Protein AF-A0AAD5T8Z3-F1 (afdb_monomer_lite)

Sequence (381 aa):
MTKKANANSNTKKQSVDEAQEFLDSLLLDDNQTKQIQPEISSQLSATAVADSPVLLKSLASLTAGIKATKLKLDELKHQIPSLPTSFGVSLLELKLHSLLSYLTSLSFFILMKLQGKSTANTSPTTPCISKLVELRVVLEKIRPIEAKLKYQIDKVLKAATECEKVTAHGETRAPISEVDLGASGILDPLQFRPNPKNFVGAAAAEKSTNDAPTELGGVYRPPRITPLKYTGDISASAKKPSLSTSTRDSLSKSRLFRDMRETFDTTRPEQVTSHGTGYGVREMRDTRDEELEKIQEFELNNYQRLGATRDRNKREKAAMRRAAGGGGGIMDEMENLETDFLRMEEVDRAVGKDDREKYGAAGSVLSKRNARAEEMFGTGG

Organism: NCBI:txid109957

InterPro domains:
  IPR007146 Sas10/Utp3/C1D [PF04000] (60-141)

pLDDT: mean 70.58, std 15.82, range [31.56, 96.44]

Radius of gyration: 37.47 Å; chains: 1; bounding box: 76×67×102 Å

Secondary structure (DSSP, 8-state):
--HHHHHHHHHHHHHHHHHHHHHHHHHTT-TTSTTS-HHHHHHHHHHHHHH-HHHHHHHHHHHHHHHHHHHHHHHHHHHGGG--GGGS-HHHHHHHHHHHHHHHHHHHHHHHHHTT---SS-STT-HHHHHHHHHHHHHHHHHHHHHHHHHHHHHHHHHHHHHHHHTTTT--PPP--HHHHHHTT-S-TT-----GGGTS-SSSS------------S-----------------TTT------HHHHHHHHT-HHHHHHHHHH-SSS-----TT-S-TTHHHHHHHHHHHHHHHHHHHHHHT-PPP--HHHHHHHHHHHHHHHSTTHHHHHHHHHHHHHHHHHHHHHHHHHHHHHHHT-STT-HHHHHHHHHHHHH----

Structure (mmCIF, N/CA/C/O backbone):
data_AF-A0AAD5T8Z3-F1
#
_entry.id   AF-A0AAD5T8Z3-F1
#
loop_
_atom_site.group_PDB
_atom_site.id
_atom_site.type_symbol
_atom_site.label_atom_id
_atom_site.label_alt_id
_atom_site.label_comp_id
_atom_site.label_asym_id
_atom_site.label_entity_id
_atom_site.label_seq_id
_atom_site.pdbx_PDB_ins_code
_atom_site.Cartn_x
_atom_site.Cartn_y
_atom_site.Cartn_z
_atom_site.occupancy
_atom_site.B_iso_or_equiv
_atom_site.auth_seq_id
_atom_site.auth_comp_id
_atom_site.auth_asym_id
_atom_site.auth_atom_id
_atom_site.pdbx_PDB_model_num
ATOM 1 N N . MET A 1 1 ? -8.130 -28.568 59.601 1.00 44.78 1 MET A N 1
ATOM 2 C CA . MET A 1 1 ? -8.930 -27.629 58.773 1.00 44.78 1 MET A CA 1
ATOM 3 C C . MET A 1 1 ? -8.709 -26.141 59.107 1.00 44.78 1 MET A C 1
ATOM 5 O O . MET A 1 1 ? -9.332 -25.296 58.484 1.00 44.78 1 MET A O 1
ATOM 9 N N . THR A 1 2 ? -7.776 -25.772 59.994 1.00 49.75 2 THR A N 1
ATOM 10 C CA . THR A 1 2 ? -7.637 -24.398 60.529 1.00 49.75 2 THR A CA 1
ATOM 11 C C . THR A 1 2 ? -6.632 -23.487 59.801 1.00 49.75 2 THR A C 1
ATOM 13 O O . THR A 1 2 ? -6.686 -22.275 59.971 1.00 49.75 2 THR A O 1
ATOM 16 N N . LYS A 1 3 ? -5.746 -24.014 58.938 1.00 46.06 3 LYS A N 1
ATOM 17 C CA . LYS A 1 3 ? -4.737 -23.197 58.221 1.00 46.06 3 LYS A CA 1
ATOM 18 C C . LYS A 1 3 ? -5.269 -22.431 56.993 1.00 46.06 3 LYS A C 1
ATOM 20 O O . LYS A 1 3 ? -4.704 -21.401 56.650 1.00 46.06 3 LYS A O 1
ATOM 25 N N . LYS A 1 4 ? -6.361 -22.877 56.351 1.00 43.03 4 LYS A N 1
ATOM 26 C CA . LYS A 1 4 ? -6.941 -22.195 55.168 1.00 43.03 4 LYS A CA 1
ATOM 27 C C . LYS A 1 4 ? -7.747 -20.932 55.516 1.00 43.03 4 LYS A C 1
ATOM 29 O O . LYS A 1 4 ? -7.794 -20.018 54.704 1.00 43.03 4 LYS A O 1
ATOM 34 N N . ALA A 1 5 ? -8.333 -20.852 56.713 1.00 44.69 5 ALA A N 1
ATOM 35 C CA . ALA A 1 5 ? -9.114 -19.685 57.137 1.00 44.69 5 ALA A CA 1
ATOM 36 C C . ALA A 1 5 ? -8.231 -18.452 57.422 1.00 44.69 5 ALA A C 1
ATOM 38 O O . ALA A 1 5 ? -8.615 -17.335 57.090 1.00 44.69 5 ALA A O 1
ATOM 39 N N . ASN A 1 6 ? -7.021 -18.662 57.957 1.00 46.44 6 ASN A N 1
ATOM 40 C CA . ASN A 1 6 ? -6.129 -17.578 58.387 1.00 46.44 6 ASN A CA 1
ATOM 41 C C . ASN A 1 6 ? -5.424 -16.858 57.212 1.00 46.44 6 ASN A C 1
ATOM 43 O O . ASN A 1 6 ? -5.114 -15.673 57.290 1.00 46.44 6 ASN A O 1
ATOM 47 N N . ALA A 1 7 ? -5.211 -17.551 56.086 1.00 45.84 7 ALA A N 1
ATOM 48 C CA . ALA A 1 7 ? -4.653 -16.949 54.868 1.00 45.84 7 ALA A CA 1
ATOM 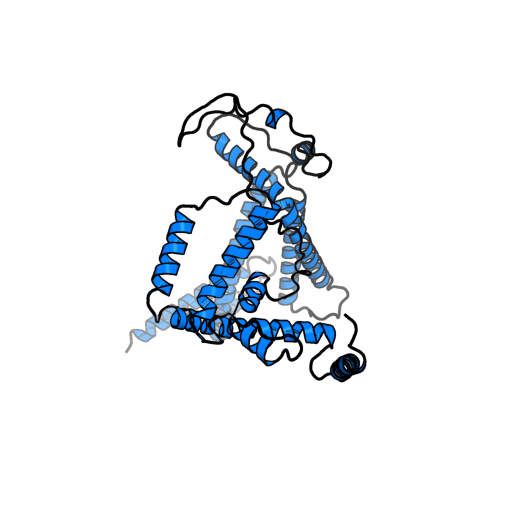49 C C . ALA A 1 7 ? -5.667 -16.038 54.144 1.00 45.84 7 ALA A C 1
ATOM 51 O O . ALA A 1 7 ? -5.291 -15.022 53.559 1.00 45.84 7 ALA A O 1
ATOM 52 N N . ASN A 1 8 ? -6.961 -16.365 54.227 1.00 48.44 8 ASN A N 1
ATOM 53 C CA . ASN A 1 8 ? -8.031 -15.574 53.611 1.00 48.44 8 ASN A CA 1
ATOM 54 C C . ASN A 1 8 ? -8.345 -14.292 54.403 1.00 48.44 8 ASN A C 1
ATOM 56 O O . ASN A 1 8 ? -8.705 -13.278 53.815 1.00 48.44 8 ASN A O 1
ATOM 60 N N . SER A 1 9 ? -8.180 -14.299 55.730 1.00 51.69 9 SER A N 1
ATOM 61 C CA . SER A 1 9 ? -8.312 -13.084 56.546 1.00 51.69 9 SER A CA 1
ATOM 62 C C . SER A 1 9 ? -7.140 -12.120 56.363 1.00 51.69 9 SER A C 1
ATOM 64 O O . SER A 1 9 ? -7.353 -10.912 56.390 1.00 51.69 9 SER A O 1
ATOM 66 N N . ASN A 1 10 ? -5.922 -12.632 56.146 1.00 55.59 10 ASN A N 1
ATOM 67 C CA . ASN A 1 10 ? -4.740 -11.793 55.919 1.00 55.59 10 ASN A CA 1
ATOM 68 C C . ASN A 1 10 ? -4.767 -11.099 54.552 1.00 55.59 10 ASN A C 1
ATOM 70 O O . ASN A 1 10 ? -4.516 -9.904 54.475 1.00 55.59 10 ASN A O 1
ATOM 74 N N . THR A 1 11 ? -5.140 -11.821 53.494 1.00 56.66 11 THR A N 1
ATOM 75 C CA . THR A 1 11 ? -5.288 -11.244 52.144 1.00 56.66 11 THR A CA 1
ATOM 76 C C . THR A 1 11 ? -6.418 -10.219 52.079 1.00 56.66 11 THR A C 1
ATOM 78 O O . THR A 1 11 ? -6.275 -9.185 51.434 1.00 56.66 11 THR A O 1
ATOM 81 N N . LYS A 1 12 ? -7.522 -10.457 52.803 1.00 53.31 12 LYS A N 1
ATOM 82 C CA . LYS A 1 12 ? -8.632 -9.503 52.898 1.00 53.31 12 LYS A CA 1
ATOM 83 C C . LYS A 1 12 ? -8.251 -8.240 53.679 1.00 53.31 12 LYS A C 1
ATOM 85 O O . LYS A 1 12 ? -8.617 -7.155 53.248 1.00 53.31 12 LYS A O 1
ATOM 90 N N . LYS A 1 13 ? -7.487 -8.356 54.774 1.00 57.81 13 LYS A N 1
ATOM 91 C CA . LYS A 1 13 ? -6.951 -7.193 55.508 1.00 57.81 13 LYS A CA 1
ATOM 92 C C . LYS A 1 13 ? -5.982 -6.374 54.654 1.00 57.81 13 LYS A C 1
ATOM 94 O O . LYS A 1 13 ? -6.200 -5.183 54.509 1.00 57.81 13 LYS A O 1
ATOM 99 N N . GLN A 1 14 ? -5.033 -7.026 53.978 1.00 59.91 14 GLN A N 1
ATOM 100 C CA . GLN A 1 14 ? -4.116 -6.353 53.047 1.00 59.91 14 GLN A CA 1
ATOM 101 C C . GLN A 1 14 ? -4.860 -5.601 51.936 1.00 59.91 14 GLN A C 1
ATOM 103 O O . GLN A 1 14 ? -4.547 -4.451 51.668 1.00 59.91 14 GLN A O 1
ATOM 108 N N . SER A 1 15 ? -5.907 -6.194 51.351 1.00 59.25 15 SER A N 1
ATOM 109 C CA . SER A 1 15 ? -6.704 -5.511 50.320 1.00 59.25 15 SER A CA 1
ATOM 110 C C . SER A 1 15 ? -7.513 -4.314 50.836 1.00 59.25 15 SER A C 1
ATOM 112 O O . SER A 1 15 ? -7.853 -3.429 50.056 1.00 59.25 15 SER A O 1
ATOM 114 N N . VAL A 1 16 ? -7.855 -4.300 52.129 1.00 59.41 16 VAL A N 1
ATOM 115 C CA . VAL A 1 16 ? -8.584 -3.196 52.770 1.00 59.41 16 VAL A CA 1
ATOM 116 C C . VAL A 1 16 ? -7.618 -2.070 53.129 1.00 59.41 16 VAL A C 1
ATOM 118 O O . VAL A 1 16 ? -7.935 -0.916 52.858 1.00 59.41 16 VAL A O 1
ATOM 121 N N . ASP A 1 17 ? -6.430 -2.401 53.634 1.00 63.25 17 ASP A N 1
ATOM 122 C CA . ASP A 1 17 ? -5.375 -1.431 53.942 1.00 63.25 17 ASP A CA 1
ATOM 123 C C . ASP A 1 17 ? -4.858 -0.755 52.653 1.00 63.25 17 ASP A C 1
ATOM 125 O O . ASP A 1 17 ? -4.784 0.469 52.579 1.00 63.25 17 ASP A O 1
ATOM 129 N N . GLU A 1 18 ? -4.635 -1.522 51.575 1.00 65.12 18 GLU A N 1
ATOM 130 C CA . GLU A 1 18 ? -4.282 -0.988 50.246 1.00 65.12 18 GLU A CA 1
ATOM 131 C C . GLU A 1 18 ? -5.384 -0.082 49.664 1.00 65.12 18 GLU A C 1
ATOM 133 O O . GLU A 1 18 ? -5.096 0.911 48.991 1.00 65.12 18 GLU A O 1
ATOM 138 N N . ALA A 1 19 ? -6.658 -0.399 49.919 1.00 58.28 19 ALA A N 1
ATOM 139 C CA . ALA A 1 19 ? -7.787 0.423 49.485 1.00 58.28 19 ALA A CA 1
ATOM 140 C C . ALA A 1 19 ? -7.926 1.715 50.311 1.00 58.28 19 ALA A C 1
ATOM 142 O O . ALA A 1 19 ? -8.333 2.741 49.761 1.00 58.28 19 ALA A O 1
ATOM 143 N N . GLN A 1 20 ? -7.577 1.685 51.601 1.00 59.88 20 GLN A N 1
ATOM 144 C CA . GLN A 1 20 ? -7.544 2.865 52.469 1.00 59.88 20 GLN A CA 1
ATOM 145 C C . GLN A 1 20 ? -6.410 3.814 52.076 1.00 59.88 20 GLN A C 1
ATOM 147 O O . GLN A 1 20 ? -6.674 4.987 51.818 1.00 59.88 20 GLN A O 1
ATOM 152 N N . GLU A 1 21 ? -5.188 3.304 51.899 1.00 67.00 21 GLU A N 1
ATOM 153 C CA . GLU A 1 21 ? -4.057 4.101 51.400 1.00 67.00 21 GLU A CA 1
ATOM 154 C C . GLU A 1 21 ? -4.350 4.704 50.015 1.00 67.00 21 GLU A C 1
ATOM 156 O O . GLU A 1 21 ? -3.993 5.849 49.721 1.00 67.00 21 GLU A O 1
ATOM 161 N N . PHE A 1 22 ? -5.052 3.956 49.158 1.00 62.72 22 PHE A N 1
ATOM 162 C CA . PHE A 1 22 ? -5.489 4.432 47.850 1.00 62.72 22 PHE A CA 1
ATOM 163 C C . PHE A 1 22 ? -6.491 5.594 47.943 1.00 62.72 22 PHE A C 1
ATOM 165 O O . PHE A 1 22 ? -6.317 6.591 47.236 1.00 62.72 22 PHE A O 1
ATOM 172 N N . LEU A 1 23 ? -7.514 5.492 48.798 1.00 57.91 23 LEU A N 1
ATOM 173 C CA . LEU A 1 23 ? -8.521 6.544 48.987 1.00 57.91 23 LEU A CA 1
ATOM 174 C C . LEU A 1 23 ? -7.927 7.804 49.617 1.00 57.91 23 LEU A C 1
ATOM 176 O O . LEU A 1 23 ? -8.215 8.906 49.149 1.00 57.91 23 LEU A O 1
ATOM 180 N N . ASP A 1 24 ? -7.039 7.648 50.595 1.00 60.66 24 ASP A N 1
ATOM 181 C CA . ASP A 1 24 ? -6.330 8.775 51.200 1.00 60.66 24 ASP A CA 1
ATOM 182 C C . ASP A 1 24 ? -5.430 9.476 50.169 1.00 60.66 24 ASP A C 1
ATOM 184 O O . ASP A 1 24 ? -5.397 10.706 50.114 1.00 60.66 24 ASP A O 1
ATOM 188 N N . SER A 1 25 ? -4.795 8.720 49.258 1.00 64.00 25 SER A N 1
ATOM 189 C CA . SER A 1 25 ? -4.018 9.283 48.140 1.00 64.00 25 SER A CA 1
ATOM 190 C C . SER A 1 25 ? -4.856 10.075 47.126 1.00 64.00 25 SER A C 1
ATOM 192 O O . SER A 1 25 ? -4.313 10.928 46.425 1.00 64.00 25 SER A O 1
ATOM 194 N N . LEU A 1 26 ? -6.162 9.798 47.040 1.00 57.00 26 LEU A N 1
ATOM 195 C CA . LEU A 1 26 ? -7.100 10.460 46.130 1.00 57.00 26 LEU A CA 1
ATOM 196 C C . LEU A 1 26 ? -7.678 11.754 46.732 1.00 57.00 26 LEU A C 1
ATOM 198 O O . LEU A 1 26 ? -8.027 12.672 45.995 1.00 57.00 26 LEU A O 1
ATOM 202 N N . LEU A 1 27 ? -7.774 11.828 48.063 1.00 49.34 27 LEU A N 1
ATOM 203 C CA . LEU A 1 27 ? -8.345 12.959 48.808 1.00 49.34 27 LEU A CA 1
ATOM 204 C C . LEU A 1 27 ? -7.345 14.100 49.075 1.00 49.34 27 LEU A C 1
ATOM 206 O O . LEU A 1 27 ? -7.738 15.150 49.578 1.00 49.34 27 LEU A O 1
ATOM 210 N N . LEU A 1 28 ? -6.066 13.918 48.738 1.00 49.44 28 LEU A N 1
ATOM 211 C CA . LEU A 1 28 ? -4.988 14.868 49.040 1.00 49.44 28 LEU A CA 1
ATOM 212 C C . LEU A 1 28 ? -4.920 16.106 48.124 1.00 49.44 28 LEU A C 1
ATOM 214 O O . LEU A 1 28 ? -4.185 17.036 48.459 1.00 49.44 28 LEU A O 1
ATOM 218 N N . ASP A 1 29 ? -5.690 16.165 47.031 1.00 48.84 29 ASP A N 1
ATOM 219 C CA . ASP A 1 29 ? -5.592 17.262 46.050 1.00 48.84 29 ASP A CA 1
ATOM 220 C C . ASP A 1 29 ? -6.615 18.406 46.241 1.00 48.84 29 ASP A C 1
ATOM 222 O O . ASP A 1 29 ? -6.407 19.488 45.693 1.00 48.84 29 ASP A O 1
ATOM 226 N N . ASP A 1 30 ? -7.649 18.252 47.081 1.00 39.41 30 ASP A N 1
ATOM 227 C CA . ASP A 1 30 ? -8.620 19.322 47.362 1.00 39.41 30 ASP A CA 1
ATOM 228 C C . ASP A 1 30 ? -8.503 19.829 48.809 1.00 39.41 30 ASP A C 1
ATOM 230 O O . ASP A 1 30 ? -8.887 19.173 49.775 1.00 39.41 30 ASP A O 1
ATOM 234 N N . ASN A 1 31 ? -8.037 21.071 48.985 1.00 45.12 31 ASN A N 1
ATOM 235 C CA . ASN A 1 31 ? -7.926 21.736 50.296 1.00 45.12 31 ASN A CA 1
ATOM 236 C C . ASN A 1 31 ? -9.270 21.900 51.052 1.00 45.12 31 ASN A C 1
ATOM 238 O O . ASN A 1 31 ? -9.268 22.400 52.176 1.00 45.12 31 ASN A O 1
ATOM 242 N N . GLN A 1 32 ? -10.408 21.488 50.477 1.00 43.97 32 GLN A N 1
ATOM 243 C CA . GLN A 1 32 ? -11.741 21.609 51.082 1.00 43.97 32 GLN A CA 1
ATOM 244 C C . GLN A 1 32 ? -12.292 20.312 51.702 1.00 43.97 32 GLN A C 1
ATOM 246 O O . GLN A 1 32 ? -13.258 20.378 52.458 1.00 43.97 32 GLN A O 1
ATOM 251 N N . THR A 1 33 ? -11.690 19.142 51.466 1.00 41.69 33 THR A N 1
ATOM 252 C CA . THR A 1 33 ? -12.208 17.852 51.980 1.00 41.69 33 THR A CA 1
ATOM 253 C C . THR A 1 33 ? -11.606 17.420 53.321 1.00 41.69 33 THR A C 1
ATOM 255 O O . THR A 1 33 ? -12.136 16.518 53.966 1.00 41.69 33 THR A O 1
ATOM 258 N N . LYS A 1 34 ? -10.565 18.110 53.814 1.00 44.94 34 LYS A N 1
ATOM 259 C CA . LYS A 1 34 ? -9.846 17.790 55.069 1.00 44.94 34 LYS A CA 1
ATOM 260 C C . LYS A 1 34 ? -10.702 17.761 56.346 1.00 44.94 34 LYS A C 1
ATOM 262 O O . LYS A 1 34 ? -10.214 17.296 57.370 1.00 44.94 34 LYS A O 1
ATOM 267 N N . GLN A 1 35 ? -11.938 18.263 56.326 1.00 44.06 35 GLN A N 1
ATOM 268 C CA . GLN A 1 35 ? -12.793 18.324 57.521 1.00 44.06 35 GLN A CA 1
ATOM 269 C C . GLN A 1 35 ? -13.851 17.212 57.611 1.00 44.06 35 GLN A C 1
ATOM 271 O O . GLN A 1 35 ? -14.493 17.090 58.653 1.00 44.06 35 GLN A O 1
ATOM 276 N N . ILE A 1 36 ? -14.029 16.369 56.586 1.00 40.91 36 ILE A N 1
ATOM 277 C CA . ILE A 1 36 ? -15.081 15.338 56.591 1.00 40.91 36 ILE A CA 1
ATOM 278 C C . ILE A 1 36 ? -14.470 13.938 56.786 1.00 40.91 36 ILE A C 1
ATOM 280 O O . ILE A 1 36 ? -14.278 13.175 55.853 1.00 40.91 36 ILE A O 1
ATOM 284 N N . GLN A 1 37 ? -14.193 13.657 58.062 1.00 45.84 37 GLN A N 1
ATOM 285 C CA . GLN A 1 37 ? -14.238 12.370 58.776 1.00 45.84 37 GLN A CA 1
ATOM 286 C C . GLN A 1 37 ? -13.410 11.154 58.271 1.00 45.84 37 GLN A C 1
ATOM 288 O O . GLN A 1 37 ? -13.820 10.482 57.325 1.00 45.84 37 GLN A O 1
ATOM 293 N N . PRO A 1 38 ? -12.364 10.725 59.018 1.00 52.97 38 PRO A N 1
ATOM 294 C CA . PRO A 1 38 ? -11.638 9.461 58.780 1.00 52.97 38 PRO A CA 1
ATOM 295 C C . PRO A 1 38 ? -12.467 8.188 59.072 1.00 52.97 38 PRO A C 1
ATOM 297 O O . PRO A 1 38 ? -12.081 7.081 58.713 1.00 52.97 38 PRO A O 1
ATOM 300 N N . GLU A 1 39 ? -13.630 8.326 59.713 1.00 49.47 39 GLU A N 1
ATOM 301 C CA . GLU A 1 39 ? -14.562 7.220 59.993 1.00 49.47 39 GLU A CA 1
ATOM 302 C C . GLU A 1 39 ? -15.403 6.842 58.759 1.00 49.47 39 GLU A C 1
ATOM 304 O O . GLU A 1 39 ? -15.765 5.681 58.571 1.00 49.47 39 GLU A O 1
ATOM 309 N N . ILE A 1 40 ? -15.684 7.806 57.873 1.00 52.81 40 ILE A N 1
ATOM 310 C CA . ILE A 1 40 ? -16.455 7.558 56.647 1.00 52.81 40 ILE A CA 1
ATOM 311 C C . ILE A 1 40 ? -15.580 6.832 55.613 1.00 52.81 40 ILE A C 1
ATOM 313 O O . ILE A 1 40 ? -16.075 5.958 54.904 1.00 52.81 40 ILE A O 1
ATOM 317 N N . SER A 1 41 ? -14.274 7.120 55.552 1.00 54.88 41 SER A N 1
ATOM 318 C CA . SER A 1 41 ? -13.340 6.470 54.618 1.00 54.88 41 SER A CA 1
ATOM 319 C C . SER A 1 41 ? -13.091 4.990 54.947 1.00 54.88 41 SER A C 1
ATOM 321 O O . SER A 1 41 ? -12.981 4.161 54.035 1.00 54.88 41 SER A O 1
ATOM 323 N N . SER A 1 42 ? -13.073 4.616 56.231 1.00 56.94 42 SER A N 1
ATOM 324 C CA . SER A 1 42 ? -12.883 3.222 56.662 1.00 56.94 42 SER A CA 1
ATOM 325 C C . SER A 1 42 ? -14.116 2.347 56.390 1.00 56.94 42 SER A C 1
ATOM 327 O O . SER A 1 42 ? -13.987 1.205 55.946 1.00 56.94 42 SER A O 1
ATOM 329 N N . GLN A 1 43 ? -15.321 2.895 56.568 1.00 58.25 43 GLN A N 1
ATOM 330 C CA . GLN A 1 43 ? -16.571 2.194 56.261 1.00 58.25 43 GLN A CA 1
ATOM 331 C C . GLN A 1 43 ? -16.839 2.130 54.750 1.00 58.25 43 GLN A C 1
ATOM 333 O O . GLN A 1 43 ? -17.299 1.100 54.258 1.00 58.25 43 GLN A O 1
ATOM 338 N N . LEU A 1 44 ? -16.494 3.184 54.001 1.00 59.00 44 LEU A N 1
ATOM 339 C CA . LEU A 1 44 ? -16.647 3.242 52.544 1.00 59.00 44 LEU A CA 1
ATOM 340 C C . LEU A 1 44 ? -15.656 2.326 51.806 1.00 59.00 44 LEU A C 1
ATOM 342 O O . LEU A 1 44 ? -16.020 1.714 50.806 1.00 59.00 44 LEU A O 1
ATOM 346 N N . SER A 1 45 ? -14.422 2.178 52.299 1.00 61.78 45 SER A N 1
ATOM 347 C CA . SER A 1 45 ? -13.456 1.206 51.755 1.00 61.78 45 SER A CA 1
ATOM 348 C C . SER A 1 45 ? -13.902 -0.239 51.990 1.00 61.78 45 SER A C 1
ATOM 350 O O . SER A 1 45 ? -13.812 -1.064 51.080 1.00 61.78 45 SER A O 1
ATOM 352 N N . ALA A 1 46 ? -14.451 -0.549 53.169 1.00 64.00 46 ALA A N 1
ATOM 353 C CA . ALA A 1 46 ? -14.949 -1.886 53.488 1.00 64.00 46 ALA A CA 1
ATOM 354 C C . ALA A 1 46 ? -16.168 -2.295 52.636 1.00 64.00 46 ALA A C 1
ATOM 356 O O . ALA A 1 46 ? -16.243 -3.446 52.195 1.00 64.00 46 ALA A O 1
ATOM 357 N N . THR A 1 47 ? -17.098 -1.371 52.367 1.00 62.81 47 THR A N 1
ATOM 358 C CA . THR A 1 47 ? -18.258 -1.617 51.489 1.00 62.81 47 THR A CA 1
ATOM 359 C C . THR A 1 47 ? -17.869 -1.637 50.010 1.00 62.81 47 THR A C 1
ATOM 361 O O . THR A 1 47 ? -18.301 -2.530 49.284 1.00 62.81 47 THR A O 1
ATOM 364 N N . ALA A 1 48 ? -16.962 -0.763 49.562 1.00 61.50 48 ALA A N 1
ATOM 365 C CA . ALA A 1 48 ? -16.477 -0.748 48.178 1.00 61.50 48 ALA A CA 1
ATOM 366 C C . ALA A 1 48 ? -15.701 -2.022 47.791 1.00 61.50 48 ALA A C 1
ATOM 368 O O . ALA A 1 48 ? -15.830 -2.515 46.667 1.00 61.50 48 ALA A O 1
ATOM 369 N N . VAL A 1 49 ? -14.923 -2.589 48.721 1.00 64.31 49 VAL A N 1
ATOM 370 C CA . VAL A 1 49 ? -14.231 -3.878 48.529 1.00 64.31 49 VAL A CA 1
ATOM 371 C C . VAL A 1 49 ? -15.224 -5.045 48.458 1.00 64.31 49 VAL A C 1
ATOM 373 O O . VAL A 1 49 ? -14.966 -6.024 47.753 1.00 64.31 49 VAL A O 1
ATOM 376 N N . ALA A 1 50 ? -16.357 -4.952 49.162 1.00 67.19 50 ALA A N 1
ATOM 377 C CA . ALA A 1 50 ? -17.399 -5.976 49.155 1.00 67.19 50 ALA A CA 1
ATOM 378 C C . ALA A 1 50 ? -18.262 -5.943 47.881 1.00 67.19 50 ALA A C 1
ATOM 380 O O . ALA A 1 50 ? -18.565 -7.007 47.341 1.00 67.19 50 ALA A O 1
ATOM 381 N N . ASP A 1 51 ? -18.608 -4.753 47.384 1.00 68.06 51 ASP A N 1
ATOM 382 C CA . ASP A 1 51 ? -19.547 -4.592 46.268 1.00 68.06 51 ASP A CA 1
ATOM 383 C C . ASP A 1 51 ? -18.907 -4.811 44.885 1.00 68.06 51 ASP A C 1
ATOM 385 O O . ASP A 1 51 ? -19.554 -5.364 43.993 1.00 68.06 51 ASP A O 1
ATOM 389 N N . SER A 1 52 ? -17.642 -4.413 44.659 1.00 69.12 52 SER A N 1
ATOM 390 C CA . SER A 1 52 ? -16.974 -4.651 43.364 1.00 69.12 52 SER A CA 1
ATOM 391 C C . SER A 1 52 ? -15.435 -4.570 43.419 1.00 69.12 52 SER A C 1
ATOM 393 O O . SER A 1 52 ? -14.840 -3.520 43.153 1.00 69.12 52 SER A O 1
ATOM 395 N N . PRO A 1 53 ? -14.730 -5.696 43.650 1.00 76.56 53 PRO A N 1
ATOM 396 C CA . PRO A 1 53 ? -13.262 -5.724 43.684 1.00 76.56 53 PRO A CA 1
ATOM 397 C C . PRO A 1 53 ? -12.618 -5.515 42.301 1.00 76.56 53 PRO A C 1
ATOM 399 O O . PRO A 1 53 ? -11.439 -5.178 42.194 1.00 76.56 53 PRO A O 1
ATOM 402 N N . VAL A 1 54 ? -13.375 -5.725 41.220 1.00 75.94 54 VAL A N 1
ATOM 403 C CA . VAL A 1 54 ? -12.902 -5.534 39.838 1.00 75.94 54 VAL A CA 1
ATOM 404 C C . VAL A 1 54 ? -12.763 -4.045 39.517 1.00 75.94 54 VAL A C 1
ATOM 406 O O . VAL A 1 54 ? -11.793 -3.640 38.874 1.00 75.94 54 VAL A O 1
ATOM 409 N N . LEU A 1 55 ? -13.687 -3.221 40.017 1.00 74.50 55 LEU A N 1
ATOM 410 C CA . LEU A 1 55 ? -13.668 -1.778 39.811 1.00 74.50 55 LEU A CA 1
ATOM 411 C C . LEU A 1 55 ? -12.464 -1.140 40.515 1.00 74.50 55 LEU A C 1
ATOM 413 O O . LEU A 1 55 ? -11.747 -0.359 39.893 1.00 74.50 55 LEU A O 1
ATOM 417 N N . LEU A 1 56 ? -12.161 -1.554 41.748 1.00 77.19 56 LEU A N 1
ATOM 418 C CA . LEU A 1 56 ? -10.988 -1.075 42.490 1.00 77.19 56 LEU A CA 1
ATOM 419 C C . LEU A 1 56 ? -9.667 -1.396 41.779 1.00 77.19 56 LEU A C 1
ATOM 421 O O . LEU A 1 56 ? -8.823 -0.516 41.631 1.00 77.19 56 LEU A O 1
ATOM 425 N N . LYS A 1 57 ? -9.511 -2.614 41.239 1.00 82.94 57 LYS A N 1
ATOM 426 C CA . LYS A 1 57 ? -8.334 -2.976 40.424 1.00 82.94 57 LYS A CA 1
ATOM 427 C C . LYS A 1 57 ? -8.206 -2.102 39.176 1.00 82.94 57 LYS A C 1
ATOM 429 O O . LYS A 1 57 ? -7.103 -1.686 38.824 1.00 82.94 57 LYS A O 1
ATOM 434 N N . SER A 1 58 ? -9.326 -1.809 38.513 1.00 81.31 58 SER A N 1
ATOM 435 C CA . SER A 1 58 ? -9.333 -0.954 37.323 1.00 81.31 58 SER A CA 1
ATOM 436 C C . SER A 1 58 ? -9.000 0.507 37.647 1.00 81.31 58 SER A C 1
ATOM 438 O O . SER A 1 58 ? -8.228 1.127 36.919 1.00 81.31 58 SER A O 1
ATOM 440 N N . LEU A 1 59 ? -9.493 1.032 38.775 1.00 80.38 59 LEU A N 1
ATOM 441 C CA . LEU A 1 59 ? -9.168 2.376 39.248 1.00 80.38 59 LEU A CA 1
ATOM 442 C C . LEU A 1 59 ? -7.702 2.484 39.670 1.00 80.38 59 LEU A C 1
ATOM 444 O O . LEU A 1 59 ? -7.038 3.433 39.270 1.00 80.38 59 LEU A O 1
ATOM 448 N N . ALA A 1 60 ? -7.170 1.496 40.392 1.00 81.88 60 ALA A N 1
ATOM 449 C CA . ALA A 1 60 ? -5.758 1.455 40.768 1.00 81.88 60 ALA A CA 1
ATOM 450 C C . ALA A 1 60 ? -4.831 1.390 39.541 1.00 81.88 60 ALA A C 1
ATOM 452 O O . ALA A 1 60 ? -3.822 2.091 39.471 1.00 81.88 60 ALA A O 1
ATOM 453 N N . SER A 1 61 ? -5.194 0.596 38.529 1.00 86.56 61 SER A N 1
ATOM 454 C CA . SER A 1 61 ? -4.462 0.561 37.259 1.00 86.56 61 SER A CA 1
ATOM 455 C C . SER A 1 61 ? -4.537 1.900 36.515 1.00 86.56 61 SER A C 1
ATOM 457 O O . SER A 1 61 ? -3.526 2.365 35.984 1.00 86.56 61 SER A O 1
ATOM 459 N N . LEU A 1 62 ? -5.703 2.555 36.515 1.00 83.12 62 LEU A N 1
ATOM 460 C CA . LEU A 1 62 ? -5.893 3.855 35.877 1.00 83.12 62 LEU A CA 1
ATOM 461 C C . LEU A 1 62 ? -5.082 4.955 36.571 1.00 83.12 62 LEU A C 1
ATOM 463 O O . LEU A 1 62 ? -4.414 5.731 35.891 1.00 83.12 62 LEU A O 1
ATOM 467 N N . THR A 1 63 ? -5.087 5.020 37.903 1.00 85.19 63 THR A N 1
ATOM 468 C CA . THR A 1 63 ? -4.309 6.026 38.642 1.00 85.19 63 THR A CA 1
ATOM 469 C C . THR A 1 63 ? -2.808 5.798 38.494 1.00 85.19 63 THR A C 1
ATOM 471 O O . THR A 1 63 ? -2.067 6.767 38.328 1.00 85.19 63 THR A O 1
ATOM 474 N N . ALA A 1 64 ? -2.349 4.542 38.478 1.00 86.94 64 ALA A N 1
ATOM 475 C CA . ALA A 1 64 ? -0.961 4.210 38.165 1.00 86.94 64 ALA A CA 1
ATOM 476 C C . ALA A 1 64 ? -0.587 4.673 36.747 1.00 86.94 64 ALA A C 1
ATOM 478 O O . ALA A 1 64 ? 0.463 5.289 36.553 1.00 86.94 64 ALA A O 1
ATOM 479 N N . GLY A 1 65 ? -1.480 4.461 35.773 1.00 85.88 65 GLY A N 1
ATOM 480 C CA . GLY A 1 65 ? -1.333 4.967 34.409 1.00 85.88 65 GLY A CA 1
ATOM 481 C C . GLY A 1 65 ? -1.233 6.493 34.354 1.00 85.88 65 GLY A C 1
ATOM 482 O O . GLY A 1 65 ? -0.305 7.025 33.748 1.00 85.88 65 GLY A O 1
ATOM 483 N N . ILE A 1 66 ? -2.124 7.206 35.048 1.00 83.94 66 ILE A N 1
ATOM 484 C CA . ILE A 1 66 ? -2.119 8.675 35.115 1.00 83.94 66 ILE A CA 1
ATOM 485 C C . ILE A 1 66 ? -0.809 9.185 35.735 1.00 83.94 66 ILE A C 1
ATOM 487 O O . ILE A 1 66 ? -0.155 10.047 35.146 1.00 83.94 66 ILE A O 1
ATOM 491 N N . LYS A 1 67 ? -0.360 8.611 36.860 1.00 85.62 67 LYS A N 1
ATOM 492 C CA . LYS A 1 67 ? 0.917 8.972 37.504 1.00 85.62 67 LYS A CA 1
ATOM 493 C C . LYS A 1 67 ? 2.108 8.751 36.563 1.00 85.62 67 LYS A C 1
ATOM 495 O O . LYS A 1 67 ? 2.926 9.652 36.397 1.00 85.62 67 LYS A O 1
ATOM 500 N N . ALA A 1 68 ? 2.169 7.605 35.881 1.00 86.31 68 ALA A N 1
ATOM 501 C CA . ALA A 1 68 ? 3.232 7.309 34.920 1.00 86.31 68 ALA A CA 1
ATOM 502 C C . ALA A 1 68 ? 3.235 8.278 33.725 1.00 86.31 68 ALA A C 1
ATOM 504 O O . ALA A 1 68 ? 4.298 8.713 33.281 1.00 86.31 68 ALA A O 1
ATOM 505 N N . THR A 1 69 ? 2.058 8.651 33.208 1.00 82.31 69 THR A N 1
ATOM 506 C CA . THR A 1 69 ? 1.962 9.643 32.122 1.00 82.31 69 THR A CA 1
ATOM 507 C C . THR A 1 69 ? 2.373 11.042 32.569 1.00 82.31 69 THR A C 1
ATOM 509 O O . THR A 1 69 ? 3.029 11.739 31.800 1.00 82.31 69 THR A O 1
ATOM 512 N N . LYS A 1 70 ? 2.062 11.434 33.813 1.00 86.75 70 LYS A N 1
ATOM 513 C CA . LYS A 1 70 ? 2.462 12.727 34.383 1.00 86.75 70 LYS A CA 1
ATOM 514 C C . LYS A 1 70 ? 3.985 12.851 34.469 1.00 86.75 70 LYS A C 1
ATOM 516 O O . LYS A 1 70 ? 4.523 13.845 34.001 1.00 86.75 70 LYS A O 1
ATOM 521 N N . LEU A 1 71 ? 4.673 11.809 34.944 1.00 89.00 71 LEU A N 1
ATOM 522 C CA . LEU A 1 71 ? 6.142 11.786 35.005 1.00 89.00 71 LEU A CA 1
ATOM 523 C C . LEU A 1 71 ? 6.786 11.949 33.621 1.00 89.00 71 LEU A C 1
ATOM 525 O O . LEU A 1 71 ? 7.668 12.784 33.449 1.00 89.00 71 LEU A O 1
ATOM 529 N N . LYS A 1 72 ? 6.300 11.207 32.616 1.00 84.38 72 LYS A N 1
ATOM 530 C CA . LYS A 1 72 ? 6.787 11.329 31.229 1.00 84.38 72 LYS A CA 1
ATOM 531 C C . LYS A 1 72 ? 6.503 12.706 30.632 1.00 84.38 72 LYS A C 1
ATOM 533 O O . LYS A 1 72 ? 7.302 13.227 29.862 1.00 84.38 72 LYS A O 1
ATOM 538 N N . LEU A 1 73 ? 5.354 13.293 30.960 1.00 82.94 73 LEU A N 1
ATOM 539 C CA . LEU A 1 73 ? 4.999 14.629 30.499 1.00 82.94 73 LEU A CA 1
ATOM 540 C C . LEU A 1 73 ? 5.915 15.690 31.118 1.00 82.94 73 LEU A C 1
ATOM 542 O O . LEU A 1 73 ? 6.310 16.618 30.420 1.00 82.94 73 LEU A O 1
ATOM 546 N N . ASP A 1 74 ? 6.254 15.558 32.398 1.00 84.69 74 ASP A N 1
ATOM 547 C CA . ASP A 1 74 ? 7.152 16.491 33.077 1.00 84.69 74 ASP A CA 1
ATOM 548 C C . ASP A 1 74 ? 8.593 16.365 32.549 1.00 84.69 74 ASP A C 1
ATOM 550 O O . ASP A 1 74 ? 9.222 17.382 32.267 1.00 84.69 74 ASP A O 1
ATOM 554 N N . GLU A 1 75 ? 9.071 15.149 32.263 1.00 87.00 75 GLU A N 1
ATOM 555 C CA . GLU A 1 75 ? 10.337 14.925 31.546 1.00 87.00 75 GLU A CA 1
ATOM 556 C C . GLU A 1 75 ? 10.353 15.624 30.173 1.00 87.00 75 GLU A C 1
ATOM 558 O O . GLU A 1 75 ? 11.279 16.374 29.858 1.00 87.00 75 GLU A O 1
ATOM 563 N N . LEU A 1 76 ? 9.289 15.456 29.380 1.00 77.06 76 LEU A N 1
ATOM 564 C CA . LEU A 1 76 ? 9.162 16.100 28.070 1.00 77.06 76 LEU A CA 1
ATOM 565 C C . LEU A 1 76 ? 9.102 17.630 28.173 1.00 77.06 76 LEU A C 1
ATOM 567 O O . LEU A 1 76 ? 9.741 18.316 27.378 1.00 77.06 76 LEU A O 1
ATOM 571 N N . LYS A 1 77 ? 8.387 18.189 29.159 1.00 80.25 77 LYS A N 1
ATOM 572 C CA . LYS A 1 77 ? 8.339 19.646 29.389 1.00 80.25 77 LYS A CA 1
ATOM 573 C C . LYS A 1 77 ? 9.722 20.239 29.634 1.00 80.25 77 LYS A C 1
ATOM 575 O O . LYS A 1 77 ? 9.977 21.351 29.182 1.00 80.25 77 LYS A O 1
ATOM 580 N N . HIS A 1 78 ? 10.602 19.516 30.325 1.00 80.12 78 HIS A N 1
ATOM 581 C CA . HIS A 1 78 ? 11.973 19.965 30.557 1.00 80.12 78 HIS A CA 1
ATOM 582 C C . HIS A 1 78 ? 12.850 19.889 29.296 1.00 80.12 78 HIS A C 1
ATOM 584 O O . HIS A 1 78 ? 13.758 20.703 29.149 1.00 80.12 78 HIS A O 1
ATOM 590 N N . GLN A 1 79 ? 12.563 18.976 28.362 1.00 75.31 79 GLN A N 1
ATOM 591 C CA . GLN A 1 79 ? 13.330 18.806 27.118 1.00 75.31 79 GLN A CA 1
ATOM 592 C C . GLN A 1 79 ? 12.899 19.766 25.992 1.00 75.31 79 GLN A C 1
ATOM 594 O O . GLN A 1 79 ? 13.742 20.225 25.224 1.00 75.31 79 GLN A O 1
ATOM 599 N N . ILE A 1 80 ?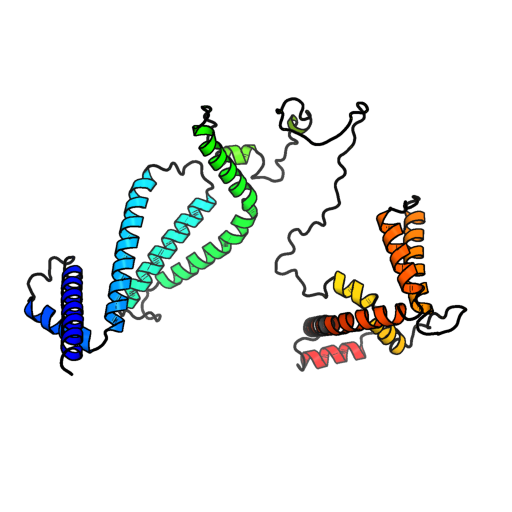 11.611 20.119 25.911 1.00 69.25 80 ILE A N 1
ATOM 600 C CA . ILE A 1 80 ? 11.040 20.992 24.865 1.00 69.25 80 ILE A CA 1
ATOM 601 C C . ILE A 1 80 ? 11.749 22.356 24.700 1.00 69.25 80 ILE A C 1
ATOM 603 O O . ILE A 1 80 ? 12.047 22.703 23.558 1.00 69.25 80 ILE A O 1
ATOM 607 N N . PRO A 1 81 ? 12.066 23.140 25.755 1.00 71.00 81 PRO A N 1
ATOM 608 C CA . PRO A 1 81 ? 12.708 24.448 25.578 1.00 71.00 81 PRO A CA 1
ATOM 609 C C . PRO A 1 81 ? 14.151 24.362 25.051 1.00 71.00 81 PRO A C 1
ATOM 611 O O . PRO A 1 81 ? 14.698 25.373 24.622 1.00 71.00 81 PRO A O 1
ATOM 614 N N . SER A 1 82 ? 14.767 23.175 25.069 1.00 65.00 82 SER A N 1
ATOM 615 C CA . SER A 1 82 ? 16.132 22.946 24.582 1.00 65.00 82 SER A CA 1
ATOM 616 C C . SER A 1 82 ? 16.201 22.563 23.095 1.00 65.00 82 SER A C 1
ATOM 618 O O . SER A 1 82 ? 17.305 22.418 22.567 1.00 65.00 82 SER A O 1
ATOM 620 N N . LEU A 1 83 ? 15.066 22.363 22.415 1.00 64.69 83 LEU A N 1
ATOM 621 C CA . LEU A 1 83 ? 15.020 21.894 21.027 1.00 64.69 83 LEU A CA 1
ATOM 622 C C . LEU A 1 83 ? 14.741 23.071 20.073 1.00 64.69 83 LEU A C 1
ATOM 624 O O . LEU A 1 83 ? 13.619 23.579 20.055 1.00 64.69 83 LEU A O 1
ATOM 628 N N . PRO A 1 84 ? 15.713 23.514 19.252 1.00 62.22 84 PRO A N 1
ATOM 629 C CA . PRO A 1 84 ? 15.458 24.528 18.237 1.00 62.22 84 PRO A CA 1
ATOM 630 C C . PRO A 1 84 ? 14.601 23.927 17.111 1.00 62.22 84 PRO A C 1
ATOM 632 O O . PRO A 1 84 ? 15.102 23.221 16.238 1.00 62.22 84 PRO A O 1
ATOM 635 N N . THR A 1 85 ? 13.296 24.204 17.111 1.00 64.50 85 THR A N 1
ATOM 636 C CA . THR A 1 85 ? 12.360 23.763 16.057 1.00 64.50 85 THR A CA 1
ATOM 637 C C . THR A 1 85 ? 12.426 24.616 14.785 1.00 64.50 85 THR A C 1
ATOM 639 O O . THR A 1 85 ? 11.808 24.270 13.784 1.00 64.50 85 THR A O 1
ATOM 642 N N . SER A 1 86 ? 13.221 25.692 14.776 1.00 62.16 86 SER A N 1
ATOM 643 C CA . SER A 1 86 ? 13.268 26.699 13.703 1.00 62.16 86 SER A CA 1
ATOM 644 C C . SER A 1 86 ? 13.770 26.199 12.343 1.00 62.16 86 SER A C 1
ATOM 646 O O . SER A 1 86 ? 13.603 26.900 11.351 1.00 62.16 86 SER A O 1
ATOM 648 N N . PHE A 1 87 ? 14.400 25.023 12.280 1.00 58.41 87 PHE A N 1
ATOM 649 C CA . PHE A 1 87 ? 14.972 24.460 11.046 1.00 58.41 87 PHE A CA 1
ATOM 650 C C . PHE A 1 87 ? 14.339 23.117 10.634 1.00 58.41 87 PHE A C 1
ATOM 652 O O . PHE A 1 87 ? 14.886 22.420 9.780 1.00 58.41 87 PHE A O 1
ATOM 659 N N . GLY A 1 88 ? 13.218 22.729 11.252 1.00 66.56 88 GLY A N 1
ATOM 660 C CA . GLY A 1 88 ? 12.532 21.461 10.990 1.00 66.56 88 GLY A CA 1
ATOM 661 C C . GLY A 1 88 ? 11.573 21.493 9.795 1.00 66.56 88 GLY A C 1
ATOM 662 O O . GLY A 1 88 ? 11.287 22.537 9.221 1.00 66.56 88 GLY A O 1
ATOM 663 N N . VAL A 1 89 ? 11.038 20.324 9.428 1.00 73.81 89 VAL A N 1
ATOM 664 C CA . VAL A 1 89 ? 9.973 20.216 8.417 1.00 73.81 89 VAL A CA 1
ATOM 665 C C . VAL A 1 89 ? 8.671 20.770 9.006 1.00 73.81 89 VAL A C 1
ATOM 667 O O . VAL A 1 89 ? 8.079 20.140 9.887 1.00 73.81 89 VAL A O 1
ATOM 670 N N . SER A 1 90 ? 8.201 21.902 8.480 1.00 81.44 90 SER A N 1
ATOM 671 C CA . SER A 1 90 ? 6.988 22.622 8.915 1.00 81.44 90 SER A CA 1
ATOM 672 C C . SER A 1 90 ? 5.738 21.732 9.032 1.00 81.44 90 SER A C 1
ATOM 674 O O . SER A 1 90 ? 4.944 21.841 9.970 1.00 81.44 90 SER A O 1
ATOM 676 N N . LEU A 1 91 ? 5.580 20.767 8.121 1.00 85.38 91 LEU A N 1
ATOM 677 C CA . LEU A 1 91 ? 4.472 19.809 8.151 1.00 85.38 91 LEU A CA 1
ATOM 678 C C . LEU A 1 91 ? 4.495 18.889 9.385 1.00 85.38 91 LEU A C 1
ATOM 680 O O . LEU A 1 91 ? 3.438 18.533 9.911 1.00 85.38 91 LEU A O 1
ATOM 684 N N . LEU A 1 92 ? 5.679 18.492 9.855 1.00 84.81 92 LEU A N 1
ATOM 685 C CA . LEU A 1 92 ? 5.799 17.601 11.008 1.00 84.81 92 LEU A CA 1
ATOM 686 C C . LEU A 1 92 ? 5.437 18.332 12.308 1.00 84.81 92 LEU A C 1
ATOM 688 O O . LEU A 1 92 ? 4.798 17.748 13.185 1.00 84.81 92 LEU A O 1
ATOM 692 N N . GLU A 1 93 ? 5.763 19.621 12.393 1.00 84.69 93 GLU A N 1
ATOM 693 C CA . GLU A 1 93 ? 5.333 20.498 13.482 1.00 84.69 93 GLU A CA 1
ATOM 694 C C . GLU A 1 93 ? 3.808 20.662 13.494 1.00 84.69 93 GLU A C 1
ATOM 696 O O . GLU A 1 93 ? 3.167 20.445 14.526 1.00 84.69 93 GLU A O 1
ATOM 701 N N . LEU A 1 94 ? 3.198 20.929 12.334 1.00 87.56 94 LEU A N 1
ATOM 702 C CA . LEU A 1 94 ? 1.742 21.006 12.205 1.00 87.56 94 LEU A CA 1
ATOM 703 C C . LEU A 1 94 ? 1.061 19.698 12.632 1.00 87.56 94 LEU A C 1
ATOM 705 O O . LEU A 1 94 ? 0.034 19.727 13.318 1.00 87.56 94 LEU A O 1
ATOM 709 N N . LYS A 1 95 ? 1.626 18.544 12.254 1.00 90.12 95 LYS A N 1
ATOM 710 C CA . LYS A 1 95 ? 1.130 17.225 12.672 1.00 90.12 95 LYS A CA 1
ATOM 711 C C . LYS A 1 95 ? 1.182 17.077 14.189 1.00 90.12 95 LYS A C 1
ATOM 713 O O . LYS A 1 95 ? 0.194 16.650 14.785 1.00 90.12 95 LYS A O 1
ATOM 718 N N . LEU A 1 96 ? 2.307 17.432 14.808 1.00 87.62 96 LEU A N 1
ATOM 719 C CA . LEU A 1 96 ? 2.483 17.356 16.256 1.00 87.62 96 LEU A CA 1
ATOM 720 C C . LEU A 1 96 ? 1.489 18.273 16.982 1.00 87.62 96 LEU A C 1
ATOM 722 O O . LEU A 1 96 ? 0.813 17.827 17.907 1.00 87.62 96 LEU A O 1
ATOM 726 N N . HIS A 1 97 ? 1.332 19.517 16.523 1.00 88.62 97 HIS A N 1
ATOM 727 C CA . HIS A 1 97 ? 0.375 20.465 17.093 1.00 88.62 97 HIS A CA 1
ATOM 728 C C . HIS A 1 97 ? -1.076 19.980 16.942 1.00 88.62 97 HIS A C 1
ATOM 730 O O . HIS A 1 97 ? -1.856 20.018 17.896 1.00 88.62 97 HIS A O 1
ATOM 736 N N . SER A 1 98 ? -1.429 19.440 15.772 1.00 90.62 98 SER A N 1
ATOM 737 C CA . SER A 1 98 ? -2.754 18.863 15.506 1.00 90.62 98 SER A CA 1
ATOM 738 C C . SER A 1 98 ? -3.030 17.640 16.385 1.00 90.62 98 SER A C 1
ATOM 740 O O . SER A 1 98 ? -4.131 17.492 16.914 1.00 90.62 98 SER A O 1
ATOM 742 N N . LEU A 1 99 ? -2.027 16.778 16.586 1.00 90.19 99 LEU A N 1
ATOM 743 C CA . LEU A 1 99 ? -2.121 15.613 17.465 1.00 90.19 99 LEU A CA 1
ATOM 744 C C . LEU A 1 99 ? -2.279 16.031 18.930 1.00 90.19 99 LEU A C 1
ATOM 746 O O . LEU A 1 99 ? -3.121 15.480 19.636 1.00 90.19 99 LEU A O 1
ATOM 750 N N . LEU A 1 100 ? -1.513 17.025 19.381 1.00 89.50 100 LEU A N 1
ATOM 751 C CA . LEU A 1 100 ? -1.623 17.559 20.734 1.00 89.50 100 LEU A CA 1
ATOM 752 C C . LEU A 1 100 ? -3.015 18.158 20.971 1.00 89.50 100 LEU A C 1
ATOM 754 O O . LEU A 1 100 ? -3.661 17.827 21.962 1.00 89.50 100 LEU A O 1
ATOM 758 N N . SER A 1 101 ? -3.513 18.961 20.028 1.00 90.88 101 SER A N 1
ATOM 759 C CA . SER A 1 101 ? -4.871 19.520 20.061 1.00 90.88 101 SER A CA 1
ATOM 760 C C . SER A 1 101 ? -5.958 18.431 20.068 1.00 90.88 101 SER A C 1
ATOM 762 O O . SER A 1 101 ? -6.989 18.561 20.737 1.00 90.88 101 SER A O 1
ATOM 764 N N . TYR A 1 102 ? -5.723 17.314 19.372 1.00 93.44 102 TYR A N 1
ATOM 765 C CA . TYR A 1 102 ? -6.623 16.160 19.379 1.00 93.44 102 TYR A CA 1
ATOM 766 C C . TYR A 1 102 ? -6.641 15.467 20.748 1.00 93.44 102 TYR A C 1
ATOM 768 O O . TYR A 1 102 ? -7.715 15.191 21.281 1.00 93.44 102 TYR A O 1
ATOM 776 N N . LEU A 1 103 ? -5.473 15.232 21.352 1.00 89.69 103 LEU A N 1
ATOM 777 C CA . LEU A 1 103 ? -5.351 14.594 22.667 1.00 89.69 103 LEU A CA 1
ATOM 778 C C . LEU A 1 103 ? -5.928 15.448 23.802 1.00 89.69 103 LEU A C 1
ATOM 780 O O . LEU A 1 103 ? -6.545 14.900 24.720 1.00 89.69 103 LEU A O 1
ATOM 784 N N . THR A 1 104 ? -5.777 16.773 23.745 1.00 88.75 104 THR A N 1
ATOM 785 C CA . THR A 1 104 ? -6.388 17.680 24.729 1.00 88.75 104 THR A CA 1
ATOM 786 C C . THR A 1 104 ? -7.909 17.691 24.595 1.00 88.75 104 THR A C 1
ATOM 788 O O . THR A 1 104 ? -8.612 17.533 25.594 1.00 88.75 104 THR A O 1
ATOM 791 N N . SER A 1 105 ? -8.429 17.767 23.366 1.00 88.00 105 SER A N 1
ATOM 792 C CA . SER A 1 105 ? -9.872 17.691 23.093 1.00 88.00 105 SER A CA 1
ATOM 793 C C . SER A 1 105 ? -10.468 16.337 23.499 1.00 88.00 105 SER A C 1
ATOM 795 O O . SER A 1 105 ? -11.579 16.277 24.027 1.00 88.00 105 SER A O 1
ATOM 797 N N . LEU A 1 106 ? -9.721 15.246 23.309 1.00 88.69 106 LEU A N 1
ATOM 798 C CA . LEU A 1 106 ? -10.115 13.903 23.733 1.00 88.69 106 LEU A CA 1
ATOM 799 C C . LEU A 1 106 ? -10.127 13.767 25.259 1.00 88.69 106 LEU A C 1
ATOM 801 O O . LEU A 1 106 ? -11.086 13.241 25.817 1.00 88.69 106 LEU A O 1
ATOM 805 N N . SER A 1 107 ? -9.095 14.268 25.938 1.00 86.12 107 SER A N 1
ATOM 806 C CA . SER A 1 107 ? -9.036 14.289 27.406 1.00 86.12 107 SER A CA 1
ATOM 807 C C . SER A 1 107 ? -10.202 15.086 27.991 1.00 86.12 107 SER A C 1
ATOM 809 O O . SER A 1 107 ? -10.867 14.621 28.914 1.00 86.12 107 SER A O 1
ATOM 811 N N . PHE A 1 108 ? -10.520 16.241 27.401 1.00 84.62 108 PHE A N 1
ATOM 812 C CA . PHE A 1 108 ? -11.691 17.027 27.780 1.00 84.62 108 PHE A CA 1
ATOM 813 C C . PHE A 1 108 ? -13.001 16.255 27.564 1.00 84.62 108 PHE A C 1
ATOM 815 O O . PHE A 1 108 ? -13.868 16.251 28.436 1.00 84.62 108 PHE A O 1
ATOM 822 N N . PHE A 1 109 ? -13.135 15.536 26.447 1.00 84.38 109 PHE A N 1
ATOM 823 C CA . PHE A 1 109 ? -14.294 14.679 26.195 1.00 84.38 109 PHE A CA 1
ATOM 824 C C . PHE A 1 109 ? -14.431 13.552 27.233 1.00 84.38 109 PHE A C 1
ATOM 826 O O . PHE A 1 109 ? -15.535 13.283 27.707 1.00 84.38 109 PHE A O 1
ATOM 833 N N . ILE A 1 110 ? -13.324 12.921 27.636 1.00 83.50 110 ILE A N 1
ATOM 834 C CA . ILE A 1 110 ? -13.322 11.909 28.702 1.00 83.50 110 ILE A CA 1
ATOM 835 C C . ILE A 1 110 ? -13.772 12.535 30.028 1.00 83.50 110 ILE A C 1
ATOM 837 O O . ILE A 1 110 ? -14.658 11.987 30.679 1.00 83.50 110 ILE A O 1
ATOM 841 N N . LEU A 1 111 ? -13.244 13.708 30.396 1.00 82.19 111 LEU A N 1
ATOM 842 C CA . LEU A 1 111 ? -13.665 14.432 31.602 1.00 82.19 111 LEU A CA 1
ATOM 843 C C . LEU A 1 111 ? -15.162 14.770 31.583 1.00 82.19 111 LEU A C 1
ATOM 845 O O . LEU A 1 111 ? -15.841 14.585 32.590 1.00 82.19 111 LEU A O 1
ATOM 849 N N . MET A 1 112 ? -15.707 15.197 30.441 1.00 77.44 112 MET A N 1
ATOM 850 C CA . MET A 1 112 ? -17.148 15.440 30.303 1.00 77.44 112 MET A CA 1
ATOM 851 C C . MET A 1 112 ? -17.980 14.179 30.544 1.00 77.44 112 MET A C 1
ATOM 853 O O . MET A 1 112 ? -19.009 14.249 31.219 1.00 77.44 112 MET A O 1
ATOM 857 N N . LYS A 1 113 ? -17.534 13.031 30.018 1.00 79.38 113 LYS A N 1
ATOM 858 C CA . LYS A 1 113 ? -18.206 11.746 30.246 1.00 79.38 113 LYS A CA 1
ATOM 859 C C . LYS A 1 113 ? -18.138 11.314 31.707 1.00 79.38 113 LYS A C 1
ATOM 861 O O . LYS A 1 113 ? -19.133 10.819 32.224 1.00 79.38 113 LYS A O 1
ATOM 866 N N . LEU A 1 114 ? -17.002 11.528 32.371 1.00 80.81 114 LEU A N 1
ATOM 867 C CA . LEU A 1 114 ? -16.840 11.233 33.797 1.00 80.81 114 LEU A CA 1
ATOM 868 C C . LEU A 1 114 ? -17.727 12.126 34.675 1.00 80.81 114 LEU A C 1
ATOM 870 O O . LEU A 1 114 ? -18.272 11.657 35.665 1.00 80.81 114 LEU A O 1
ATOM 874 N N . GLN A 1 115 ? -17.939 13.384 34.283 1.00 79.88 115 GLN A N 1
ATOM 875 C CA . GLN A 1 115 ? -18.852 14.310 34.963 1.00 79.88 115 GLN A CA 1
ATOM 876 C C . GLN A 1 115 ? -20.342 14.018 34.701 1.00 79.88 115 GLN A C 1
ATOM 878 O O . GLN A 1 115 ? -21.196 14.774 35.161 1.00 79.88 115 GLN A O 1
ATOM 883 N N . GLY A 1 116 ? -20.678 12.972 33.935 1.00 71.94 116 GLY A N 1
ATOM 884 C CA . GLY A 1 116 ? -22.065 12.591 33.647 1.00 71.94 116 GLY A CA 1
ATOM 885 C C . GLY A 1 116 ? -22.832 13.596 32.780 1.00 71.94 116 GLY A C 1
ATOM 886 O O . GLY A 1 116 ? -24.057 13.528 32.692 1.00 71.94 116 GLY A O 1
ATOM 887 N N . LYS A 1 117 ? -22.139 14.540 32.129 1.00 70.12 117 LYS A N 1
ATOM 888 C CA . LYS A 1 117 ? -22.776 15.511 31.231 1.00 70.12 117 LYS A CA 1
ATOM 889 C C . LYS A 1 117 ? -23.256 14.792 29.969 1.00 70.12 117 LYS A C 1
ATOM 891 O O . LYS A 1 117 ? -22.512 14.010 29.374 1.00 70.12 117 LYS A O 1
ATOM 896 N N . SER A 1 118 ? -24.500 15.060 29.562 1.00 62.97 118 SER A N 1
ATOM 897 C CA . SER A 1 118 ? -25.090 14.447 28.366 1.00 62.97 118 SER A CA 1
ATOM 898 C C . SER A 1 118 ? -24.217 14.707 27.137 1.00 62.97 118 SER A C 1
ATOM 900 O O . SER A 1 118 ? -23.828 15.839 26.856 1.00 62.97 118 SER A O 1
ATOM 902 N N . THR A 1 119 ? -23.923 13.636 26.401 1.00 60.16 119 THR A N 1
ATOM 903 C CA . THR A 1 119 ? -23.156 13.665 25.143 1.00 60.16 119 THR A CA 1
ATOM 904 C C . THR A 1 119 ? -24.044 13.893 23.920 1.00 60.16 119 THR A C 1
ATOM 906 O O . THR A 1 119 ? -23.537 14.036 22.810 1.00 60.16 119 THR A O 1
ATOM 909 N N . ALA A 1 120 ? -25.364 13.931 24.116 1.00 54.91 120 ALA A N 1
ATOM 910 C CA . ALA A 1 120 ? -26.345 14.114 23.062 1.00 54.91 120 ALA A CA 1
ATOM 911 C C . ALA A 1 120 ? -26.772 15.585 22.986 1.00 54.91 120 ALA A C 1
ATOM 913 O O . ALA A 1 120 ? -27.541 16.032 23.826 1.00 54.91 120 ALA A O 1
ATOM 914 N N . ASN A 1 121 ? -26.248 16.306 21.988 1.00 51.66 121 ASN A N 1
ATOM 915 C CA . ASN A 1 121 ? -26.846 17.390 21.182 1.00 51.66 121 ASN A CA 1
ATOM 916 C C . ASN A 1 121 ? -27.801 18.435 21.811 1.00 51.66 121 ASN A C 1
ATOM 918 O O . ASN A 1 121 ? -28.488 19.124 21.064 1.00 51.66 121 ASN A O 1
ATOM 922 N N . THR A 1 122 ? -27.872 18.614 23.129 1.00 54.44 122 THR A N 1
ATOM 923 C CA . THR A 1 122 ? -28.857 19.521 23.754 1.00 54.44 122 THR A CA 1
ATOM 924 C C . THR A 1 122 ? -28.261 20.792 24.338 1.00 54.44 122 THR A C 1
ATOM 926 O O . THR A 1 122 ? -28.973 21.574 24.963 1.00 54.44 122 THR A O 1
ATOM 929 N N . SER A 1 123 ? -26.975 21.057 24.113 1.00 49.91 123 SER A N 1
ATOM 930 C CA . SER A 1 123 ? -26.378 22.330 24.499 1.00 49.91 123 SER A CA 1
ATOM 931 C C . SER A 1 123 ? -25.468 22.858 23.389 1.00 49.91 123 SER A C 1
ATOM 933 O O . SER A 1 123 ? -24.684 22.077 22.844 1.00 49.91 123 SER A O 1
ATOM 935 N N . PRO A 1 124 ? -25.474 24.176 23.102 1.00 56.81 124 PRO A N 1
ATOM 936 C CA . PRO A 1 124 ? -24.495 24.839 22.221 1.00 56.81 124 PRO A CA 1
ATOM 937 C C . PRO A 1 124 ? -23.025 24.637 22.662 1.00 56.81 124 PRO A C 1
ATOM 939 O O . PRO A 1 124 ? -22.094 25.051 21.980 1.00 56.81 124 PRO A O 1
ATOM 942 N N . THR A 1 125 ? -22.817 23.959 23.792 1.00 51.88 125 THR A N 1
ATOM 943 C CA . THR A 1 125 ? -21.558 23.709 24.494 1.00 51.88 125 THR A CA 1
ATOM 944 C C . THR A 1 125 ? -20.897 22.358 24.172 1.00 51.88 125 THR A C 1
ATOM 946 O O . THR A 1 125 ? -20.026 21.925 24.921 1.00 51.88 125 THR A O 1
ATOM 949 N N . THR A 1 126 ? -21.236 21.671 23.069 1.00 57.78 126 THR A N 1
ATOM 950 C CA . THR A 1 126 ? -20.440 20.501 22.600 1.00 57.78 126 THR A CA 1
ATOM 951 C C . THR A 1 126 ? -19.667 20.723 21.283 1.00 57.78 126 THR A C 1
ATOM 953 O O . THR A 1 126 ? -19.665 19.853 20.411 1.00 57.78 126 THR A O 1
ATOM 956 N N . PRO A 1 127 ? -18.907 21.832 21.129 1.00 69.62 127 PRO A N 1
ATOM 957 C CA . PRO A 1 127 ? -17.988 22.005 20.003 1.00 69.62 127 PRO A CA 1
ATOM 958 C C . PRO A 1 127 ? -16.817 21.008 20.037 1.00 69.62 127 PRO A C 1
ATOM 960 O O . PRO A 1 127 ? -16.142 20.833 19.029 1.00 69.62 127 PRO A O 1
ATOM 963 N N . CYS A 1 128 ? -16.573 20.313 21.155 1.00 74.56 128 CYS A N 1
ATOM 964 C CA . CYS A 1 128 ? -15.455 19.374 21.279 1.00 74.56 128 CYS A CA 1
ATOM 965 C C . CYS A 1 128 ? -15.582 18.160 20.361 1.00 74.56 128 CYS A C 1
ATOM 967 O O . CYS A 1 128 ? -14.580 17.746 19.788 1.00 74.56 128 CYS A O 1
ATOM 969 N N . ILE A 1 129 ? -16.790 17.618 20.167 1.00 82.50 129 ILE 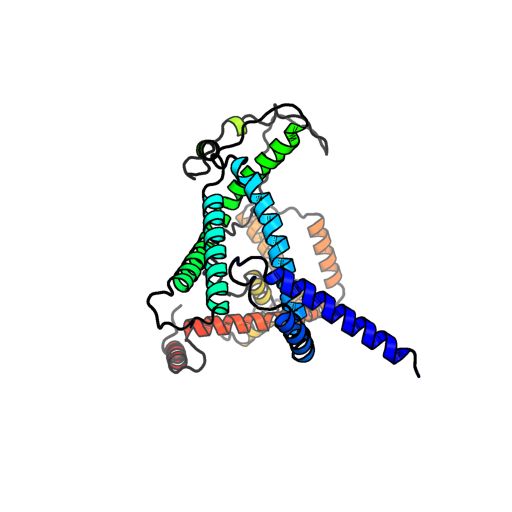A N 1
ATOM 970 C CA . ILE A 1 129 ? -17.001 16.499 19.235 1.00 82.50 129 ILE A CA 1
ATOM 971 C C . ILE A 1 129 ? -16.771 16.977 17.798 1.00 82.50 129 ILE A C 1
ATOM 973 O O . ILE A 1 129 ? -16.057 16.322 17.044 1.00 82.50 129 ILE A O 1
ATOM 977 N N . SER A 1 130 ? -17.300 18.152 17.440 1.00 85.75 130 SER A N 1
ATOM 978 C CA . SER A 1 130 ? -17.054 18.763 16.129 1.00 85.75 130 SER A CA 1
ATOM 979 C C . SER A 1 130 ? -15.561 19.007 15.897 1.00 85.75 130 SER A C 1
ATOM 981 O O . SER A 1 130 ? -15.043 18.656 14.841 1.00 85.75 130 SER A O 1
ATOM 983 N N . LYS A 1 131 ? -14.845 19.531 16.901 1.00 86.94 131 LYS A N 1
ATOM 984 C CA . LYS A 1 131 ? -13.403 19.774 16.819 1.00 86.94 131 LYS A CA 1
ATOM 985 C C . LYS A 1 131 ? -12.598 18.477 16.731 1.00 86.94 131 LYS A C 1
ATOM 987 O O . LYS A 1 131 ? -11.634 18.415 15.979 1.00 86.94 131 LYS A O 1
ATOM 992 N N . LEU A 1 132 ? -13.012 17.423 17.436 1.00 88.31 132 LEU A N 1
ATOM 993 C CA . LEU A 1 132 ? -12.429 16.080 17.328 1.00 88.31 132 LEU A CA 1
ATOM 994 C C . LEU A 1 132 ? -12.590 15.505 15.916 1.00 88.31 132 LEU A C 1
ATOM 996 O O . LEU A 1 132 ? -11.636 14.950 15.373 1.00 88.31 132 LEU A O 1
ATOM 1000 N N . VAL A 1 133 ? -13.773 15.651 15.312 1.00 90.62 133 VAL A N 1
ATOM 1001 C CA . VAL A 1 133 ? -14.029 15.215 13.930 1.00 90.62 133 VAL A CA 1
ATOM 1002 C C . VAL A 1 133 ? -13.197 16.036 12.945 1.00 90.62 133 VAL A C 1
ATOM 1004 O O . VAL A 1 133 ? -12.540 15.456 12.086 1.00 90.62 133 VAL A O 1
ATOM 1007 N N . GLU A 1 134 ? -13.153 17.359 13.101 1.00 91.62 134 GLU A N 1
ATOM 1008 C CA . GLU A 1 134 ? -12.331 18.255 12.280 1.00 91.62 134 GLU A CA 1
ATOM 1009 C C . GLU A 1 134 ? -10.845 17.869 12.347 1.00 91.62 134 GLU A C 1
ATOM 1011 O O . GLU A 1 134 ? -10.224 17.618 11.316 1.00 91.62 134 GLU A O 1
ATOM 1016 N N . LEU A 1 135 ? -10.288 17.732 13.554 1.00 91.69 135 LEU A N 1
ATOM 1017 C CA . LEU A 1 135 ? -8.894 17.336 13.766 1.00 91.69 135 LEU A CA 1
ATOM 1018 C C . LEU A 1 135 ? -8.603 15.942 13.198 1.00 91.69 135 LEU A C 1
ATOM 1020 O O . LEU A 1 135 ? -7.540 15.724 12.617 1.00 91.69 135 LEU A O 1
ATOM 1024 N N . ARG A 1 136 ? -9.552 15.001 13.293 1.00 92.12 136 ARG A N 1
ATOM 1025 C CA . ARG A 1 136 ? -9.418 13.680 12.664 1.00 92.12 136 ARG A CA 1
ATOM 1026 C C . ARG A 1 136 ? -9.335 13.786 11.142 1.00 92.12 136 ARG A C 1
ATOM 1028 O O . ARG A 1 136 ? -8.468 13.150 10.545 1.00 92.12 136 ARG A O 1
ATOM 1035 N N . VAL A 1 137 ? -10.196 14.593 10.524 1.00 93.50 137 VAL A N 1
ATOM 1036 C CA . VAL A 1 137 ? -10.167 14.829 9.073 1.00 93.50 137 VAL A CA 1
ATOM 1037 C C . VAL A 1 137 ? -8.848 15.487 8.666 1.00 93.50 137 VAL A C 1
ATOM 1039 O O . VAL A 1 137 ? -8.229 15.043 7.701 1.00 93.50 137 VAL A O 1
ATOM 1042 N N . VAL A 1 138 ? -8.363 16.479 9.418 1.00 92.81 138 VAL A N 1
ATOM 1043 C CA . VAL A 1 138 ? -7.054 17.110 9.174 1.00 92.81 138 VAL A CA 1
ATOM 1044 C C . VAL A 1 138 ? -5.932 16.067 9.205 1.00 92.81 138 VAL A C 1
ATOM 1046 O O . VAL A 1 138 ? -5.152 15.982 8.258 1.00 92.81 138 VAL A O 1
ATOM 1049 N N . LEU A 1 139 ? -5.889 15.200 10.221 1.00 91.62 139 LEU A N 1
ATOM 1050 C CA . LEU A 1 139 ? -4.891 14.127 10.311 1.00 91.62 139 LEU A CA 1
ATOM 1051 C C . LEU A 1 139 ? -4.998 13.111 9.162 1.00 91.62 139 LEU A C 1
ATOM 1053 O O . LEU A 1 139 ? -3.984 12.594 8.696 1.00 91.62 139 LEU A O 1
ATOM 1057 N N . GLU A 1 140 ? -6.202 12.818 8.668 1.00 92.50 140 GLU A N 1
ATOM 1058 C CA . GLU A 1 140 ? -6.400 11.974 7.482 1.00 92.50 140 GLU A CA 1
ATOM 1059 C C . GLU A 1 140 ? -5.888 12.646 6.201 1.00 92.50 140 GLU A C 1
ATOM 1061 O O . GLU A 1 140 ? -5.276 11.978 5.365 1.00 92.50 140 GLU A O 1
ATOM 1066 N N . LYS A 1 141 ? -6.070 13.965 6.066 1.00 91.62 141 LYS A N 1
ATOM 1067 C CA . LYS A 1 141 ? -5.584 14.748 4.920 1.00 91.62 141 LYS A CA 1
ATOM 1068 C C . LYS A 1 141 ? -4.079 15.007 4.948 1.00 91.62 141 LYS A C 1
ATOM 1070 O O . LYS A 1 141 ? -3.491 15.156 3.881 1.00 91.62 141 LYS A O 1
ATOM 1075 N N . ILE A 1 142 ? -3.442 14.986 6.118 1.00 90.50 142 ILE A N 1
ATOM 1076 C CA . ILE A 1 142 ? -1.980 15.096 6.239 1.00 90.50 142 ILE A CA 1
ATOM 1077 C C . ILE A 1 142 ? -1.271 13.831 5.713 1.00 90.50 142 ILE A C 1
ATOM 1079 O O . ILE A 1 142 ? -0.226 13.947 5.075 1.00 90.50 142 ILE A O 1
ATOM 1083 N N . ARG A 1 143 ? -1.845 12.626 5.876 1.00 88.62 143 ARG A N 1
ATOM 1084 C CA . ARG A 1 143 ? -1.222 11.353 5.429 1.00 88.62 143 ARG A CA 1
ATOM 1085 C C . ARG A 1 143 ? -0.752 11.331 3.963 1.00 88.62 143 ARG A C 1
ATOM 1087 O O . ARG A 1 143 ? 0.386 10.929 3.726 1.00 88.62 143 ARG A O 1
ATOM 1094 N N . PRO A 1 144 ? -1.562 11.717 2.957 1.00 90.69 144 PRO A N 1
ATOM 1095 C CA . PRO A 1 144 ? -1.090 11.738 1.572 1.00 90.69 144 PRO A CA 1
ATOM 1096 C C . PRO A 1 144 ? 0.015 12.777 1.335 1.00 90.69 144 PRO A C 1
ATOM 1098 O O . PRO A 1 144 ? 0.854 12.573 0.462 1.00 90.69 144 PRO A O 1
ATOM 1101 N N . ILE A 1 145 ? 0.045 13.870 2.102 1.00 86.75 145 ILE A N 1
ATOM 1102 C CA . ILE A 1 145 ? 1.089 14.895 1.988 1.00 86.75 145 ILE A CA 1
ATOM 1103 C C . ILE A 1 145 ? 2.404 14.366 2.577 1.00 86.75 145 ILE A C 1
ATOM 1105 O O . ILE A 1 145 ? 3.449 14.492 1.944 1.00 86.75 145 ILE A O 1
ATOM 1109 N N . GLU A 1 146 ? 2.351 13.667 3.714 1.00 85.50 146 GLU A N 1
ATOM 1110 C CA . GLU A 1 146 ? 3.509 12.955 4.278 1.00 85.50 146 GLU A CA 1
ATOM 1111 C C . GLU A 1 146 ? 4.094 11.943 3.298 1.00 85.50 146 GLU A C 1
ATOM 1113 O O . GLU A 1 146 ? 5.310 11.849 3.164 1.00 85.50 146 GLU A O 1
ATOM 1118 N N . ALA A 1 147 ? 3.245 11.213 2.570 1.00 86.69 147 ALA A N 1
ATOM 1119 C CA . ALA A 1 147 ? 3.709 10.259 1.569 1.00 86.69 147 ALA A CA 1
ATOM 1120 C C . ALA A 1 147 ? 4.493 10.943 0.434 1.00 86.69 147 ALA A C 1
ATOM 1122 O O . ALA A 1 147 ? 5.524 10.423 0.010 1.00 86.69 147 ALA A O 1
ATOM 1123 N N . LYS A 1 148 ? 4.051 12.127 -0.018 1.00 85.25 148 LYS A N 1
ATOM 1124 C CA . LYS A 1 148 ? 4.761 12.926 -1.034 1.00 85.25 148 LYS A CA 1
ATOM 1125 C C . LYS A 1 148 ? 6.084 13.484 -0.513 1.00 85.25 148 LYS A C 1
ATOM 1127 O O . LYS A 1 148 ? 7.072 13.504 -1.241 1.00 85.25 148 LYS A O 1
ATOM 1132 N N . LEU A 1 149 ? 6.116 13.902 0.751 1.00 82.62 149 LEU A N 1
ATOM 1133 C CA . LEU A 1 149 ? 7.307 14.462 1.393 1.00 82.62 149 LEU A CA 1
ATOM 1134 C C . LEU A 1 149 ? 8.210 13.399 2.028 1.00 82.62 149 LEU A C 1
ATOM 1136 O O . LEU A 1 149 ? 9.247 13.746 2.588 1.00 82.62 149 LEU A O 1
ATOM 1140 N N . LYS A 1 150 ? 7.871 12.109 1.919 1.00 84.69 150 LYS A N 1
ATOM 1141 C CA . LYS A 1 150 ? 8.605 11.016 2.567 1.00 84.69 150 LYS A CA 1
ATOM 1142 C C . LYS A 1 150 ? 10.096 11.051 2.246 1.00 84.69 150 LYS A C 1
ATOM 1144 O O . LYS A 1 150 ? 10.911 10.927 3.147 1.00 84.69 150 LYS A O 1
ATOM 1149 N N . TYR A 1 151 ? 10.456 11.295 0.987 1.00 82.50 151 TYR A N 1
ATOM 1150 C CA . TYR A 1 151 ? 11.860 11.407 0.593 1.00 82.50 151 TYR A CA 1
ATOM 1151 C C . TYR A 1 151 ? 12.584 12.557 1.312 1.00 82.50 151 TYR A C 1
ATOM 1153 O O . TYR A 1 151 ? 13.732 12.406 1.719 1.00 82.50 151 TYR A O 1
ATOM 1161 N N . GLN A 1 152 ? 11.910 13.695 1.496 1.00 79.00 152 GLN A N 1
ATOM 1162 C CA . GLN A 1 152 ? 12.466 14.859 2.188 1.00 79.00 152 GLN A CA 1
ATOM 1163 C C . GLN A 1 152 ? 12.644 14.571 3.678 1.00 79.00 152 GLN A C 1
ATOM 1165 O O . GLN A 1 152 ? 13.711 14.829 4.227 1.00 79.00 152 GLN A O 1
ATOM 1170 N N . ILE A 1 153 ? 11.627 13.966 4.298 1.00 83.12 153 ILE A N 1
ATOM 1171 C CA . ILE A 1 153 ? 11.656 13.536 5.698 1.00 83.12 153 ILE A CA 1
ATOM 1172 C C . ILE A 1 153 ? 12.795 12.530 5.906 1.00 83.12 153 ILE A C 1
ATOM 1174 O O . ILE A 1 153 ? 13.636 12.734 6.775 1.00 83.12 153 ILE A O 1
ATOM 1178 N N . ASP A 1 154 ? 12.894 11.502 5.061 1.00 83.88 154 ASP A N 1
ATOM 1179 C CA . ASP A 1 154 ? 13.950 10.488 5.131 1.00 83.88 154 ASP A CA 1
ATOM 1180 C C . ASP A 1 154 ? 15.344 11.100 4.910 1.00 83.88 154 ASP A C 1
ATOM 1182 O O . ASP A 1 154 ? 16.312 10.666 5.532 1.00 83.88 154 ASP A O 1
ATOM 1186 N N . LYS A 1 155 ? 15.475 12.120 4.051 1.00 81.88 155 LYS A N 1
ATOM 1187 C CA . LYS A 1 155 ? 16.743 12.832 3.820 1.00 81.88 155 LYS A CA 1
ATOM 1188 C C . LYS A 1 155 ? 17.164 13.656 5.039 1.00 81.88 155 LYS A C 1
ATOM 1190 O O . LYS A 1 155 ? 18.327 13.588 5.426 1.00 81.88 155 LYS A O 1
ATOM 1195 N N . VAL A 1 156 ? 16.237 14.397 5.649 1.00 77.94 156 VAL A N 1
ATOM 1196 C CA . VAL A 1 156 ? 16.497 15.177 6.873 1.00 77.94 156 VAL A CA 1
ATOM 1197 C C . VAL A 1 156 ? 16.818 14.249 8.042 1.00 77.94 156 VAL A C 1
ATOM 1199 O O . VAL A 1 156 ? 17.772 14.501 8.769 1.00 77.94 156 VAL A O 1
ATOM 1202 N N . LEU A 1 157 ? 16.094 13.136 8.185 1.00 81.31 157 LEU A N 1
ATOM 1203 C CA . LEU A 1 157 ? 16.371 12.133 9.215 1.00 81.31 157 LEU A CA 1
ATOM 1204 C C . LEU A 1 157 ? 17.748 11.493 9.030 1.00 81.31 157 LEU A C 1
ATOM 1206 O O . LEU A 1 157 ? 18.494 11.375 9.997 1.00 81.31 157 LEU A O 1
ATOM 1210 N N . LYS A 1 158 ? 18.123 11.131 7.798 1.00 81.88 158 LYS A N 1
ATOM 1211 C CA . LYS A 1 158 ? 19.470 10.620 7.509 1.00 81.88 158 LYS A CA 1
ATOM 1212 C C . LYS A 1 158 ? 20.539 11.644 7.869 1.00 81.88 158 LYS A C 1
ATOM 1214 O O . LYS A 1 158 ? 21.449 11.303 8.615 1.00 81.88 158 LYS A O 1
ATOM 1219 N N . ALA A 1 159 ? 20.376 12.896 7.443 1.00 76.44 159 ALA A N 1
ATOM 1220 C CA . ALA A 1 159 ? 21.302 13.971 7.784 1.00 76.44 159 ALA A CA 1
ATOM 1221 C C . ALA A 1 159 ? 21.408 14.195 9.302 1.00 76.44 159 ALA A C 1
ATOM 1223 O O . ALA A 1 159 ? 22.512 14.330 9.815 1.00 76.44 159 ALA A O 1
ATOM 1224 N N . ALA A 1 160 ? 20.293 14.162 10.036 1.00 73.44 160 ALA A N 1
ATOM 1225 C CA . ALA A 1 160 ? 20.298 14.263 11.494 1.00 73.44 160 ALA A CA 1
ATOM 1226 C C . ALA A 1 160 ? 21.057 13.093 12.147 1.00 73.44 160 ALA A C 1
ATOM 1228 O O . ALA A 1 160 ? 21.909 13.319 13.001 1.00 73.44 160 ALA A O 1
ATOM 1229 N N . THR A 1 161 ? 20.817 11.854 11.698 1.00 77.31 161 THR A N 1
ATOM 1230 C CA . THR A 1 161 ? 21.514 10.662 12.222 1.00 77.31 161 THR A CA 1
ATOM 1231 C C . THR A 1 161 ? 22.997 10.626 11.850 1.00 77.31 161 THR A C 1
ATOM 1233 O O . THR A 1 161 ? 23.806 10.055 12.577 1.00 77.31 161 THR A O 1
ATOM 1236 N N . GLU A 1 162 ? 23.374 11.211 10.713 1.00 74.19 162 GLU A N 1
ATOM 1237 C CA . GLU A 1 162 ? 24.768 11.364 10.300 1.00 74.19 162 GLU A CA 1
ATOM 1238 C C . GLU A 1 162 ? 25.455 12.450 11.131 1.00 74.19 162 GLU A C 1
ATOM 1240 O O . GLU A 1 162 ? 26.541 12.203 11.645 1.00 74.19 162 GLU A O 1
ATOM 1245 N N . CYS A 1 163 ? 24.807 13.596 11.366 1.00 61.06 163 CYS A N 1
ATOM 1246 C CA . CYS A 1 163 ? 25.324 14.632 12.262 1.00 61.06 163 CYS A CA 1
ATOM 1247 C C . CYS A 1 163 ? 25.509 14.119 13.697 1.00 61.06 163 CYS A C 1
ATOM 1249 O O . CYS A 1 163 ? 26.529 14.418 14.311 1.00 61.06 163 CYS A O 1
ATOM 1251 N N . GLU A 1 164 ? 24.586 13.303 14.216 1.00 60.88 164 GLU A N 1
ATOM 1252 C CA . GLU A 1 164 ? 24.719 12.687 15.543 1.00 60.88 164 GLU A CA 1
ATOM 1253 C C . GLU A 1 164 ? 25.944 11.759 15.614 1.00 60.88 164 GLU A C 1
ATOM 1255 O O . GLU A 1 164 ? 26.726 11.838 16.559 1.00 60.88 164 GLU A O 1
ATOM 1260 N N . LYS A 1 165 ? 26.197 10.953 14.574 1.00 56.84 165 LYS A N 1
ATOM 1261 C CA . LYS A 1 165 ? 27.384 10.079 14.492 1.00 56.84 165 LYS A CA 1
ATOM 1262 C C . LYS A 1 165 ? 28.693 10.856 14.333 1.00 56.84 165 LYS A C 1
ATOM 1264 O O . LYS A 1 165 ? 29.719 10.439 14.864 1.00 56.84 165 LYS A O 1
ATOM 1269 N N . VAL A 1 166 ? 28.670 11.986 13.629 1.00 51.78 166 VAL A N 1
ATOM 1270 C CA . VAL A 1 166 ? 29.850 12.835 13.401 1.00 51.78 166 VAL A CA 1
ATOM 1271 C C . VAL A 1 166 ? 30.261 13.608 14.663 1.00 51.78 166 VAL A C 1
ATOM 1273 O O . VAL A 1 166 ? 31.417 14.005 14.777 1.00 51.78 166 VAL A O 1
ATOM 1276 N N . THR A 1 167 ? 29.409 13.711 15.691 1.00 48.50 167 THR A N 1
ATOM 1277 C CA . THR A 1 167 ? 29.844 14.233 17.006 1.00 48.50 167 THR A CA 1
ATOM 1278 C C . THR A 1 167 ? 30.925 13.376 17.689 1.00 48.50 167 THR A C 1
ATOM 1280 O O . THR A 1 167 ? 31.621 13.876 18.569 1.00 48.50 167 THR A O 1
ATOM 1283 N N . ALA A 1 168 ? 31.150 12.132 17.240 1.00 49.09 168 ALA A N 1
ATOM 1284 C CA . ALA A 1 168 ? 32.294 11.310 17.654 1.00 49.09 168 ALA A CA 1
ATOM 1285 C C . ALA A 1 168 ? 33.597 11.615 16.877 1.00 49.09 168 ALA A C 1
ATOM 1287 O O . ALA A 1 168 ? 34.684 11.264 17.334 1.00 49.09 168 ALA A O 1
ATOM 1288 N N . HIS A 1 169 ? 33.508 12.288 15.725 1.00 40.34 169 HIS A N 1
ATOM 1289 C CA . HIS A 1 169 ? 34.628 12.632 14.845 1.00 40.34 169 HIS A CA 1
ATOM 1290 C C . HIS A 1 169 ? 34.544 14.100 14.383 1.00 40.34 169 HIS A C 1
ATOM 1292 O O . HIS A 1 169 ? 34.450 14.381 13.198 1.00 40.34 169 HIS A O 1
ATOM 1298 N N . GLY A 1 170 ? 34.569 15.038 15.334 1.00 44.00 170 GLY A N 1
ATOM 1299 C CA . GLY A 1 170 ? 35.232 16.350 15.218 1.00 44.00 170 GLY A CA 1
ATOM 1300 C C . GLY A 1 170 ? 34.876 17.354 14.105 1.00 44.00 170 GLY A C 1
ATOM 1301 O O . GLY A 1 170 ? 35.475 18.424 14.115 1.00 44.00 170 GLY A O 1
ATOM 1302 N N . GLU A 1 171 ? 33.944 17.098 13.185 1.00 43.66 171 GLU A N 1
ATOM 1303 C CA . GLU A 1 171 ? 33.586 18.050 12.119 1.00 43.66 171 GLU A CA 1
ATOM 1304 C C . GLU A 1 171 ? 32.092 18.403 12.148 1.00 43.66 171 GLU A C 1
ATOM 1306 O O . GLU A 1 171 ? 31.224 17.669 11.684 1.00 43.66 171 GLU A O 1
ATOM 1311 N N . THR A 1 172 ? 31.761 19.571 12.697 1.00 42.50 172 THR A N 1
ATOM 1312 C CA . THR A 1 172 ? 30.387 20.077 12.780 1.00 42.50 172 THR A CA 1
ATOM 1313 C C . THR A 1 172 ? 29.849 20.478 11.404 1.00 42.50 172 THR A C 1
ATOM 1315 O O . THR A 1 172 ? 30.042 21.597 10.929 1.00 42.50 172 THR A O 1
ATOM 1318 N N . ARG A 1 173 ? 29.108 19.573 10.757 1.00 51.56 173 ARG A N 1
ATOM 1319 C CA . ARG A 1 173 ? 28.304 19.899 9.572 1.00 51.56 173 ARG A CA 1
ATOM 1320 C C . ARG A 1 173 ? 27.007 20.599 10.009 1.00 51.56 173 ARG A C 1
ATOM 1322 O O . ARG A 1 173 ? 26.291 20.089 10.867 1.00 51.56 173 ARG A O 1
ATOM 1329 N N . ALA A 1 174 ? 26.721 21.778 9.450 1.00 54.44 174 ALA A N 1
ATOM 1330 C CA . ALA A 1 174 ? 25.545 22.579 9.807 1.00 54.44 174 ALA A CA 1
ATOM 1331 C C . ALA A 1 174 ? 24.221 21.815 9.560 1.00 54.44 174 ALA A C 1
ATOM 1333 O O . ALA A 1 174 ? 24.138 21.059 8.584 1.00 54.44 174 ALA A O 1
ATOM 1334 N N . PRO A 1 175 ? 23.188 21.994 10.412 1.00 55.31 175 PRO A N 1
ATOM 1335 C CA . PRO A 1 175 ? 21.898 21.332 10.237 1.00 55.31 175 PRO A CA 1
ATOM 1336 C C . PRO A 1 175 ? 21.240 21.803 8.935 1.00 55.31 175 PRO A C 1
ATOM 1338 O O . PRO A 1 175 ? 21.077 23.000 8.708 1.00 55.31 175 PRO A O 1
ATOM 1341 N N . ILE A 1 176 ? 20.873 20.855 8.072 1.00 57.69 176 ILE A N 1
ATOM 1342 C CA . ILE A 1 176 ? 20.247 21.141 6.777 1.00 57.69 176 ILE A CA 1
ATOM 1343 C C . ILE A 1 176 ? 18.851 21.732 7.032 1.00 57.69 176 ILE A C 1
ATOM 1345 O O . ILE A 1 176 ? 17.977 21.040 7.551 1.00 57.69 176 ILE A O 1
ATOM 1349 N N . SER A 1 177 ? 18.652 23.004 6.677 1.00 57.62 177 SER A N 1
ATOM 1350 C CA . SER A 1 177 ? 17.393 23.740 6.873 1.00 57.62 177 SER A CA 1
ATOM 1351 C C . SER A 1 177 ? 16.417 23.583 5.697 1.00 57.62 177 SER A C 1
ATOM 1353 O O . SER A 1 177 ? 16.826 23.267 4.581 1.00 57.62 177 SER A O 1
ATOM 1355 N N . GLU A 1 178 ? 15.127 23.877 5.902 1.00 51.62 178 GLU A N 1
ATOM 1356 C CA . GLU A 1 178 ? 14.097 23.915 4.840 1.00 51.62 178 GLU A CA 1
ATOM 1357 C C . GLU A 1 178 ? 14.499 24.830 3.657 1.00 51.62 178 GLU A C 1
ATOM 1359 O O . GLU A 1 178 ? 14.188 24.541 2.500 1.00 51.62 178 GLU A O 1
ATOM 1364 N N . VAL A 1 179 ? 15.296 25.872 3.927 1.00 54.34 179 VAL A N 1
ATOM 1365 C CA . VAL A 1 179 ? 15.862 26.795 2.928 1.00 54.34 179 VAL A CA 1
ATOM 1366 C C . VAL A 1 179 ? 16.943 26.120 2.067 1.00 54.34 179 VAL A C 1
ATOM 1368 O O . VAL A 1 179 ? 16.963 26.312 0.850 1.00 54.34 179 VAL A O 1
ATOM 1371 N N . ASP A 1 180 ? 17.776 25.252 2.650 1.00 54.75 180 ASP A N 1
ATOM 1372 C CA . ASP A 1 180 ? 18.755 24.439 1.906 1.00 54.75 180 ASP A CA 1
ATOM 1373 C C . ASP A 1 180 ? 18.091 23.306 1.105 1.00 54.75 180 ASP A C 1
ATOM 1375 O O . ASP A 1 180 ? 18.571 22.922 0.029 1.00 54.75 180 ASP A O 1
ATOM 1379 N N . LEU A 1 181 ? 16.954 22.777 1.578 1.00 54.38 181 LEU A N 1
ATOM 1380 C CA . LEU A 1 181 ? 16.120 21.867 0.783 1.00 54.38 181 LEU A CA 1
ATOM 1381 C C . LEU A 1 181 ? 15.462 22.595 -0.401 1.00 54.38 181 LEU A C 1
ATOM 1383 O O . LEU A 1 181 ? 15.400 22.027 -1.495 1.00 54.38 181 LEU A O 1
ATOM 1387 N N . GLY A 1 182 ? 15.045 23.851 -0.220 1.00 47.19 182 GLY A N 1
ATOM 1388 C CA . GLY A 1 182 ? 14.567 24.722 -1.297 1.00 47.19 182 GLY A CA 1
ATOM 1389 C C . GLY A 1 182 ? 15.642 25.016 -2.347 1.00 4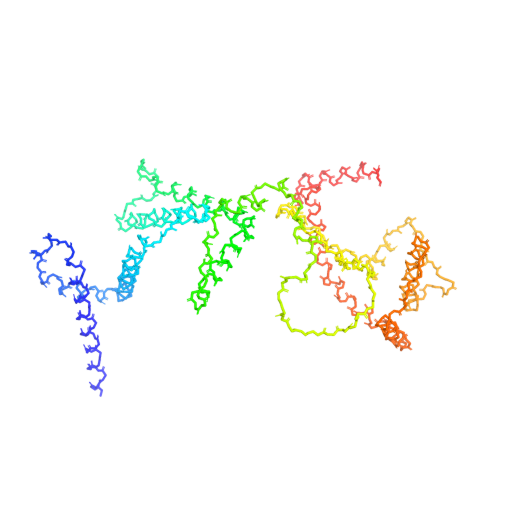7.19 182 GLY A C 1
ATOM 1390 O O . GLY A 1 182 ? 15.397 24.839 -3.539 1.00 47.19 182 GLY A O 1
ATOM 1391 N N . ALA A 1 183 ? 16.864 25.346 -1.919 1.00 51.97 183 ALA A N 1
ATOM 1392 C CA . ALA A 1 183 ? 18.010 25.564 -2.809 1.00 51.97 183 ALA A CA 1
ATOM 1393 C C . ALA A 1 183 ? 18.446 24.292 -3.566 1.00 51.97 183 ALA A C 1
ATOM 1395 O O . ALA A 1 183 ? 19.021 24.371 -4.651 1.00 51.97 183 ALA A O 1
ATOM 1396 N N . SER A 1 184 ? 18.132 23.111 -3.023 1.00 51.03 184 SER A N 1
ATOM 1397 C CA . SER A 1 184 ? 18.370 21.812 -3.663 1.00 51.03 184 SER A CA 1
ATOM 1398 C C . SER A 1 184 ? 17.329 21.441 -4.738 1.00 51.03 184 SER A C 1
ATOM 1400 O O . SER A 1 184 ? 17.383 20.323 -5.252 1.00 51.03 184 SER A O 1
ATOM 1402 N N . GLY A 1 185 ? 16.379 22.328 -5.072 1.00 49.97 185 GLY A N 1
ATOM 1403 C CA . GLY A 1 185 ? 15.374 22.105 -6.125 1.00 49.97 185 GLY A CA 1
ATOM 1404 C C . GLY A 1 185 ? 14.260 21.124 -5.740 1.00 49.97 185 GLY A C 1
ATOM 1405 O O . GLY A 1 185 ? 13.618 20.537 -6.602 1.00 49.97 185 GLY A O 1
ATOM 1406 N N . ILE A 1 186 ? 14.041 20.903 -4.441 1.00 52.09 186 ILE A N 1
ATOM 1407 C CA . ILE A 1 186 ? 13.132 19.861 -3.938 1.00 52.09 186 ILE A CA 1
ATOM 1408 C C . ILE A 1 186 ? 11.686 20.377 -3.759 1.00 52.09 186 ILE A C 1
ATOM 1410 O O . ILE A 1 186 ? 10.753 19.578 -3.665 1.00 52.09 186 ILE A O 1
ATOM 1414 N N . LEU A 1 187 ? 11.483 21.700 -3.745 1.00 46.69 187 LEU A N 1
ATOM 1415 C CA . LEU A 1 187 ? 10.165 22.342 -3.607 1.00 46.69 187 LEU A CA 1
ATOM 1416 C C . LEU A 1 187 ? 9.475 22.630 -4.953 1.00 46.69 187 LEU A C 1
ATOM 1418 O O . LEU A 1 187 ? 8.252 22.734 -4.992 1.00 46.69 187 LEU A O 1
ATOM 1422 N N . ASP A 1 188 ? 10.233 22.721 -6.048 1.00 52.62 188 ASP A N 1
ATOM 1423 C CA . ASP A 1 188 ? 9.715 22.994 -7.391 1.00 52.62 188 ASP A CA 1
ATOM 1424 C C . ASP A 1 188 ? 10.313 21.986 -8.390 1.00 52.62 188 ASP A C 1
ATOM 1426 O O . ASP A 1 188 ? 11.508 22.061 -8.696 1.00 52.62 188 ASP A O 1
ATOM 1430 N N . PRO A 1 189 ? 9.520 21.031 -8.915 1.00 55.47 189 PRO A N 1
ATOM 1431 C CA . PRO A 1 189 ? 10.009 20.022 -9.851 1.00 55.47 189 PRO A CA 1
ATOM 1432 C C . PRO A 1 189 ? 10.518 20.611 -11.180 1.00 55.47 189 PRO A C 1
ATOM 1434 O O . PRO A 1 189 ? 11.178 19.893 -11.929 1.00 55.47 189 PRO A O 1
ATOM 1437 N N . LEU A 1 190 ? 10.268 21.897 -11.474 1.00 59.72 190 LEU A N 1
ATOM 1438 C CA . LEU A 1 190 ? 10.835 22.599 -12.631 1.00 59.72 190 LEU A CA 1
ATOM 1439 C C . LEU A 1 190 ? 12.193 23.265 -12.343 1.00 59.72 190 LEU A C 1
ATOM 1441 O O . LEU A 1 190 ? 12.874 23.687 -13.277 1.00 59.72 190 LEU A O 1
ATOM 1445 N N . GLN A 1 191 ? 12.628 23.338 -11.081 1.00 57.12 191 GLN A N 1
ATOM 1446 C CA . GLN A 1 191 ? 13.904 23.952 -10.686 1.00 57.12 191 GLN A CA 1
ATOM 1447 C C . GLN A 1 191 ? 15.074 22.966 -10.619 1.00 57.12 191 GLN A C 1
ATOM 1449 O O . GLN A 1 191 ? 16.165 23.341 -10.181 1.00 57.12 191 GLN A O 1
ATOM 1454 N N . PHE A 1 192 ? 14.901 21.730 -11.099 1.00 56.91 192 PHE A N 1
ATOM 1455 C CA . PHE A 1 192 ? 16.013 20.807 -11.320 1.00 56.91 192 PHE A CA 1
ATOM 1456 C C . PHE A 1 192 ? 16.944 21.346 -12.412 1.00 56.91 192 PHE A C 1
ATOM 1458 O O . PHE A 1 192 ? 16.893 20.958 -13.578 1.00 56.91 192 PHE A O 1
ATOM 1465 N N . ARG A 1 193 ? 17.851 22.242 -12.020 1.00 54.91 193 ARG A N 1
ATOM 1466 C CA . ARG A 1 193 ? 19.040 22.542 -12.806 1.00 54.91 193 ARG A CA 1
ATOM 1467 C C . ARG A 1 193 ? 19.902 21.278 -12.822 1.00 54.91 193 ARG A C 1
ATOM 1469 O O . ARG A 1 193 ? 20.154 20.718 -11.751 1.00 54.91 193 ARG A O 1
ATOM 1476 N N . PRO A 1 194 ? 20.355 20.805 -13.995 1.00 53.75 194 PRO A N 1
ATOM 1477 C CA . PRO A 1 194 ? 21.270 19.676 -14.054 1.00 53.75 194 PRO A CA 1
ATOM 1478 C C . PRO A 1 194 ? 22.491 20.008 -13.199 1.00 53.75 194 PRO A C 1
ATOM 1480 O O . PRO A 1 194 ? 23.125 21.041 -13.394 1.00 53.75 194 PRO A O 1
ATOM 1483 N N . ASN A 1 195 ? 22.782 19.163 -12.212 1.00 53.72 195 ASN A N 1
ATOM 1484 C CA . ASN A 1 195 ? 23.897 19.382 -11.306 1.00 53.72 195 ASN A CA 1
ATOM 1485 C C . ASN A 1 195 ? 25.201 19.080 -12.070 1.00 53.72 195 ASN A C 1
ATOM 1487 O O . ASN A 1 195 ? 25.477 17.906 -12.334 1.00 53.72 195 ASN A O 1
ATOM 1491 N N . PRO A 1 196 ? 26.020 20.084 -12.440 1.00 58.84 196 PRO A N 1
ATOM 1492 C CA . PRO A 1 196 ? 27.220 19.854 -13.249 1.00 58.84 196 PRO A CA 1
ATOM 1493 C C . PRO A 1 196 ? 28.267 19.025 -12.491 1.00 58.84 196 PRO A C 1
ATOM 1495 O O . PRO A 1 196 ? 29.128 18.403 -13.102 1.00 58.84 196 PRO A O 1
ATOM 1498 N N . LYS A 1 197 ? 28.151 18.941 -11.159 1.00 62.12 197 LYS A N 1
ATOM 1499 C CA . LYS A 1 197 ? 28.986 18.086 -10.308 1.00 62.12 197 LYS A CA 1
ATOM 1500 C C . LYS A 1 197 ? 28.702 16.589 -10.482 1.00 62.12 197 LYS A C 1
ATOM 1502 O O . LYS A 1 197 ? 29.578 15.797 -10.182 1.00 62.12 197 LYS A O 1
ATOM 1507 N N . ASN A 1 198 ? 27.532 16.201 -11.003 1.00 60.78 198 ASN A N 1
ATOM 1508 C CA . ASN A 1 198 ? 27.246 14.806 -11.370 1.00 60.78 198 ASN A CA 1
ATOM 1509 C C . ASN A 1 198 ? 27.835 14.413 -12.738 1.00 60.78 198 ASN A C 1
ATOM 1511 O O . ASN A 1 198 ? 27.880 13.226 -13.051 1.00 60.78 198 ASN A O 1
ATOM 1515 N N . PHE A 1 199 ? 28.256 15.385 -13.558 1.00 52.75 199 PHE A N 1
ATOM 1516 C CA . PHE A 1 199 ? 28.930 15.140 -14.841 1.00 52.75 199 PHE A CA 1
ATOM 1517 C C . PHE A 1 199 ? 30.444 15.001 -14.696 1.00 52.75 199 PHE A C 1
ATOM 1519 O O . PHE A 1 199 ? 31.081 14.330 -15.507 1.00 52.75 199 PHE A O 1
ATOM 1526 N N . VAL A 1 200 ? 31.024 15.607 -13.660 1.00 50.53 200 VAL A N 1
ATOM 1527 C CA . VAL A 1 200 ? 32.409 15.339 -13.287 1.00 50.53 200 VAL A CA 1
ATOM 1528 C C . VAL A 1 200 ? 32.383 14.019 -12.533 1.00 50.53 200 VAL A C 1
ATOM 1530 O O . VAL A 1 200 ? 31.929 13.960 -11.394 1.00 50.53 200 VAL A O 1
ATOM 1533 N N . GLY A 1 201 ? 32.751 12.941 -13.228 1.00 41.47 201 GLY A N 1
ATOM 1534 C CA . GLY A 1 201 ? 32.726 11.586 -12.691 1.00 41.47 201 GLY A CA 1
ATOM 1535 C C . GLY A 1 201 ? 33.349 11.502 -11.299 1.00 41.47 201 GLY A C 1
ATOM 1536 O O . GLY A 1 201 ? 34.195 12.318 -10.935 1.00 41.47 201 GLY A O 1
ATOM 1537 N N . ALA A 1 202 ? 32.911 10.497 -10.543 1.00 52.34 202 ALA A N 1
ATOM 1538 C CA . ALA A 1 202 ? 33.398 10.090 -9.230 1.00 52.34 202 ALA A CA 1
ATOM 1539 C C . ALA A 1 202 ? 34.912 9.762 -9.215 1.00 52.34 202 ALA A C 1
ATOM 1541 O O . ALA A 1 202 ? 35.319 8.635 -8.966 1.00 52.34 202 ALA A O 1
ATOM 1542 N N . ALA A 1 203 ? 35.751 10.755 -9.498 1.00 46.84 203 ALA A N 1
ATOM 1543 C CA . ALA A 1 203 ? 37.205 10.711 -9.457 1.00 46.84 203 ALA A CA 1
ATOM 1544 C C . ALA A 1 203 ? 37.759 11.468 -8.235 1.00 46.84 203 ALA A C 1
ATOM 1546 O O . ALA A 1 203 ? 38.968 11.522 -8.046 1.00 46.84 203 ALA A O 1
ATOM 1547 N N . ALA A 1 204 ? 36.889 12.039 -7.392 1.00 47.97 204 ALA A N 1
ATOM 1548 C CA . ALA A 1 204 ? 37.274 12.767 -6.180 1.00 47.97 204 ALA A CA 1
ATOM 1549 C C . ALA A 1 204 ? 36.345 12.494 -4.977 1.00 47.97 204 ALA A C 1
ATOM 1551 O O . ALA A 1 204 ? 36.165 13.359 -4.126 1.00 47.97 204 ALA A O 1
ATOM 1552 N N . ALA A 1 205 ? 35.735 11.307 -4.905 1.00 38.75 205 ALA A N 1
ATOM 1553 C CA . ALA A 1 205 ? 35.066 10.824 -3.696 1.00 38.75 205 ALA A CA 1
ATOM 1554 C C . ALA A 1 205 ? 35.629 9.441 -3.346 1.00 38.75 205 ALA A C 1
ATOM 1556 O O . ALA A 1 205 ? 35.766 8.576 -4.207 1.00 38.75 205 ALA A O 1
ATOM 1557 N N . GLU A 1 206 ? 36.052 9.308 -2.098 1.00 35.28 206 GLU A N 1
ATOM 1558 C CA . GLU A 1 206 ? 37.054 8.366 -1.620 1.00 35.28 206 GLU A CA 1
ATOM 1559 C C . GLU A 1 206 ? 36.661 6.877 -1.616 1.00 35.28 206 GLU A C 1
ATOM 1561 O O . GLU A 1 206 ? 35.496 6.484 -1.636 1.00 35.28 206 GLU A O 1
ATOM 1566 N N . LYS A 1 207 ? 37.716 6.054 -1.560 1.00 44.69 207 LYS A N 1
ATOM 1567 C CA . LYS A 1 207 ? 37.769 4.587 -1.496 1.00 44.69 207 LYS A CA 1
ATOM 1568 C C . LYS A 1 207 ? 36.827 3.961 -0.453 1.00 44.69 207 LYS A C 1
ATOM 1570 O O . LYS A 1 207 ? 36.965 4.215 0.737 1.00 44.69 207 LYS A O 1
ATOM 1575 N N . SER A 1 208 ? 36.029 2.978 -0.880 1.00 31.56 208 SER A N 1
ATOM 1576 C CA . SER A 1 208 ? 35.613 1.827 -0.053 1.00 31.56 208 SER A CA 1
ATOM 1577 C C . SER A 1 208 ? 35.327 0.577 -0.918 1.00 31.56 208 SER A C 1
ATOM 1579 O O . SER A 1 208 ? 34.306 0.452 -1.578 1.00 31.56 208 SER A O 1
ATOM 1581 N N . THR A 1 209 ? 36.344 -0.291 -0.957 1.00 33.78 209 THR A N 1
ATOM 1582 C CA . THR A 1 209 ? 36.420 -1.762 -1.151 1.00 33.78 209 THR A CA 1
ATOM 1583 C C . THR A 1 209 ? 35.386 -2.574 -1.976 1.00 33.78 209 THR A C 1
ATOM 1585 O O . THR A 1 209 ? 34.283 -2.834 -1.510 1.00 33.78 209 THR A O 1
ATOM 1588 N N . ASN A 1 210 ? 35.911 -3.133 -3.087 1.00 36.06 210 ASN A N 1
ATOM 1589 C CA . ASN A 1 210 ? 35.869 -4.520 -3.632 1.00 36.06 210 ASN A CA 1
ATOM 1590 C C . ASN A 1 210 ? 34.560 -5.196 -4.119 1.00 36.06 210 ASN A C 1
ATOM 1592 O O . ASN A 1 210 ? 33.765 -5.649 -3.306 1.00 36.06 210 ASN A O 1
ATOM 1596 N N . ASP A 1 211 ? 34.431 -5.396 -5.450 1.00 32.69 211 ASP A N 1
ATOM 1597 C CA . ASP A 1 211 ? 34.614 -6.710 -6.132 1.00 32.69 211 ASP A CA 1
ATOM 1598 C C . ASP A 1 211 ? 34.540 -6.623 -7.696 1.00 32.69 211 ASP A C 1
ATOM 1600 O O . ASP A 1 211 ? 33.469 -6.435 -8.261 1.00 32.69 211 ASP A O 1
ATOM 1604 N N . ALA A 1 212 ? 35.713 -6.777 -8.354 1.00 43.56 212 ALA A N 1
ATOM 1605 C CA . ALA A 1 212 ? 36.085 -7.292 -9.709 1.00 43.56 212 ALA A CA 1
ATOM 1606 C C . ALA A 1 212 ? 35.338 -6.925 -11.042 1.00 43.56 212 ALA A C 1
ATOM 1608 O O . ALA A 1 212 ? 34.123 -6.763 -11.062 1.00 43.56 212 ALA A O 1
ATOM 1609 N N . PRO A 1 213 ? 35.985 -7.054 -12.237 1.00 48.88 213 PRO A N 1
ATOM 1610 C CA . PRO A 1 213 ? 37.367 -6.718 -12.612 1.00 48.88 213 PRO A CA 1
ATOM 1611 C C . PRO A 1 213 ? 37.505 -5.907 -13.942 1.00 48.88 213 PRO A C 1
ATOM 1613 O O . PRO A 1 213 ? 36.621 -5.882 -14.795 1.00 48.88 213 PRO A O 1
ATOM 1616 N N . THR A 1 214 ? 38.705 -5.340 -14.118 1.00 40.47 214 THR A N 1
ATOM 1617 C CA . THR A 1 214 ? 39.425 -4.996 -15.369 1.00 40.47 214 THR A CA 1
ATOM 1618 C C . THR A 1 214 ? 38.961 -3.817 -16.240 1.00 40.47 214 THR A C 1
ATOM 1620 O O . THR A 1 214 ? 37.986 -3.868 -16.987 1.00 40.47 214 THR A O 1
ATOM 1623 N N . GLU A 1 215 ? 39.810 -2.786 -16.228 1.00 55.44 215 GLU A N 1
ATOM 1624 C CA . GLU A 1 215 ? 39.879 -1.679 -17.179 1.00 55.44 215 GLU A CA 1
ATOM 1625 C C . GLU A 1 215 ? 40.165 -2.146 -18.617 1.00 55.44 215 GLU A C 1
ATOM 1627 O O . GLU A 1 215 ? 41.121 -2.879 -18.865 1.00 55.44 215 GLU A O 1
ATOM 1632 N N . LEU A 1 216 ? 39.395 -1.634 -19.582 1.00 46.22 216 LEU A N 1
ATOM 1633 C CA . LEU A 1 216 ? 39.798 -1.532 -20.986 1.00 46.22 216 LEU A CA 1
ATOM 1634 C C . LEU A 1 216 ? 39.251 -0.226 -21.578 1.00 46.22 216 LEU A C 1
ATOM 1636 O O . LEU A 1 216 ? 38.083 -0.160 -21.956 1.00 46.22 216 LEU A O 1
ATOM 1640 N N . GLY A 1 217 ? 40.139 0.766 -21.702 1.00 46.00 217 GLY A N 1
ATOM 1641 C CA . GLY A 1 217 ? 40.029 1.907 -22.615 1.00 46.00 217 GLY A CA 1
ATOM 1642 C C . GLY A 1 217 ? 39.010 2.982 -22.227 1.00 46.00 217 GLY A C 1
ATOM 1643 O O . GLY A 1 217 ? 37.910 2.685 -21.781 1.00 46.00 217 GLY A O 1
ATOM 1644 N N . GLY A 1 218 ? 39.357 4.251 -22.466 1.00 63.84 218 GLY A N 1
ATOM 1645 C CA . GLY A 1 218 ? 38.509 5.440 -22.272 1.00 63.84 218 GLY A CA 1
ATOM 1646 C C . GLY A 1 218 ? 37.268 5.520 -23.176 1.00 63.84 218 GLY A C 1
ATOM 1647 O O . GLY A 1 218 ? 36.892 6.599 -23.623 1.00 63.84 218 GLY A O 1
ATOM 1648 N N . VAL A 1 219 ? 36.635 4.386 -23.470 1.00 72.94 219 VAL A N 1
ATOM 1649 C CA . VAL A 1 219 ? 35.364 4.293 -24.179 1.00 72.94 219 VAL A CA 1
ATOM 1650 C C . VAL A 1 219 ? 34.256 4.304 -23.135 1.00 72.94 219 VAL A C 1
ATOM 1652 O O . VA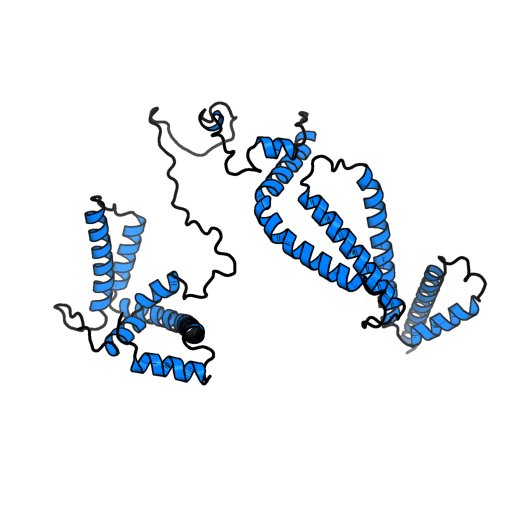L A 1 219 ? 34.053 3.335 -22.402 1.00 72.94 219 VAL A O 1
ATOM 1655 N N . TYR A 1 220 ? 33.533 5.419 -23.071 1.00 82.75 220 TYR A N 1
ATOM 1656 C CA . TYR A 1 220 ? 32.363 5.563 -22.214 1.00 82.75 220 TYR A CA 1
ATOM 1657 C C . TYR A 1 220 ? 31.340 4.456 -22.511 1.00 82.75 220 TYR A C 1
ATOM 1659 O O . TYR A 1 220 ? 30.843 4.333 -23.632 1.00 82.75 220 TYR A O 1
ATOM 1667 N N . ARG A 1 221 ? 31.017 3.652 -21.491 1.00 76.62 221 ARG A N 1
ATOM 1668 C CA . ARG A 1 221 ? 29.939 2.662 -21.546 1.00 76.62 221 ARG A CA 1
ATOM 1669 C C . ARG A 1 221 ? 28.721 3.223 -20.814 1.00 76.62 221 ARG A C 1
ATOM 1671 O O . ARG A 1 221 ? 28.785 3.372 -19.594 1.00 76.62 221 ARG A O 1
ATOM 1678 N N . PRO A 1 222 ? 27.621 3.530 -21.522 1.00 81.25 222 PRO A N 1
ATOM 1679 C CA . PRO A 1 222 ? 26.418 4.023 -20.876 1.00 81.25 222 PRO A CA 1
ATOM 1680 C C . PRO A 1 222 ? 25.855 2.966 -19.912 1.00 81.25 222 PRO A C 1
ATOM 1682 O O . PRO A 1 222 ? 25.904 1.764 -20.209 1.00 81.25 222 PRO A O 1
ATOM 1685 N N . PRO A 1 223 ? 25.317 3.391 -18.758 1.00 75.62 223 PRO A N 1
ATOM 1686 C CA . PRO A 1 223 ? 24.730 2.482 -17.787 1.00 75.62 223 PRO A CA 1
ATOM 1687 C C . PRO A 1 223 ? 23.543 1.744 -18.411 1.00 75.62 223 PRO A C 1
ATOM 1689 O O . PRO A 1 223 ? 22.651 2.343 -19.012 1.00 75.62 223 PRO A O 1
ATOM 1692 N N . ARG A 1 224 ? 23.525 0.419 -18.257 1.00 74.50 224 ARG A N 1
ATOM 1693 C CA . ARG A 1 224 ? 22.403 -0.420 -18.689 1.00 74.50 224 ARG A CA 1
ATOM 1694 C C . ARG A 1 224 ? 21.262 -0.274 -17.684 1.00 74.50 224 ARG A C 1
ATOM 1696 O O . ARG A 1 224 ? 21.231 -0.979 -16.681 1.00 74.50 224 ARG A O 1
ATOM 1703 N N . ILE A 1 225 ? 20.348 0.657 -17.943 1.00 71.94 225 ILE A N 1
ATOM 1704 C CA . ILE A 1 225 ? 19.137 0.839 -17.138 1.00 71.94 225 ILE A CA 1
ATOM 1705 C C . ILE A 1 225 ? 18.148 -0.258 -17.531 1.00 71.94 225 ILE A C 1
ATOM 1707 O O . ILE A 1 225 ? 17.724 -0.342 -18.683 1.00 71.94 225 ILE A O 1
ATOM 1711 N N . THR A 1 226 ? 17.795 -1.124 -16.584 1.00 71.00 226 THR A N 1
ATOM 1712 C CA . THR A 1 226 ? 16.704 -2.078 -16.776 1.00 71.00 226 THR A CA 1
ATOM 1713 C C . THR A 1 226 ? 15.375 -1.320 -16.786 1.00 71.00 226 THR A C 1
ATOM 1715 O O . THR A 1 226 ? 15.179 -0.422 -15.963 1.00 71.00 226 THR A O 1
ATOM 1718 N N . PRO A 1 227 ? 14.450 -1.639 -17.707 1.00 75.62 227 PRO A N 1
ATOM 1719 C CA . PRO A 1 227 ? 13.163 -0.964 -17.751 1.00 75.62 227 PRO A CA 1
ATOM 1720 C C . PRO A 1 227 ? 12.385 -1.271 -16.467 1.00 75.62 227 PRO A C 1
ATOM 1722 O O . PRO A 1 227 ? 11.916 -2.389 -16.254 1.00 75.62 227 PRO A O 1
ATOM 1725 N N . LEU A 1 228 ? 12.253 -0.270 -15.596 1.00 71.31 228 LEU A N 1
ATOM 1726 C CA . LEU A 1 228 ? 11.335 -0.312 -14.465 1.00 71.31 228 LEU A CA 1
ATOM 1727 C C . LEU A 1 228 ? 9.949 0.092 -14.963 1.00 71.31 228 LEU A C 1
ATOM 1729 O O . LEU A 1 228 ? 9.760 1.190 -15.487 1.00 71.31 228 LEU A O 1
ATOM 1733 N N . LYS A 1 229 ? 8.963 -0.788 -14.773 1.00 66.69 229 LYS A N 1
ATOM 1734 C CA . LYS A 1 229 ? 7.560 -0.449 -15.013 1.00 66.69 229 LYS A CA 1
ATOM 1735 C C . LYS A 1 229 ? 7.179 0.705 -14.084 1.00 66.69 229 LYS A C 1
ATOM 1737 O O . LYS A 1 229 ? 7.180 0.543 -12.866 1.00 66.69 229 LYS A O 1
ATOM 1742 N N . TYR A 1 230 ? 6.848 1.858 -14.657 1.00 61.47 230 TYR A N 1
ATOM 1743 C CA . TYR A 1 230 ? 6.322 2.989 -13.903 1.00 61.47 230 TYR A CA 1
ATOM 1744 C C . TYR A 1 230 ? 4.950 2.613 -13.330 1.00 61.47 230 TYR A C 1
ATOM 1746 O O . TYR A 1 230 ? 3.992 2.408 -14.072 1.00 61.47 230 TYR A O 1
ATOM 1754 N N . THR A 1 231 ? 4.853 2.488 -12.007 1.00 59.28 231 THR A N 1
ATOM 1755 C CA . THR A 1 231 ? 3.588 2.269 -11.283 1.00 59.28 231 THR A CA 1
ATOM 1756 C C . THR A 1 231 ? 3.078 3.565 -10.650 1.00 59.28 231 THR A C 1
ATOM 1758 O O . THR A 1 231 ? 2.494 3.527 -9.567 1.00 59.28 231 THR A O 1
ATOM 1761 N N . GLY A 1 232 ? 3.380 4.722 -11.246 1.00 47.81 232 GLY A N 1
ATOM 1762 C CA . GLY A 1 232 ? 2.999 6.006 -10.665 1.00 47.81 232 GLY A CA 1
ATOM 1763 C C . GLY A 1 232 ? 1.489 6.221 -10.661 1.00 47.81 232 GLY A C 1
ATOM 1764 O O . GLY A 1 232 ? 0.798 5.825 -11.597 1.00 47.81 232 GLY A O 1
ATOM 1765 N N . ASP A 1 233 ? 1.013 6.828 -9.570 1.00 49.22 233 ASP A N 1
ATOM 1766 C CA . ASP A 1 233 ? -0.251 7.555 -9.405 1.00 49.22 233 ASP A CA 1
ATOM 1767 C C . ASP A 1 233 ? -1.516 6.969 -10.051 1.00 49.22 233 ASP A C 1
ATOM 1769 O O . ASP A 1 233 ? -2.467 7.683 -10.369 1.00 49.22 233 ASP A O 1
ATOM 1773 N N . ILE A 1 234 ? -1.625 5.642 -10.118 1.00 49.16 234 ILE A N 1
ATOM 1774 C CA . ILE A 1 234 ? -2.939 5.005 -10.136 1.00 49.16 234 ILE A CA 1
ATOM 1775 C C . ILE A 1 234 ? -3.456 5.170 -8.714 1.00 49.16 234 ILE A C 1
ATOM 1777 O O . ILE A 1 234 ? -3.151 4.371 -7.823 1.00 49.16 234 ILE A O 1
ATOM 1781 N N . SER A 1 235 ? -4.177 6.270 -8.485 1.00 44.53 235 SER A N 1
ATOM 1782 C CA . SER A 1 235 ? -4.918 6.496 -7.250 1.00 44.53 235 SER A CA 1
ATOM 1783 C C . SER A 1 235 ? -5.592 5.188 -6.829 1.00 44.53 235 SER A C 1
ATOM 1785 O O . SER A 1 235 ? -5.996 4.380 -7.670 1.00 44.53 235 SER A O 1
ATOM 1787 N N . ALA A 1 236 ? -5.773 4.966 -5.531 1.00 54.00 236 ALA A N 1
ATOM 1788 C CA . ALA A 1 236 ? -6.556 3.829 -5.049 1.00 54.00 236 ALA A CA 1
ATOM 1789 C C . ALA A 1 236 ? -7.964 3.732 -5.701 1.00 54.00 236 ALA A C 1
ATOM 1791 O O . ALA A 1 236 ? -8.592 2.684 -5.609 1.00 54.00 236 ALA A O 1
ATOM 1792 N N . SER A 1 237 ? -8.421 4.783 -6.403 1.00 47.47 237 SER A N 1
ATOM 1793 C CA . SER A 1 237 ? -9.649 4.854 -7.203 1.00 47.47 237 SER A CA 1
ATOM 1794 C C . SER A 1 237 ? -9.533 4.344 -8.654 1.00 47.47 237 SER A C 1
ATOM 1796 O O . SER A 1 237 ? -10.562 4.173 -9.297 1.00 47.47 237 SER A O 1
ATOM 1798 N N . ALA A 1 238 ? -8.334 4.106 -9.196 1.00 52.59 238 ALA A N 1
ATOM 1799 C CA . ALA A 1 238 ? -8.117 3.622 -10.568 1.00 52.59 238 ALA A CA 1
ATOM 1800 C C . ALA A 1 238 ? -7.574 2.183 -10.630 1.00 52.59 238 ALA A C 1
ATOM 1802 O O . ALA A 1 238 ? -7.292 1.661 -11.709 1.00 52.59 238 ALA A O 1
ATOM 1803 N N . LYS A 1 239 ? -7.498 1.491 -9.486 1.00 55.72 239 LYS A N 1
ATOM 1804 C CA . LYS A 1 239 ? -7.482 0.026 -9.470 1.00 55.72 239 LYS A CA 1
ATOM 1805 C C . LYS A 1 239 ? -8.893 -0.457 -9.785 1.00 55.72 239 LYS A C 1
ATOM 1807 O O . LYS A 1 239 ? -9.612 -0.911 -8.897 1.00 55.72 239 LYS A O 1
ATOM 1812 N N . LYS A 1 240 ? -9.295 -0.341 -11.055 1.00 57.78 240 LYS A N 1
ATOM 1813 C CA . LYS A 1 240 ? -10.370 -1.187 -11.570 1.00 57.78 240 LYS A CA 1
ATOM 1814 C C . LYS A 1 240 ? -9.991 -2.615 -11.174 1.00 57.78 240 LYS A C 1
ATOM 1816 O O . LYS A 1 240 ? -8.848 -3.005 -11.436 1.00 57.78 240 LYS A O 1
ATOM 1821 N N . PRO A 1 241 ? -10.863 -3.383 -10.510 1.00 57.00 241 PRO A N 1
ATOM 1822 C CA . PRO A 1 241 ? -10.617 -4.793 -10.266 1.00 57.00 241 PRO A CA 1
ATOM 1823 C C . PRO A 1 241 ? -10.810 -5.555 -11.584 1.00 57.00 241 PRO A C 1
ATOM 1825 O O . PRO A 1 241 ? -11.605 -6.481 -11.651 1.00 57.00 241 PRO A O 1
ATOM 1828 N N . SER A 1 242 ? -10.116 -5.132 -12.644 1.00 67.12 242 SER A N 1
ATOM 1829 C CA . SER A 1 242 ? -9.979 -5.937 -13.840 1.00 67.12 242 SER A CA 1
ATOM 1830 C C . SER A 1 242 ? -9.170 -7.158 -13.445 1.00 67.12 242 SER A C 1
ATOM 1832 O O . SER A 1 242 ? -8.207 -7.036 -12.675 1.00 67.12 242 SER A O 1
ATOM 1834 N N . LEU A 1 243 ? -9.538 -8.310 -14.001 1.00 74.19 243 LEU A N 1
ATOM 1835 C CA . LEU A 1 243 ? -8.701 -9.502 -13.986 1.00 74.19 243 LEU A CA 1
ATOM 1836 C C . LEU A 1 243 ? -7.244 -9.068 -14.202 1.00 74.19 243 LEU A C 1
ATOM 1838 O O . LEU A 1 243 ? -6.962 -8.280 -15.114 1.00 74.19 243 LEU A O 1
ATOM 1842 N N . SER A 1 244 ? -6.348 -9.470 -13.297 1.00 80.12 244 SER A N 1
ATOM 1843 C CA . SER A 1 244 ? -4.958 -9.025 -13.371 1.00 80.12 244 SER A CA 1
ATOM 1844 C C . SER A 1 244 ? -4.425 -9.327 -14.771 1.00 80.12 244 SER A C 1
ATOM 1846 O O . SER A 1 244 ? -4.776 -10.351 -15.355 1.00 80.12 244 SER A O 1
ATOM 1848 N N . THR A 1 245 ? -3.595 -8.454 -15.342 1.00 79.31 245 THR A N 1
ATOM 1849 C CA . THR A 1 245 ? -3.092 -8.685 -16.709 1.00 79.31 245 THR A CA 1
ATOM 1850 C C . THR A 1 245 ? -2.423 -10.055 -16.810 1.00 79.31 245 THR A C 1
ATOM 1852 O O . THR A 1 245 ? -2.656 -10.785 -17.758 1.00 79.31 245 THR A O 1
ATOM 1855 N N . SER A 1 246 ? -1.708 -10.463 -15.756 1.00 79.50 246 SER A N 1
ATOM 1856 C CA . SER A 1 246 ? -1.114 -11.795 -15.651 1.00 79.50 246 SER A CA 1
ATOM 1857 C C . SER A 1 246 ? -2.145 -12.924 -15.653 1.00 79.50 246 SER A C 1
ATOM 1859 O O . SER A 1 246 ? -1.900 -13.951 -16.277 1.00 79.50 246 SER A O 1
ATOM 1861 N N . THR A 1 247 ? -3.266 -12.780 -14.943 1.00 83.19 247 THR A N 1
ATOM 1862 C CA . THR A 1 247 ? -4.298 -13.825 -14.902 1.00 83.19 247 THR A CA 1
ATOM 1863 C C . THR A 1 247 ? -5.071 -13.868 -16.212 1.00 83.19 247 THR A C 1
ATOM 1865 O O . THR A 1 247 ? -5.296 -14.953 -16.729 1.00 83.19 247 THR A O 1
ATOM 1868 N N . ARG A 1 248 ? -5.349 -12.718 -16.836 1.00 83.88 248 ARG A N 1
ATOM 1869 C CA . ARG A 1 248 ? -5.925 -12.639 -18.187 1.00 83.88 248 ARG A CA 1
ATOM 1870 C C . ARG A 1 248 ? -5.027 -13.293 -19.240 1.00 83.88 248 ARG A C 1
ATOM 1872 O O . ARG A 1 248 ? -5.500 -14.091 -20.048 1.00 83.88 248 ARG A O 1
ATOM 1879 N N . ASP A 1 249 ? -3.732 -12.998 -19.205 1.00 83.50 249 ASP A N 1
ATOM 1880 C CA . ASP A 1 249 ? -2.755 -13.574 -20.130 1.00 83.50 249 ASP A CA 1
ATOM 1881 C C . ASP A 1 249 ? -2.570 -15.077 -19.892 1.00 83.50 249 ASP A C 1
ATOM 1883 O O . ASP A 1 249 ? -2.362 -15.822 -20.842 1.00 83.50 249 ASP A O 1
ATOM 1887 N N . SER A 1 250 ? -2.656 -15.539 -18.641 1.00 83.31 250 SER A N 1
ATOM 1888 C CA . SER A 1 250 ? -2.581 -16.966 -18.313 1.00 83.31 250 SER A CA 1
ATOM 1889 C C . SER A 1 250 ? -3.829 -17.719 -18.768 1.00 83.31 250 SER A C 1
ATOM 1891 O O . SER A 1 250 ? -3.715 -18.768 -19.386 1.00 83.31 250 SER A O 1
ATOM 1893 N N . LEU A 1 251 ? -5.016 -17.175 -18.498 1.00 84.56 251 LEU A N 1
ATOM 1894 C CA . LEU A 1 251 ? -6.288 -17.816 -18.825 1.00 84.56 251 LEU A CA 1
ATOM 1895 C C . LEU A 1 251 ? -6.549 -17.824 -20.330 1.00 84.56 251 LEU A C 1
ATOM 1897 O O . LEU A 1 251 ? -7.024 -18.820 -20.855 1.00 84.56 251 LEU A O 1
ATOM 1901 N N . SER A 1 252 ? -6.163 -16.773 -21.058 1.00 83.00 252 SER A N 1
ATOM 1902 C CA . SER A 1 252 ? -6.251 -16.780 -22.528 1.00 83.00 252 SER A CA 1
ATOM 1903 C C . SER A 1 252 ? -5.360 -17.837 -23.189 1.00 83.00 252 SER A C 1
ATOM 1905 O O . SER A 1 252 ? -5.659 -18.266 -24.299 1.00 83.00 252 SER A O 1
ATOM 1907 N N . LYS A 1 253 ? -4.290 -18.266 -22.508 1.00 79.94 253 LYS A N 1
ATOM 1908 C CA . LYS A 1 253 ? -3.389 -19.342 -22.948 1.00 79.94 253 LYS A CA 1
ATOM 1909 C C . LYS A 1 253 ? -3.789 -20.717 -22.418 1.00 79.94 253 LYS A C 1
ATOM 1911 O O . LYS A 1 253 ? -3.211 -21.712 -22.843 1.00 79.94 253 LYS A O 1
ATOM 1916 N N . SER A 1 254 ? -4.722 -20.777 -21.474 1.00 84.12 254 SER A N 1
ATOM 1917 C CA . SER A 1 254 ? -5.152 -22.041 -20.891 1.00 84.12 254 SER A CA 1
ATOM 1918 C C . SER A 1 254 ? -5.926 -22.884 -21.900 1.00 84.12 254 SER A C 1
ATOM 1920 O O . SER A 1 254 ? -6.703 -22.371 -22.714 1.00 84.12 254 SER A O 1
ATOM 1922 N N . ARG A 1 255 ? -5.743 -24.202 -21.812 1.00 79.69 255 ARG A N 1
ATOM 1923 C CA . ARG A 1 255 ? -6.433 -25.162 -22.674 1.00 79.69 255 ARG A CA 1
ATOM 1924 C C . ARG A 1 255 ? -7.942 -25.126 -22.451 1.00 79.69 255 ARG A C 1
ATOM 1926 O O . ARG A 1 255 ? -8.689 -25.097 -23.420 1.00 79.69 255 ARG A O 1
ATOM 1933 N N . LEU A 1 256 ? -8.378 -25.081 -21.191 1.00 85.06 256 LEU A N 1
ATOM 1934 C CA . LEU A 1 256 ? -9.796 -25.098 -20.828 1.00 85.06 256 LEU A CA 1
ATOM 1935 C C . LEU A 1 256 ? -10.559 -23.923 -21.451 1.00 85.06 256 LEU A C 1
ATOM 1937 O O . LEU A 1 256 ? -11.607 -24.122 -22.057 1.00 85.06 256 LEU A O 1
ATOM 1941 N N . PHE A 1 257 ? -10.026 -22.703 -21.360 1.00 85.44 257 PHE A N 1
ATOM 1942 C CA . PHE A 1 257 ? -10.699 -21.540 -21.942 1.00 85.44 257 PHE A CA 1
ATOM 1943 C C . PHE A 1 257 ? -10.592 -21.493 -23.467 1.00 85.44 257 PHE A C 1
ATOM 1945 O O . PHE A 1 257 ? -11.511 -20.985 -24.108 1.00 85.44 257 PHE A O 1
ATOM 1952 N N . ARG A 1 258 ? -9.512 -22.023 -24.058 1.00 84.00 258 ARG A N 1
ATOM 1953 C CA . ARG A 1 258 ? -9.412 -22.191 -25.513 1.00 84.00 258 ARG A CA 1
ATOM 1954 C C . ARG A 1 258 ? -10.477 -23.158 -26.031 1.00 84.00 258 ARG A C 1
ATOM 1956 O O . ARG A 1 258 ? -11.199 -22.789 -26.946 1.00 84.00 258 ARG A O 1
ATOM 1963 N N . ASP A 1 259 ? -10.630 -24.318 -25.398 1.00 84.75 259 ASP A N 1
ATOM 1964 C CA . ASP A 1 259 ? -11.617 -25.342 -25.770 1.00 84.75 259 ASP A CA 1
ATOM 1965 C C . ASP A 1 259 ? -13.058 -24.847 -25.555 1.00 84.75 259 ASP A C 1
ATOM 1967 O O . ASP A 1 259 ? -13.906 -24.949 -26.440 1.00 84.75 259 ASP A O 1
ATOM 1971 N N . MET A 1 260 ? -13.340 -24.171 -24.432 1.00 86.69 260 MET A N 1
ATOM 1972 C CA . MET A 1 260 ? -14.628 -23.486 -24.255 1.00 86.69 260 MET A CA 1
ATOM 1973 C C . MET A 1 260 ? -14.865 -22.447 -25.357 1.00 86.69 260 MET A C 1
ATOM 1975 O O . MET A 1 260 ? -15.944 -22.381 -25.935 1.00 86.69 260 MET A O 1
ATOM 1979 N N . ARG A 1 261 ? -13.864 -21.628 -25.691 1.00 85.94 261 ARG A N 1
ATOM 1980 C CA . ARG A 1 261 ? -14.015 -20.629 -26.752 1.00 85.94 261 ARG A CA 1
ATOM 1981 C C . ARG A 1 261 ? -14.287 -21.280 -28.108 1.00 85.94 261 ARG A C 1
ATOM 1983 O O . ARG A 1 261 ? -15.152 -20.794 -28.822 1.00 85.94 261 ARG A O 1
ATOM 1990 N N . GLU A 1 262 ? -13.571 -22.342 -28.453 1.00 84.25 262 GLU A N 1
ATOM 1991 C CA . GLU A 1 262 ? -13.725 -23.060 -29.723 1.00 84.25 262 GLU A CA 1
ATOM 1992 C C . GLU A 1 262 ? -15.078 -23.779 -29.818 1.00 84.25 262 GLU A C 1
ATOM 1994 O O . GLU A 1 262 ? -15.708 -23.756 -30.869 1.00 84.25 262 GLU A O 1
ATOM 1999 N N . THR A 1 263 ? -15.581 -24.342 -28.716 1.00 85.81 263 THR A N 1
ATOM 2000 C CA . THR A 1 263 ? -16.899 -25.005 -28.688 1.00 85.81 263 THR A CA 1
ATOM 2001 C C . THR A 1 263 ? -18.075 -24.032 -28.816 1.00 85.81 263 THR A C 1
ATOM 2003 O O . THR A 1 263 ? -19.101 -24.395 -29.392 1.00 85.81 263 THR A O 1
ATOM 2006 N N . PHE A 1 264 ? -17.950 -22.801 -28.304 1.00 86.06 264 PHE A N 1
ATOM 2007 C CA . PHE A 1 264 ? -19.010 -21.786 -28.377 1.00 86.06 264 PHE A CA 1
ATOM 2008 C C . PHE A 1 264 ? -18.890 -20.831 -29.581 1.00 86.06 264 PHE A C 1
ATOM 2010 O O . PHE A 1 264 ? -19.890 -20.225 -29.975 1.00 86.06 264 PHE A O 1
ATOM 2017 N N . ASP A 1 265 ? -17.709 -20.685 -30.189 1.00 84.69 265 ASP A N 1
ATOM 2018 C CA . ASP A 1 265 ? -17.505 -19.845 -31.376 1.00 84.69 265 ASP A CA 1
ATOM 2019 C C . ASP A 1 265 ? -17.901 -20.595 -32.656 1.00 84.69 265 ASP A C 1
ATOM 2021 O O . ASP A 1 265 ? -17.117 -21.312 -33.268 1.00 84.69 265 ASP A O 1
ATOM 2025 N N . THR A 1 266 ? -19.147 -20.400 -33.091 1.00 82.50 266 THR A N 1
ATOM 2026 C CA . THR A 1 266 ? -19.668 -20.993 -34.339 1.00 82.50 266 THR A CA 1
ATOM 2027 C C . THR A 1 266 ? -19.211 -20.265 -35.607 1.00 82.50 266 THR A C 1
ATOM 2029 O O . THR A 1 266 ? -19.489 -20.724 -36.715 1.00 82.50 266 THR A O 1
ATOM 2032 N N . THR A 1 267 ? -18.537 -19.118 -35.473 1.00 87.25 267 THR A N 1
ATOM 2033 C CA . THR A 1 267 ? -18.228 -18.228 -36.603 1.00 87.25 267 THR A CA 1
ATOM 2034 C C . THR A 1 267 ? -16.835 -18.450 -37.175 1.00 87.25 267 THR A C 1
ATOM 2036 O O . THR A 1 267 ? -16.607 -18.206 -38.363 1.00 87.25 267 THR A O 1
ATOM 2039 N N . ARG A 1 268 ? -15.896 -18.923 -36.349 1.00 83.81 268 ARG A N 1
ATOM 2040 C CA . ARG A 1 268 ? -14.492 -19.089 -36.719 1.00 83.81 268 ARG A CA 1
ATOM 2041 C C . ARG A 1 268 ? -14.163 -20.570 -36.952 1.00 83.81 268 ARG A C 1
ATOM 2043 O O . ARG A 1 268 ? -14.400 -21.381 -36.066 1.00 83.81 268 ARG A O 1
ATOM 2050 N N . PRO A 1 269 ? -13.590 -20.945 -38.110 1.00 83.25 269 PRO A N 1
ATOM 2051 C CA . PRO A 1 269 ? -13.190 -22.328 -38.351 1.00 83.25 269 PRO A CA 1
ATOM 2052 C C . PRO A 1 269 ? -12.038 -22.755 -37.426 1.00 83.25 269 PRO A C 1
ATOM 2054 O O . PRO A 1 269 ? -11.139 -21.959 -37.137 1.00 83.25 269 PRO A O 1
ATOM 2057 N N . GLU A 1 270 ? -12.047 -24.023 -37.008 1.00 77.31 270 GLU A N 1
ATOM 2058 C CA . GLU A 1 270 ? -10.973 -24.625 -36.213 1.00 77.31 270 GLU A CA 1
ATOM 2059 C C . GLU A 1 270 ? -9.696 -24.792 -37.052 1.00 77.31 270 GLU A C 1
ATOM 2061 O O . GLU A 1 270 ? -9.727 -25.215 -38.212 1.00 77.31 270 GLU A O 1
ATOM 2066 N N . GLN A 1 271 ? -8.546 -24.473 -36.460 1.00 74.81 271 GLN A N 1
ATOM 2067 C CA . GLN A 1 271 ? -7.251 -24.669 -37.100 1.00 74.81 271 GLN A CA 1
ATOM 2068 C C . GLN A 1 271 ? -6.786 -26.120 -36.934 1.00 74.81 271 GLN A C 1
ATOM 2070 O O . GLN A 1 271 ? -6.346 -26.521 -35.859 1.00 74.81 271 GLN A O 1
ATOM 2075 N N . VAL A 1 272 ? -6.815 -26.895 -38.016 1.00 73.19 272 VAL A N 1
ATOM 2076 C CA . VAL A 1 272 ? -6.344 -28.288 -38.023 1.00 73.19 272 VAL A CA 1
ATOM 2077 C C . VAL A 1 272 ? -4.942 -28.366 -38.628 1.00 73.19 272 VAL A C 1
ATOM 2079 O O . VAL A 1 272 ? -4.678 -27.820 -39.699 1.00 73.19 272 VAL A O 1
ATOM 2082 N N . THR A 1 273 ? -4.023 -29.055 -37.953 1.00 71.50 273 THR A N 1
ATOM 2083 C CA . THR A 1 273 ? -2.682 -29.357 -38.474 1.00 71.50 273 THR A CA 1
ATOM 2084 C C . THR A 1 273 ? -2.713 -30.594 -39.378 1.00 71.50 273 THR A C 1
ATOM 2086 O O . THR A 1 273 ? -3.605 -31.435 -39.290 1.00 71.50 273 THR A O 1
ATOM 2089 N N . SER A 1 274 ? -1.696 -30.769 -40.229 1.00 76.25 274 SER A N 1
ATOM 2090 C CA . SER A 1 274 ? -1.600 -31.901 -41.176 1.00 76.25 274 SER A CA 1
ATOM 2091 C C . SER A 1 274 ? -1.647 -33.298 -40.536 1.00 76.25 274 SER A C 1
ATOM 2093 O O . SER A 1 274 ? -1.840 -34.285 -41.238 1.00 76.25 274 SER A O 1
ATOM 2095 N N . HIS A 1 275 ? -1.466 -33.388 -39.216 1.00 66.44 275 HIS A N 1
ATOM 2096 C CA . HIS A 1 275 ? -1.473 -34.626 -38.435 1.00 66.44 275 HIS A CA 1
ATOM 2097 C C . HIS A 1 275 ? -2.850 -34.957 -37.814 1.00 66.44 275 HIS A C 1
ATOM 2099 O O . HIS A 1 275 ? -2.961 -35.932 -37.074 1.00 66.44 275 HIS A O 1
ATOM 2105 N N . GLY A 1 276 ? -3.902 -34.189 -38.131 1.00 65.25 276 GLY A N 1
ATOM 2106 C CA . GLY A 1 276 ? -5.264 -34.393 -37.622 1.00 65.25 276 GLY A CA 1
ATOM 2107 C C . GLY A 1 276 ? -5.513 -33.771 -36.241 1.00 65.25 276 GLY A C 1
ATOM 2108 O O . GLY A 1 276 ? -4.652 -33.104 -35.674 1.00 65.25 276 GLY A O 1
ATOM 2109 N N . THR A 1 277 ? -6.708 -33.996 -35.688 1.00 60.09 277 THR A N 1
ATOM 2110 C CA . THR A 1 277 ? -7.205 -33.409 -34.422 1.00 60.09 277 THR A CA 1
ATOM 2111 C C . THR A 1 277 ? -6.765 -34.180 -33.165 1.00 60.09 277 THR A C 1
ATOM 2113 O O . THR A 1 277 ? -7.425 -34.147 -32.130 1.00 60.09 277 THR A O 1
ATOM 2116 N N . GLY A 1 278 ? -5.651 -34.917 -33.234 1.00 57.34 278 GLY A N 1
ATOM 2117 C CA . GLY A 1 278 ? -5.189 -35.776 -32.142 1.00 57.34 278 GLY A CA 1
ATOM 2118 C C . GLY A 1 278 ? -4.818 -34.990 -30.879 1.00 57.34 278 GLY A C 1
ATOM 2119 O O . GLY A 1 278 ? -3.819 -34.266 -30.858 1.00 57.34 278 GLY A O 1
ATOM 2120 N N . TYR A 1 279 ? -5.596 -35.174 -29.810 1.00 56.19 279 TYR A N 1
ATOM 2121 C CA . TYR A 1 279 ? -5.327 -34.617 -28.483 1.00 56.19 279 TYR A CA 1
ATOM 2122 C C . TYR A 1 279 ? -3.961 -35.093 -27.932 1.00 56.19 279 TYR A C 1
ATOM 2124 O O . TYR A 1 279 ? -3.625 -36.274 -28.009 1.00 56.19 279 TYR A O 1
ATOM 2132 N N . GLY A 1 280 ? -3.163 -34.167 -27.382 1.00 58.28 280 GLY A N 1
ATOM 2133 C CA . GLY A 1 280 ? -1.914 -34.432 -26.641 1.00 58.28 280 GLY A CA 1
ATOM 2134 C C . GLY A 1 280 ? -0.597 -34.216 -27.406 1.00 58.28 280 GLY A C 1
ATOM 2135 O O . GLY A 1 280 ? 0.350 -33.669 -26.849 1.00 58.28 280 GLY A O 1
ATOM 2136 N N . VAL A 1 281 ? -0.507 -34.584 -28.691 1.00 57.53 281 VAL A N 1
ATOM 2137 C CA . VAL A 1 281 ? 0.718 -34.332 -29.498 1.00 57.53 281 VAL A CA 1
ATOM 2138 C C . VAL A 1 281 ? 0.669 -32.965 -30.189 1.00 57.53 281 VAL A C 1
ATOM 2140 O O . VAL A 1 281 ? 1.705 -32.319 -30.352 1.00 57.53 281 VAL A O 1
ATOM 2143 N N . ARG A 1 282 ? -0.538 -32.510 -30.549 1.00 58.97 282 ARG A N 1
ATOM 2144 C CA . ARG A 1 282 ? -0.810 -31.197 -31.150 1.00 58.97 282 ARG A CA 1
ATOM 2145 C C . ARG A 1 282 ? -0.398 -30.054 -30.217 1.00 58.97 282 ARG A C 1
ATOM 2147 O O . ARG A 1 282 ? 0.463 -29.261 -30.563 1.00 58.97 282 ARG A O 1
ATOM 2154 N N . GLU A 1 283 ? -0.899 -30.035 -28.986 1.00 58.78 283 GLU A N 1
ATOM 2155 C CA . GLU A 1 283 ? -0.747 -28.866 -28.105 1.00 58.78 283 GLU A CA 1
ATOM 2156 C C . GLU A 1 283 ? 0.690 -28.596 -27.633 1.00 58.78 283 GLU A C 1
ATOM 2158 O O . GLU A 1 283 ? 1.108 -27.443 -27.503 1.00 58.78 283 GLU A O 1
ATOM 2163 N N . MET A 1 284 ? 1.481 -29.650 -27.426 1.00 60.19 284 MET A N 1
ATOM 2164 C CA . MET A 1 284 ? 2.893 -29.520 -27.044 1.00 60.19 284 MET A CA 1
ATOM 2165 C C . MET A 1 284 ? 3.753 -28.977 -28.189 1.00 60.19 284 MET A C 1
ATOM 2167 O O . MET A 1 284 ? 4.777 -28.331 -27.956 1.00 60.19 284 MET A O 1
ATOM 2171 N N . ARG A 1 285 ? 3.351 -29.260 -29.431 1.00 62.75 285 ARG A N 1
ATOM 2172 C CA . ARG A 1 285 ? 4.008 -28.743 -30.627 1.00 62.75 285 ARG A CA 1
ATOM 2173 C C . ARG A 1 285 ? 3.542 -27.321 -30.920 1.00 62.75 285 ARG A C 1
ATOM 2175 O O . ARG A 1 285 ? 4.388 -26.464 -31.128 1.00 62.75 285 ARG A O 1
ATOM 2182 N N . ASP A 1 286 ? 2.247 -27.056 -30.792 1.00 67.19 286 ASP A N 1
ATOM 2183 C CA . ASP A 1 286 ? 1.651 -25.744 -31.047 1.00 67.19 286 ASP A CA 1
ATOM 2184 C C . ASP A 1 286 ? 2.191 -24.672 -30.093 1.00 67.19 286 ASP A C 1
ATOM 2186 O O . ASP A 1 286 ? 2.606 -23.609 -30.535 1.00 67.19 286 ASP A O 1
ATOM 2190 N N . THR A 1 287 ? 2.287 -24.952 -28.788 1.00 71.62 287 THR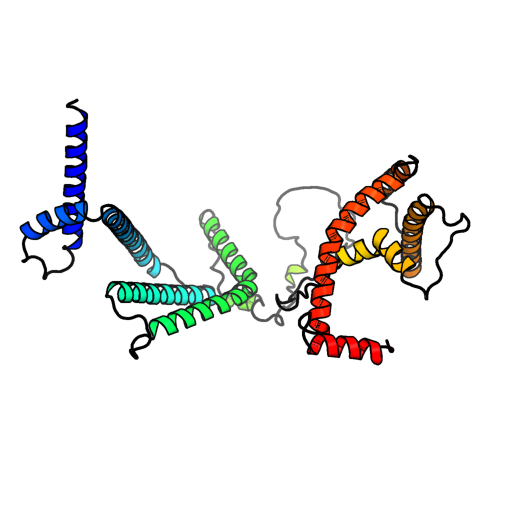 A N 1
ATOM 2191 C CA . THR A 1 287 ? 2.837 -23.979 -27.819 1.00 71.62 287 THR A CA 1
ATOM 2192 C C . THR A 1 287 ? 4.294 -23.618 -28.111 1.00 71.62 287 THR A C 1
ATOM 2194 O O . THR A 1 287 ? 4.694 -22.459 -27.994 1.00 71.62 287 THR A O 1
ATOM 2197 N N . ARG A 1 288 ? 5.097 -24.604 -28.520 1.00 74.38 288 ARG A N 1
ATOM 2198 C CA . ARG A 1 288 ? 6.497 -24.406 -28.904 1.00 74.38 288 ARG A CA 1
ATOM 2199 C C . ARG A 1 288 ? 6.617 -23.676 -30.241 1.00 74.38 288 ARG A C 1
ATOM 2201 O O . ARG A 1 288 ? 7.473 -22.803 -30.369 1.00 74.38 288 ARG A O 1
ATOM 2208 N N . ASP A 1 289 ? 5.780 -24.022 -31.209 1.00 79.31 289 ASP A N 1
ATOM 2209 C CA . ASP A 1 289 ? 5.762 -23.413 -32.536 1.00 79.31 289 ASP A CA 1
ATOM 2210 C C . ASP A 1 289 ? 5.303 -21.946 -32.443 1.00 79.31 289 ASP A C 1
ATOM 2212 O O . ASP A 1 289 ? 5.982 -21.072 -32.974 1.00 79.31 289 ASP A O 1
ATOM 2216 N N . GLU A 1 290 ? 4.287 -21.635 -31.631 1.00 82.12 290 GLU A N 1
ATOM 2217 C CA . GLU A 1 290 ? 3.873 -20.259 -31.320 1.00 82.12 290 GLU A CA 1
ATOM 2218 C C . GLU A 1 290 ? 4.992 -19.431 -30.666 1.00 82.12 290 GLU A C 1
ATOM 2220 O O . GLU A 1 290 ? 5.145 -18.237 -30.937 1.00 82.12 290 GLU A O 1
ATOM 2225 N N . GLU A 1 291 ? 5.759 -20.019 -29.740 1.00 82.00 291 GLU A N 1
ATOM 2226 C CA . GLU A 1 291 ? 6.906 -19.332 -29.138 1.00 82.00 291 GLU A CA 1
ATOM 2227 C C . GLU A 1 291 ? 7.984 -19.037 -30.187 1.00 82.00 291 GLU A C 1
ATOM 2229 O O . GLU A 1 291 ? 8.550 -17.941 -30.194 1.00 82.00 291 GLU A O 1
ATOM 2234 N N . LEU A 1 292 ? 8.253 -19.988 -31.086 1.00 84.81 292 LEU A N 1
ATOM 2235 C CA . LEU A 1 292 ? 9.203 -19.818 -32.183 1.00 84.81 292 LEU A CA 1
ATOM 2236 C C . LEU A 1 292 ? 8.742 -18.755 -33.182 1.00 84.81 292 LEU A C 1
ATOM 2238 O O . LEU A 1 292 ? 9.571 -17.955 -33.612 1.00 84.81 292 LEU A O 1
ATOM 2242 N N . GLU A 1 293 ? 7.454 -18.704 -33.511 1.00 88.50 293 GLU A N 1
ATOM 2243 C CA . GLU A 1 293 ? 6.863 -17.661 -34.354 1.00 88.50 293 GLU A CA 1
ATOM 2244 C C . GLU A 1 293 ? 7.034 -16.279 -33.720 1.00 88.50 293 GLU A C 1
ATOM 2246 O O . GLU A 1 293 ? 7.577 -15.380 -34.357 1.00 88.50 293 GLU A O 1
ATOM 2251 N N . LYS A 1 294 ? 6.719 -16.124 -32.427 1.00 88.50 294 LYS A N 1
ATOM 2252 C CA . LYS A 1 294 ? 6.925 -14.857 -31.694 1.00 88.50 294 LYS A CA 1
ATOM 2253 C C . LYS A 1 294 ? 8.390 -14.418 -31.694 1.00 88.50 294 LYS A C 1
ATOM 2255 O O . LYS A 1 294 ? 8.692 -13.226 -31.783 1.00 88.50 294 LYS A O 1
ATOM 2260 N N . ILE A 1 295 ? 9.319 -15.370 -31.588 1.00 88.81 295 ILE A N 1
ATOM 2261 C CA . ILE A 1 295 ? 10.753 -15.085 -31.698 1.00 88.81 295 ILE A CA 1
ATOM 2262 C C . ILE A 1 295 ? 11.085 -14.608 -33.111 1.00 88.81 295 ILE A C 1
ATOM 2264 O O . ILE A 1 295 ? 11.757 -13.592 -33.251 1.00 88.81 295 ILE A O 1
ATOM 2268 N N . GLN A 1 296 ? 10.606 -15.297 -34.147 1.00 91.00 296 GLN A N 1
ATOM 2269 C CA . GLN A 1 296 ? 10.847 -14.913 -35.539 1.00 91.00 296 GLN A CA 1
ATOM 2270 C C . GLN A 1 296 ? 10.287 -13.525 -35.850 1.00 91.00 296 GLN A C 1
ATOM 2272 O O . GLN A 1 296 ? 10.999 -12.705 -36.421 1.00 91.00 296 GLN A O 1
ATOM 2277 N N . GLU A 1 297 ? 9.061 -13.226 -35.426 1.00 94.56 297 GLU A N 1
ATOM 2278 C CA . GLU A 1 297 ? 8.452 -11.904 -35.578 1.00 94.56 297 GLU A CA 1
ATOM 2279 C C . GLU A 1 297 ? 9.310 -10.816 -34.932 1.00 94.56 297 GLU A C 1
ATOM 2281 O O . GLU A 1 297 ? 9.580 -9.787 -35.548 1.00 94.56 297 GLU A O 1
ATOM 2286 N N . PHE A 1 298 ? 9.801 -11.046 -33.711 1.00 94.25 298 PHE A N 1
ATOM 2287 C CA . PHE A 1 298 ? 10.708 -10.108 -33.057 1.00 94.25 298 PHE A CA 1
ATOM 2288 C C . PHE A 1 298 ? 12.022 -9.946 -33.834 1.00 94.25 298 PHE A C 1
ATOM 2290 O O . PHE A 1 298 ? 12.488 -8.820 -34.008 1.00 94.25 298 PHE A O 1
ATOM 2297 N N . GLU A 1 299 ? 12.632 -11.045 -34.290 1.00 94.38 299 GLU A N 1
ATOM 2298 C CA . GLU A 1 299 ? 13.892 -11.012 -35.043 1.00 94.38 299 GLU A CA 1
ATOM 2299 C C . GLU A 1 299 ? 13.746 -10.270 -36.374 1.00 94.38 299 GLU A C 1
ATOM 2301 O O . GLU A 1 299 ? 14.650 -9.525 -36.748 1.00 94.38 299 GLU A O 1
ATOM 2306 N N . LEU A 1 300 ? 12.618 -10.447 -37.067 1.00 93.38 300 LEU A N 1
ATOM 2307 C CA . LEU A 1 300 ? 12.298 -9.772 -38.325 1.00 93.38 300 LEU A CA 1
ATOM 2308 C C . LEU A 1 300 ? 12.006 -8.287 -38.106 1.00 93.38 300 LEU A C 1
ATOM 2310 O O . LEU A 1 300 ? 12.545 -7.448 -38.821 1.00 93.38 300 LEU A O 1
ATOM 2314 N N . ASN A 1 301 ? 11.206 -7.955 -37.092 1.00 96.44 301 ASN A N 1
ATOM 2315 C CA . ASN A 1 301 ? 10.836 -6.572 -36.794 1.00 96.44 301 ASN A CA 1
ATOM 2316 C C . ASN A 1 301 ? 12.034 -5.742 -36.314 1.00 96.44 301 ASN A C 1
ATOM 2318 O O . ASN A 1 301 ? 12.165 -4.574 -36.675 1.00 96.44 301 ASN A O 1
ATOM 2322 N N . ASN A 1 302 ? 12.918 -6.344 -35.514 1.00 93.88 302 ASN A N 1
ATOM 2323 C CA . ASN A 1 302 ? 14.074 -5.660 -34.931 1.00 93.88 302 ASN A CA 1
ATOM 2324 C C . ASN A 1 302 ? 15.389 -5.930 -35.675 1.00 93.88 302 ASN A C 1
ATOM 2326 O O . ASN A 1 302 ? 16.432 -5.426 -35.258 1.00 93.88 302 ASN A O 1
ATOM 2330 N N . TYR A 1 303 ? 15.358 -6.727 -36.749 1.00 92.75 303 TYR A N 1
ATOM 2331 C CA . TYR A 1 303 ? 16.521 -7.128 -37.553 1.00 92.75 303 TYR A CA 1
ATOM 2332 C C . TYR A 1 303 ? 17.711 -7.630 -36.714 1.00 92.75 303 TYR A C 1
ATOM 2334 O O . TYR A 1 303 ? 18.877 -7.427 -37.061 1.00 92.75 303 TYR A O 1
ATOM 2342 N N . GLN A 1 304 ? 17.432 -8.293 -35.588 1.00 90.62 304 GLN A N 1
ATOM 2343 C CA . GLN A 1 304 ? 18.444 -8.777 -34.652 1.00 90.62 304 GLN A CA 1
ATOM 2344 C C . GLN A 1 304 ? 18.107 -10.191 -34.186 1.00 90.62 304 GLN A C 1
ATOM 2346 O O . GLN A 1 304 ? 17.033 -10.433 -33.645 1.00 90.62 304 GLN A O 1
ATOM 2351 N N . ARG A 1 305 ? 19.063 -11.115 -34.344 1.00 90.38 305 ARG A N 1
ATOM 2352 C CA . ARG A 1 305 ? 18.962 -12.491 -33.836 1.00 90.38 305 ARG A CA 1
ATOM 2353 C C . ARG A 1 305 ? 18.977 -12.508 -32.309 1.00 90.38 305 ARG A C 1
ATOM 2355 O O . ARG A 1 305 ? 19.857 -11.889 -31.702 1.00 90.38 305 ARG A O 1
ATOM 2362 N N . LEU A 1 306 ? 18.081 -13.275 -31.685 1.00 87.44 306 LEU A N 1
ATOM 2363 C CA . LEU A 1 306 ? 18.182 -13.533 -30.251 1.00 87.44 306 LEU A CA 1
ATOM 2364 C C . LEU A 1 306 ? 19.227 -14.617 -29.990 1.00 87.44 306 LEU A C 1
ATOM 2366 O O . LEU A 1 306 ? 19.097 -15.762 -30.417 1.00 87.44 306 LEU A O 1
ATOM 2370 N N . GLY A 1 307 ? 20.244 -14.277 -29.201 1.00 87.12 307 GLY A N 1
ATOM 2371 C CA . GLY A 1 307 ? 21.183 -15.265 -28.685 1.00 87.12 307 GLY A CA 1
ATOM 2372 C C . GLY A 1 307 ? 20.495 -16.241 -27.727 1.00 87.12 307 GLY A C 1
ATOM 2373 O O . GLY A 1 307 ? 19.750 -15.841 -26.828 1.00 87.12 307 GLY A O 1
ATOM 2374 N N . ALA A 1 308 ? 20.773 -17.533 -27.880 1.00 81.94 308 ALA A N 1
ATOM 2375 C CA . ALA A 1 308 ? 20.339 -18.531 -26.916 1.00 81.94 308 ALA A CA 1
ATOM 2376 C C . ALA A 1 308 ? 21.188 -18.421 -25.638 1.00 81.94 308 ALA A C 1
ATOM 2378 O O . ALA A 1 308 ? 22.398 -18.648 -25.653 1.00 81.94 308 ALA A O 1
ATOM 2379 N N . THR A 1 309 ? 20.568 -18.052 -24.516 1.00 85.94 309 THR A N 1
ATOM 2380 C CA . THR A 1 309 ? 21.258 -18.017 -23.221 1.00 85.94 309 THR A CA 1
ATOM 2381 C C . THR A 1 309 ? 21.412 -19.430 -22.657 1.00 85.94 309 THR A C 1
ATOM 2383 O O . THR A 1 309 ? 20.605 -20.321 -22.936 1.00 85.94 309 THR A O 1
ATOM 2386 N N . ARG A 1 310 ? 22.433 -19.651 -21.815 1.00 86.19 310 ARG A N 1
ATOM 2387 C CA . ARG A 1 310 ? 22.656 -20.950 -21.149 1.00 86.19 310 ARG A CA 1
ATOM 2388 C C . ARG A 1 310 ? 21.411 -21.422 -20.393 1.00 86.19 310 ARG A C 1
ATOM 2390 O O . ARG A 1 310 ? 21.072 -22.603 -20.438 1.00 86.19 310 ARG A O 1
ATOM 2397 N N . ASP A 1 311 ? 20.721 -20.494 -19.739 1.00 85.81 311 ASP A N 1
ATOM 2398 C CA . ASP A 1 311 ? 19.523 -20.789 -18.956 1.00 85.81 311 ASP A CA 1
ATOM 2399 C C . ASP A 1 311 ? 18.319 -21.107 -19.844 1.00 85.81 311 ASP A C 1
ATOM 2401 O O . ASP A 1 311 ? 17.587 -22.054 -19.552 1.00 85.81 311 ASP A O 1
ATOM 2405 N N . ARG A 1 312 ? 18.159 -20.406 -20.978 1.00 83.25 312 ARG A N 1
ATOM 2406 C CA . ARG A 1 312 ? 17.146 -20.739 -21.989 1.00 83.25 312 ARG A CA 1
ATOM 2407 C C . ARG A 1 312 ? 17.373 -22.142 -22.548 1.00 83.25 312 ARG A C 1
ATOM 2409 O O . ARG A 1 312 ? 16.451 -22.949 -22.513 1.00 83.25 312 ARG A O 1
ATOM 2416 N N . ASN A 1 313 ? 18.604 -22.470 -22.943 1.00 85.50 313 ASN A N 1
ATOM 2417 C CA . ASN A 1 313 ? 18.956 -23.805 -23.439 1.00 85.50 313 ASN A CA 1
ATOM 2418 C C . ASN A 1 313 ? 18.708 -24.898 -22.391 1.00 85.50 313 ASN A C 1
ATOM 2420 O O . ASN A 1 313 ? 18.246 -25.990 -22.722 1.00 85.50 313 ASN A O 1
ATOM 2424 N N . LYS A 1 314 ? 18.984 -24.622 -21.108 1.00 88.12 314 LYS A N 1
ATOM 2425 C CA . LYS A 1 314 ? 18.687 -25.556 -20.012 1.00 88.12 314 LYS A CA 1
ATOM 2426 C C . LYS A 1 314 ? 17.180 -25.767 -19.847 1.00 88.12 314 LYS A C 1
ATOM 2428 O O . LYS A 1 314 ? 16.754 -26.911 -19.692 1.00 88.12 314 LYS A O 1
ATOM 2433 N N . ARG A 1 315 ? 16.385 -24.693 -19.895 1.00 82.75 315 ARG A N 1
ATOM 2434 C CA . ARG A 1 315 ? 14.919 -24.747 -19.787 1.00 82.75 315 ARG A CA 1
ATOM 2435 C C . ARG A 1 315 ? 14.298 -25.486 -20.968 1.00 82.75 315 ARG A C 1
ATOM 2437 O O . ARG A 1 315 ? 13.477 -26.370 -20.760 1.00 82.75 315 ARG A O 1
ATOM 2444 N N . GLU A 1 316 ? 14.756 -25.195 -22.178 1.00 81.19 316 GLU A N 1
ATOM 2445 C CA . GLU A 1 316 ? 14.305 -25.849 -23.403 1.00 81.19 316 GLU A CA 1
ATOM 2446 C C . GLU A 1 316 ? 14.640 -27.345 -23.402 1.00 81.19 316 GLU A C 1
ATOM 2448 O O . GLU A 1 316 ? 13.790 -28.174 -23.710 1.00 81.19 316 GLU A O 1
ATOM 2453 N N . LYS A 1 317 ? 15.848 -27.718 -22.962 1.00 83.19 317 LYS A N 1
ATOM 2454 C CA . LYS A 1 317 ? 16.246 -29.126 -22.824 1.00 83.19 317 LYS A CA 1
ATOM 2455 C C . LYS A 1 317 ? 15.450 -29.855 -21.739 1.00 83.19 317 LYS A C 1
ATOM 2457 O O . LYS A 1 317 ? 15.173 -31.043 -21.888 1.00 83.19 317 LYS A O 1
ATOM 2462 N N . ALA A 1 318 ? 15.086 -29.175 -20.651 1.00 80.19 318 ALA A N 1
ATOM 2463 C CA . ALA A 1 318 ? 14.217 -29.733 -19.617 1.00 80.19 318 ALA A CA 1
ATOM 2464 C C . ALA A 1 318 ? 12.781 -29.929 -20.129 1.00 80.19 318 ALA A C 1
ATOM 2466 O O . ALA A 1 318 ? 12.211 -30.995 -19.910 1.00 80.19 318 ALA A O 1
ATOM 2467 N N . ALA A 1 319 ? 12.237 -28.958 -20.868 1.00 76.06 319 ALA A N 1
ATOM 2468 C CA . ALA A 1 319 ? 10.934 -29.067 -21.521 1.00 76.06 319 ALA A CA 1
ATOM 2469 C C . ALA A 1 319 ? 10.919 -30.200 -22.559 1.00 76.06 319 ALA A C 1
ATOM 2471 O O . ALA A 1 319 ? 10.030 -31.042 -22.537 1.00 76.06 319 ALA A O 1
ATOM 2472 N N . MET A 1 320 ? 11.967 -30.312 -23.384 1.00 74.38 320 MET A N 1
ATOM 2473 C CA . MET A 1 320 ? 12.119 -31.399 -24.356 1.00 74.38 320 MET A CA 1
ATOM 2474 C C . MET A 1 320 ? 12.189 -32.776 -23.681 1.00 74.38 320 MET A C 1
ATOM 2476 O O . MET A 1 320 ? 11.617 -33.737 -24.181 1.00 74.38 320 MET A O 1
ATOM 2480 N N . ARG A 1 321 ? 12.852 -32.886 -22.521 1.00 74.44 321 ARG A N 1
ATOM 2481 C CA . ARG A 1 321 ? 12.896 -34.132 -21.734 1.00 74.44 321 ARG A CA 1
ATOM 2482 C C . ARG A 1 321 ? 11.545 -34.500 -21.127 1.00 74.44 321 ARG A C 1
ATOM 2484 O O . ARG A 1 321 ? 11.226 -35.681 -21.081 1.00 74.44 321 ARG A O 1
ATOM 2491 N N . ARG A 1 322 ? 10.770 -33.510 -20.676 1.00 67.69 322 ARG A N 1
ATOM 2492 C CA . ARG A 1 322 ? 9.403 -33.719 -20.176 1.00 67.69 322 ARG A CA 1
ATOM 2493 C C . ARG A 1 322 ? 8.447 -34.120 -21.300 1.00 67.69 322 ARG A C 1
ATOM 2495 O O . ARG A 1 322 ? 7.657 -35.032 -21.107 1.00 67.69 322 ARG A O 1
ATOM 2502 N N . ALA A 1 323 ? 8.590 -33.515 -22.478 1.00 64.19 323 ALA A N 1
ATOM 2503 C CA . ALA A 1 323 ? 7.805 -33.842 -23.667 1.00 64.19 323 ALA A CA 1
ATOM 2504 C C . ALA A 1 323 ? 8.153 -35.220 -24.266 1.00 64.19 323 ALA A C 1
ATOM 2506 O O . ALA A 1 323 ? 7.286 -35.894 -24.808 1.00 64.19 323 ALA A O 1
ATOM 2507 N N . ALA A 1 324 ? 9.412 -35.660 -24.161 1.00 62.78 324 ALA A N 1
ATOM 2508 C CA . ALA A 1 324 ? 9.863 -36.947 -24.698 1.00 62.78 324 ALA A CA 1
ATOM 2509 C C . ALA A 1 324 ? 9.407 -38.169 -23.874 1.00 62.78 324 ALA A C 1
ATOM 2511 O O . ALA A 1 324 ? 9.416 -39.288 -24.385 1.00 62.78 324 ALA A O 1
ATOM 2512 N N . GLY A 1 325 ? 9.012 -37.987 -22.610 1.00 59.94 325 GLY A N 1
ATOM 2513 C CA . GLY A 1 325 ? 8.341 -39.034 -21.842 1.00 59.94 325 GLY A CA 1
ATOM 2514 C C . GLY A 1 325 ? 6.858 -39.018 -22.190 1.00 59.94 325 GLY A C 1
ATOM 2515 O O . GLY A 1 325 ? 6.159 -38.134 -21.717 1.00 59.94 325 GLY A O 1
ATOM 2516 N N . GLY A 1 326 ? 6.380 -39.965 -23.001 1.00 55.12 326 GLY A N 1
ATOM 2517 C CA . GLY A 1 326 ? 5.046 -39.982 -23.639 1.00 55.12 326 GLY A CA 1
ATOM 2518 C C . GLY A 1 326 ? 3.785 -39.907 -22.752 1.00 55.12 326 GLY A C 1
ATOM 2519 O O . GLY A 1 326 ? 2.697 -40.139 -23.259 1.00 55.12 326 GLY A O 1
ATOM 2520 N N . GLY A 1 327 ? 3.900 -39.581 -21.461 1.00 57.88 327 GLY A N 1
ATOM 2521 C CA . GLY A 1 327 ? 2.790 -39.214 -20.567 1.00 57.88 327 GLY A CA 1
ATOM 2522 C C . GLY A 1 327 ? 2.979 -37.874 -19.834 1.00 57.88 327 GLY A C 1
ATOM 2523 O O . GLY A 1 327 ? 2.111 -37.473 -19.067 1.00 57.88 327 GLY A O 1
ATOM 2524 N N . GLY A 1 328 ? 4.096 -37.168 -20.052 1.00 58.19 328 GLY A N 1
ATOM 2525 C CA . GLY A 1 328 ? 4.437 -35.927 -19.350 1.00 58.19 328 GLY A CA 1
ATOM 2526 C C . GLY A 1 328 ? 3.646 -34.702 -19.809 1.00 58.19 328 GLY A C 1
ATOM 2527 O O . GLY A 1 328 ? 3.427 -33.808 -19.003 1.00 58.19 328 GLY A O 1
ATOM 2528 N N . GLY A 1 329 ? 3.178 -34.675 -21.064 1.00 59.88 329 GLY A N 1
ATOM 2529 C CA . GLY A 1 329 ? 2.316 -33.595 -21.568 1.00 59.88 329 GLY A CA 1
ATOM 2530 C C . GLY A 1 329 ? 0.943 -33.591 -20.896 1.00 59.88 329 GLY A C 1
ATOM 2531 O O . GLY A 1 329 ? 0.516 -32.573 -20.373 1.00 59.88 329 GLY A O 1
ATOM 2532 N N . ILE A 1 330 ? 0.311 -34.763 -20.784 1.00 61.12 330 ILE A N 1
ATOM 2533 C CA . ILE A 1 330 ? -1.018 -34.910 -20.167 1.00 61.12 330 ILE A CA 1
ATOM 2534 C C . ILE A 1 330 ? -0.977 -34.584 -18.664 1.00 61.12 330 ILE A C 1
ATOM 2536 O O . ILE A 1 330 ? -1.926 -34.024 -18.123 1.00 61.12 330 ILE A O 1
ATOM 2540 N N . MET A 1 331 ? 0.118 -34.919 -17.974 1.00 63.84 331 MET A N 1
ATOM 2541 C CA . MET A 1 331 ? 0.258 -34.630 -16.544 1.00 63.84 331 MET A CA 1
ATOM 2542 C C . MET A 1 331 ? 0.458 -33.132 -16.268 1.00 63.84 331 MET A C 1
ATOM 2544 O O . MET A 1 331 ? -0.148 -32.611 -15.339 1.00 63.84 331 MET A O 1
ATOM 2548 N N . ASP A 1 332 ? 1.243 -32.441 -17.098 1.00 65.75 332 ASP A N 1
ATOM 2549 C CA . ASP A 1 332 ? 1.422 -30.981 -17.034 1.00 65.75 332 ASP A CA 1
ATOM 2550 C C . ASP A 1 332 ? 0.112 -30.255 -17.401 1.00 65.75 332 ASP A C 1
ATOM 2552 O O . ASP A 1 332 ? -0.277 -29.283 -16.762 1.00 65.75 332 ASP A O 1
ATOM 2556 N N . GLU A 1 333 ? -0.645 -30.777 -18.373 1.00 69.06 333 GLU A N 1
ATOM 2557 C CA . GLU A 1 333 ? -1.995 -30.298 -18.699 1.00 69.06 333 GLU A CA 1
ATOM 2558 C C . GLU A 1 333 ? -2.971 -30.463 -17.521 1.00 69.06 333 GLU A C 1
ATOM 2560 O O . GLU A 1 333 ? -3.727 -29.539 -17.224 1.00 69.06 333 GLU A O 1
ATOM 2565 N N . MET A 1 334 ? -2.944 -31.605 -16.826 1.00 70.56 334 MET A N 1
ATOM 2566 C CA . MET A 1 334 ? -3.789 -31.864 -15.652 1.00 70.56 334 MET A CA 1
ATOM 2567 C C . MET A 1 334 ? -3.416 -30.978 -14.453 1.00 70.56 334 MET A C 1
ATOM 2569 O O . MET A 1 334 ? -4.306 -30.511 -13.744 1.00 70.56 334 MET A O 1
ATOM 2573 N N . GLU A 1 335 ? -2.128 -30.698 -14.250 1.00 72.88 335 GLU A N 1
ATOM 2574 C CA . GLU A 1 335 ? -1.656 -29.753 -13.229 1.00 72.88 335 GLU A CA 1
ATOM 2575 C C . GLU A 1 335 ? -2.090 -28.315 -13.565 1.00 72.88 335 GLU A C 1
ATOM 2577 O O . GLU A 1 335 ? -2.588 -27.585 -12.706 1.00 72.88 335 GLU A O 1
ATOM 2582 N N . ASN A 1 336 ? -2.001 -27.924 -14.839 1.00 76.00 336 ASN A N 1
ATOM 2583 C CA . ASN A 1 336 ? -2.457 -26.613 -15.297 1.00 76.00 336 ASN A CA 1
ATOM 2584 C C . ASN A 1 336 ? -3.979 -26.447 -15.159 1.00 76.00 336 ASN A C 1
ATOM 2586 O O . ASN A 1 336 ? -4.424 -25.383 -14.725 1.00 76.00 336 ASN A O 1
ATOM 2590 N N . LEU A 1 337 ? -4.757 -27.504 -15.416 1.00 81.31 337 LEU A N 1
ATOM 2591 C CA . LEU A 1 337 ? -6.211 -27.533 -15.223 1.00 81.31 337 LEU A CA 1
ATOM 2592 C C . LEU A 1 337 ? -6.609 -27.179 -13.785 1.00 81.31 337 LEU A C 1
ATOM 2594 O O . LEU A 1 337 ? -7.500 -26.356 -13.593 1.00 81.31 337 LEU A O 1
ATOM 2598 N N . GLU A 1 338 ? -5.933 -27.729 -12.772 1.00 84.00 338 GLU A N 1
ATOM 2599 C CA . GLU A 1 338 ? -6.194 -27.380 -11.367 1.00 84.00 338 GLU A CA 1
ATOM 2600 C C . GLU A 1 338 ? -5.996 -25.875 -11.116 1.00 84.00 338 GLU A C 1
ATOM 2602 O O . GLU A 1 338 ? -6.833 -25.219 -10.487 1.00 84.00 338 GLU A O 1
ATOM 2607 N N . THR A 1 339 ? -4.931 -25.293 -11.678 1.00 83.31 339 THR A N 1
ATOM 2608 C CA . THR A 1 339 ? -4.679 -23.849 -11.560 1.00 83.31 339 THR A CA 1
ATOM 2609 C C . THR A 1 339 ? -5.688 -22.996 -12.327 1.00 83.31 339 THR A C 1
ATOM 2611 O O . THR A 1 339 ? -6.011 -21.888 -11.890 1.00 83.31 339 THR A O 1
ATOM 2614 N N . ASP A 1 340 ? -6.209 -23.500 -13.445 1.00 83.88 340 ASP A N 1
ATOM 2615 C CA . ASP A 1 340 ? -7.226 -22.822 -14.244 1.00 83.88 340 ASP A CA 1
ATOM 2616 C C . ASP A 1 340 ? -8.575 -22.812 -13.518 1.00 83.88 340 ASP A C 1
ATOM 2618 O O . ASP A 1 340 ? -9.227 -21.767 -13.465 1.00 83.88 340 ASP A O 1
ATOM 2622 N N . PHE A 1 341 ? -8.954 -23.920 -12.867 1.00 86.62 341 PHE A N 1
ATOM 2623 C CA . PHE A 1 341 ? -10.155 -23.982 -12.029 1.00 86.62 341 PHE A CA 1
ATOM 2624 C C . PHE A 1 341 ? -10.080 -23.018 -10.841 1.00 86.62 341 PHE A C 1
ATOM 2626 O O . PHE A 1 341 ? -11.051 -22.316 -10.562 1.00 86.62 341 PHE A O 1
ATOM 2633 N N . LEU A 1 342 ? -8.920 -22.920 -10.182 1.00 85.75 342 LEU A N 1
ATOM 2634 C CA . LEU A 1 342 ? -8.696 -21.955 -9.098 1.00 85.75 342 LEU A CA 1
ATOM 2635 C C . LEU A 1 342 ? -8.850 -20.503 -9.576 1.00 85.75 342 LEU A C 1
ATOM 2637 O O . LEU A 1 342 ? -9.437 -19.672 -8.886 1.00 85.75 342 LEU A O 1
ATOM 2641 N N . ARG A 1 343 ? -8.353 -20.188 -10.777 1.00 85.19 343 ARG A N 1
ATOM 2642 C CA . ARG A 1 343 ? -8.457 -18.845 -11.369 1.00 85.19 343 ARG A CA 1
ATOM 2643 C C . ARG A 1 343 ? -9.837 -18.545 -11.956 1.00 85.19 343 ARG A C 1
ATOM 2645 O O . ARG A 1 343 ? -10.150 -17.377 -12.175 1.00 85.19 343 ARG A O 1
ATOM 2652 N N . MET A 1 344 ? -10.678 -19.552 -12.188 1.00 84.19 344 MET A N 1
ATOM 2653 C CA . MET A 1 344 ? -12.030 -19.364 -12.720 1.00 84.19 344 MET A CA 1
ATOM 2654 C C . MET A 1 344 ? -12.927 -18.573 -11.757 1.00 84.19 344 MET A C 1
ATOM 2656 O O . MET A 1 344 ? -13.718 -17.750 -12.210 1.00 84.19 344 MET A O 1
ATOM 2660 N N . GLU A 1 345 ? -12.746 -18.727 -10.438 1.00 85.69 345 GLU A N 1
ATOM 2661 C CA . GLU A 1 345 ? -13.444 -17.893 -9.446 1.00 85.69 345 GLU A CA 1
ATOM 2662 C C . GLU A 1 345 ? -13.091 -16.405 -9.623 1.00 85.69 345 GLU A C 1
ATOM 2664 O O . GLU A 1 345 ? -13.946 -15.526 -9.509 1.00 85.69 345 GLU A O 1
ATOM 2669 N N . GLU A 1 346 ? -11.834 -16.094 -9.950 1.00 84.69 346 GLU A N 1
ATOM 2670 C CA . GLU A 1 346 ? -11.411 -14.714 -10.198 1.00 84.69 346 GLU A CA 1
ATOM 2671 C C . GLU A 1 346 ? -12.054 -14.137 -11.462 1.00 84.69 346 GLU A C 1
ATOM 2673 O O . GLU A 1 346 ? -12.403 -12.954 -11.483 1.00 84.69 346 GLU A O 1
ATOM 2678 N N . VAL A 1 347 ? -12.233 -14.967 -12.495 1.00 85.06 347 VAL A N 1
ATOM 2679 C CA . VAL A 1 347 ? -12.929 -14.588 -13.732 1.00 85.06 347 VAL A CA 1
ATOM 2680 C C . VAL A 1 347 ? -14.396 -14.308 -13.453 1.00 85.06 347 VAL A C 1
ATOM 2682 O O . VAL A 1 347 ? -14.870 -13.238 -13.819 1.00 85.06 347 VAL A O 1
ATOM 2685 N N . ASP A 1 348 ? -15.092 -15.204 -12.756 1.00 87.12 348 ASP A N 1
ATOM 2686 C CA . ASP A 1 348 ? -16.510 -15.035 -12.419 1.00 87.12 348 ASP A CA 1
ATOM 2687 C C . ASP A 1 348 ? -16.741 -13.760 -11.591 1.00 87.12 348 ASP A C 1
ATOM 2689 O O . ASP A 1 348 ? -17.621 -12.944 -11.872 1.00 87.12 348 ASP A O 1
ATOM 2693 N N . ARG A 1 349 ? -15.851 -13.489 -10.629 1.00 85.69 349 ARG A N 1
ATOM 2694 C CA . ARG A 1 349 ? -15.891 -12.250 -9.836 1.00 85.69 349 ARG A CA 1
ATOM 2695 C C . ARG A 1 349 ? -15.571 -10.999 -10.646 1.00 85.69 349 ARG A C 1
ATOM 2697 O O . ARG A 1 349 ? -16.052 -9.925 -10.276 1.00 85.69 349 ARG A O 1
ATOM 2704 N N . ALA A 1 350 ? -14.727 -11.098 -11.671 1.00 83.88 350 ALA A N 1
ATOM 2705 C CA . ALA A 1 350 ? -14.438 -9.987 -12.571 1.00 83.88 350 ALA A CA 1
ATOM 2706 C C . ALA A 1 350 ? -15.643 -9.708 -13.482 1.00 83.88 350 ALA A C 1
ATOM 2708 O O . ALA A 1 350 ? -16.137 -8.583 -13.494 1.00 83.88 350 ALA A O 1
ATOM 2709 N N . VAL A 1 351 ? -16.186 -10.742 -14.133 1.00 85.06 351 VAL A N 1
ATOM 2710 C CA . VAL A 1 351 ? -17.364 -10.653 -15.010 1.00 85.06 351 VAL A CA 1
ATOM 2711 C C . VAL A 1 351 ? -18.577 -10.128 -14.245 1.00 85.06 351 VAL A C 1
ATOM 2713 O O . VAL A 1 351 ? -19.186 -9.152 -14.663 1.00 85.06 351 VAL A O 1
ATOM 2716 N N . GLY A 1 352 ? -18.869 -10.662 -13.056 1.00 85.62 352 GLY A N 1
ATOM 2717 C CA . GLY A 1 352 ? -19.998 -10.195 -12.248 1.00 85.62 352 GLY A CA 1
ATOM 2718 C C . GLY A 1 352 ? -19.888 -8.732 -11.794 1.00 85.62 352 GLY A C 1
ATOM 2719 O O . GLY A 1 352 ? -20.899 -8.097 -11.486 1.00 85.62 352 GLY A O 1
ATOM 2720 N N . LYS A 1 353 ? -18.676 -8.162 -11.746 1.00 82.69 353 LYS A N 1
ATOM 2721 C CA . LYS A 1 353 ? -18.478 -6.725 -11.503 1.00 82.69 353 LYS A CA 1
ATOM 2722 C C . LYS A 1 353 ? -18.641 -5.911 -12.778 1.00 82.69 353 LYS A C 1
ATOM 2724 O O . LYS A 1 353 ? -19.334 -4.900 -12.719 1.00 82.69 353 LYS A O 1
ATOM 2729 N N . ASP A 1 354 ? -18.062 -6.361 -13.888 1.00 82.31 354 ASP A N 1
ATOM 2730 C CA . ASP A 1 354 ? -18.210 -5.717 -15.197 1.00 82.31 354 ASP A CA 1
ATOM 2731 C C . ASP A 1 354 ? -19.696 -5.654 -15.599 1.00 82.31 354 ASP A C 1
ATOM 2733 O O . ASP A 1 354 ? -20.198 -4.593 -15.972 1.00 82.31 354 ASP A O 1
ATOM 2737 N N . ASP A 1 355 ? -20.447 -6.736 -15.386 1.00 84.31 355 ASP A N 1
ATOM 2738 C CA . ASP A 1 355 ? -21.897 -6.795 -15.596 1.00 84.31 355 ASP A CA 1
ATOM 2739 C C . ASP A 1 355 ? -22.652 -5.850 -14.663 1.00 84.31 355 ASP A C 1
ATOM 2741 O O . ASP A 1 355 ? -23.620 -5.196 -15.057 1.00 84.31 355 ASP A O 1
ATOM 2745 N N . ARG A 1 356 ? -22.207 -5.730 -13.410 1.00 84.12 356 ARG A N 1
ATOM 2746 C CA . ARG A 1 356 ? -22.814 -4.802 -12.455 1.00 84.12 356 ARG A CA 1
ATOM 2747 C C . ARG A 1 356 ? -22.550 -3.343 -12.820 1.00 84.12 356 ARG A C 1
ATOM 2749 O O . ARG A 1 356 ? -23.398 -2.500 -12.534 1.00 84.12 356 ARG A O 1
ATOM 2756 N N . GLU A 1 357 ? -21.411 -3.034 -13.431 1.00 81.25 357 GLU A N 1
ATOM 2757 C CA . GLU A 1 357 ? -21.108 -1.702 -13.962 1.00 81.25 357 GLU A CA 1
ATOM 2758 C C . GLU A 1 357 ? -21.912 -1.413 -15.236 1.00 81.25 357 GLU A C 1
ATOM 2760 O O . GLU A 1 357 ? -22.483 -0.330 -15.369 1.00 81.25 357 GLU A O 1
ATOM 2765 N N . LYS A 1 358 ? -22.007 -2.388 -16.145 1.00 81.06 358 LYS A N 1
ATOM 2766 C CA . LYS A 1 358 ? -22.654 -2.239 -17.454 1.00 81.06 358 LYS A CA 1
ATOM 2767 C C . LYS A 1 358 ? -24.183 -2.261 -17.376 1.00 81.06 358 LYS A C 1
ATOM 2769 O O . LYS A 1 358 ? -24.856 -1.429 -17.985 1.00 81.06 358 LYS A O 1
ATOM 2774 N N . TYR A 1 359 ? -24.747 -3.176 -16.593 1.00 83.31 359 TYR A N 1
ATOM 2775 C CA . TYR A 1 359 ? -26.194 -3.382 -16.482 1.00 83.31 359 TYR A CA 1
ATOM 2776 C C . TYR A 1 359 ? -26.771 -2.871 -15.155 1.00 83.31 359 TYR A C 1
ATOM 2778 O O . TYR A 1 359 ? -27.975 -2.634 -15.057 1.00 83.31 359 TYR A O 1
ATOM 2786 N N . GLY A 1 360 ? -25.950 -2.632 -14.132 1.00 81.88 360 GLY A N 1
ATOM 2787 C CA . GLY A 1 360 ? -26.414 -2.275 -12.790 1.00 81.88 360 GLY A CA 1
ATOM 2788 C C . GLY A 1 360 ? -26.602 -3.501 -11.893 1.00 81.88 360 GLY A C 1
ATOM 2789 O O . GLY A 1 360 ? -26.227 -4.617 -12.235 1.00 81.88 360 GLY A O 1
ATOM 2790 N N . ALA A 1 361 ? -27.186 -3.315 -10.704 1.00 83.75 361 ALA A N 1
ATOM 2791 C CA . ALA A 1 361 ? -27.339 -4.403 -9.733 1.00 83.75 361 ALA A CA 1
ATOM 2792 C C . ALA A 1 361 ? -28.052 -5.634 -10.335 1.00 83.75 361 ALA A C 1
ATOM 2794 O O . ALA A 1 361 ? -29.122 -5.513 -10.947 1.00 83.75 361 ALA A O 1
ATOM 2795 N N . ALA A 1 362 ? -27.458 -6.815 -10.139 1.00 78.12 362 ALA A N 1
ATOM 2796 C CA . ALA A 1 362 ? -27.991 -8.077 -10.638 1.00 78.12 362 ALA A CA 1
ATOM 2797 C C . ALA A 1 362 ? -29.447 -8.273 -10.178 1.00 78.12 362 ALA A C 1
ATOM 2799 O O . ALA A 1 362 ? -29.773 -8.081 -9.007 1.00 78.12 362 ALA A O 1
ATOM 2800 N N . GLY A 1 363 ? -30.338 -8.594 -11.119 1.00 77.50 363 GLY A N 1
ATOM 2801 C CA . GLY A 1 363 ? -31.767 -8.808 -10.855 1.00 77.50 363 GLY A CA 1
ATOM 2802 C C . GLY A 1 363 ? -32.643 -7.547 -10.809 1.00 77.50 363 GLY A C 1
ATOM 2803 O O . GLY A 1 363 ? -33.868 -7.678 -10.777 1.00 77.50 363 GLY A O 1
ATOM 2804 N N . SER A 1 364 ? -32.061 -6.344 -10.864 1.00 83.81 364 SER A N 1
ATOM 2805 C CA . SER A 1 364 ? -32.804 -5.084 -10.998 1.00 83.81 364 SER A CA 1
ATOM 2806 C C . SER A 1 364 ? -33.591 -5.006 -12.315 1.00 83.81 364 SER A C 1
ATOM 2808 O O . SER A 1 364 ? -33.185 -5.528 -13.352 1.00 83.81 364 SER A O 1
ATOM 2810 N N . VAL A 1 365 ? -34.716 -4.285 -12.310 1.00 83.88 365 VAL A N 1
ATOM 2811 C CA . VAL A 1 365 ? -35.476 -3.976 -13.537 1.00 83.88 365 VAL A CA 1
ATOM 2812 C C . VAL A 1 365 ? -34.597 -3.227 -14.545 1.00 83.88 365 VAL A C 1
ATOM 2814 O O . VAL A 1 365 ? -34.705 -3.456 -15.748 1.00 83.88 365 VAL A O 1
ATOM 2817 N N . LEU A 1 366 ? -33.683 -2.382 -14.054 1.00 80.69 366 LEU A N 1
ATOM 2818 C CA . LEU A 1 366 ? -32.735 -1.652 -14.891 1.00 80.69 366 LEU A CA 1
ATOM 2819 C C . LEU A 1 366 ? -31.727 -2.590 -15.565 1.00 80.69 366 LEU A C 1
ATOM 2821 O O . LEU A 1 366 ? -31.484 -2.430 -16.757 1.00 80.69 366 LEU A O 1
ATOM 2825 N N . SER A 1 367 ? -31.215 -3.599 -14.853 1.00 85.38 367 SER A N 1
ATOM 2826 C CA . SER A 1 367 ? -30.277 -4.561 -15.443 1.00 85.38 367 SER A CA 1
ATOM 2827 C C . SER A 1 367 ? -30.945 -5.458 -16.467 1.00 85.38 367 SER A C 1
ATOM 2829 O O . SER A 1 367 ? -30.406 -5.627 -17.554 1.00 85.38 367 SER A O 1
ATOM 2831 N N . LYS A 1 368 ? -32.174 -5.914 -16.209 1.00 84.56 368 LYS A N 1
ATOM 2832 C CA . LYS A 1 368 ? -32.966 -6.656 -17.205 1.00 84.56 368 LYS A CA 1
ATOM 2833 C C . LYS A 1 368 ? -33.287 -5.816 -18.443 1.00 84.56 368 LYS A C 1
ATOM 2835 O O . LYS A 1 368 ? -33.239 -6.329 -19.556 1.00 84.56 368 LYS A O 1
ATOM 2840 N N . ARG A 1 369 ? -33.608 -4.527 -18.268 1.00 84.19 369 ARG A N 1
ATOM 2841 C CA . ARG A 1 369 ? -33.871 -3.612 -19.389 1.00 84.19 369 ARG A CA 1
ATOM 2842 C C . ARG A 1 369 ? -32.610 -3.359 -20.210 1.00 84.19 369 ARG A C 1
ATOM 2844 O O . ARG A 1 369 ? -32.689 -3.390 -21.431 1.00 84.19 369 ARG A O 1
ATOM 2851 N N . ASN A 1 370 ? -31.480 -3.113 -19.551 1.00 83.75 370 ASN A N 1
ATOM 2852 C CA . ASN A 1 370 ? -30.213 -2.832 -20.219 1.00 83.75 370 ASN A CA 1
ATOM 2853 C C . ASN A 1 370 ? -29.670 -4.078 -20.937 1.00 83.75 370 ASN A C 1
ATOM 2855 O O . ASN A 1 370 ? -29.253 -3.963 -22.083 1.00 83.75 370 ASN A O 1
ATOM 2859 N N . ALA A 1 371 ? -29.759 -5.262 -20.321 1.00 82.94 371 ALA A N 1
ATOM 2860 C CA . ALA A 1 371 ? -29.383 -6.527 -20.954 1.00 82.94 371 ALA A CA 1
ATOM 2861 C C . ALA A 1 371 ? -30.247 -6.819 -22.192 1.00 82.94 371 ALA A C 1
ATOM 2863 O O . ALA A 1 371 ? -29.726 -7.067 -23.272 1.00 82.94 371 ALA A O 1
ATOM 2864 N N . ARG A 1 372 ? -31.575 -6.671 -22.079 1.00 82.38 372 ARG A N 1
ATOM 2865 C CA . ARG A 1 372 ? -32.493 -6.862 -23.213 1.00 82.38 372 ARG A CA 1
ATOM 2866 C C . ARG A 1 372 ? -32.299 -5.824 -24.322 1.00 82.38 372 ARG A C 1
ATOM 2868 O O . ARG A 1 372 ? -32.529 -6.121 -25.489 1.00 82.38 372 ARG A O 1
ATOM 2875 N N . ALA A 1 373 ? -31.921 -4.595 -23.969 1.00 82.56 373 ALA A N 1
ATOM 2876 C CA . ALA A 1 373 ? -31.597 -3.564 -24.949 1.00 82.56 373 ALA A CA 1
ATOM 2877 C C . ALA A 1 373 ? -30.325 -3.919 -25.730 1.00 82.56 373 ALA A C 1
ATOM 2879 O O . ALA A 1 373 ? -30.278 -3.690 -26.932 1.00 82.56 373 ALA A O 1
ATOM 2880 N N . GLU A 1 374 ? -29.326 -4.519 -25.084 1.00 80.81 374 GLU A N 1
ATOM 2881 C CA . GLU A 1 374 ? -28.142 -5.014 -25.783 1.00 80.81 374 GLU A CA 1
ATOM 2882 C C . GLU A 1 374 ? -28.444 -6.236 -26.654 1.00 80.81 374 GLU A C 1
ATOM 2884 O O . GLU A 1 374 ? -27.992 -6.282 -27.786 1.00 80.81 374 GLU A O 1
ATOM 2889 N N . GLU A 1 375 ? -29.279 -7.174 -26.210 1.00 80.06 375 GLU A N 1
ATOM 2890 C CA . GLU A 1 375 ? -29.708 -8.293 -27.068 1.00 80.06 375 GLU A CA 1
ATOM 2891 C C . GLU A 1 375 ? -30.477 -7.827 -28.319 1.00 80.06 375 GLU A C 1
ATOM 2893 O O . GLU A 1 375 ? -30.391 -8.449 -29.373 1.00 80.06 375 GLU A O 1
ATOM 2898 N N . MET A 1 376 ? -31.239 -6.732 -28.209 1.00 77.00 376 MET A N 1
ATOM 2899 C CA . MET A 1 376 ? -32.067 -6.196 -29.299 1.00 77.00 376 MET A CA 1
ATOM 2900 C C . MET A 1 376 ? -31.319 -5.244 -30.242 1.00 77.00 376 MET A C 1
ATOM 2902 O O . MET A 1 376 ? -31.642 -5.185 -31.426 1.00 77.00 376 MET A O 1
ATOM 2906 N N . PHE A 1 377 ? -30.377 -4.454 -29.722 1.00 76.81 377 PHE A N 1
ATOM 2907 C CA . PHE A 1 377 ? -29.714 -3.368 -30.460 1.00 76.81 377 PHE A CA 1
ATOM 2908 C C . PHE A 1 377 ? -28.185 -3.513 -30.529 1.00 76.81 377 PHE A C 1
ATOM 2910 O O . PHE A 1 377 ? -27.520 -2.725 -31.199 1.00 76.81 377 PHE A O 1
ATOM 2917 N N . GLY A 1 378 ? -27.612 -4.495 -29.837 1.00 58.78 378 GLY A N 1
ATOM 2918 C CA . GLY A 1 378 ? -26.179 -4.750 -29.754 1.00 58.78 378 GLY A CA 1
ATOM 2919 C C . GLY A 1 378 ? -25.672 -5.602 -30.909 1.00 58.78 378 GLY A C 1
ATOM 2920 O O . GLY A 1 378 ? -25.315 -6.758 -30.730 1.00 58.78 378 GLY A O 1
ATOM 2921 N N . THR A 1 379 ? -25.573 -5.001 -32.090 1.00 53.81 379 THR A N 1
ATOM 2922 C CA . THR A 1 379 ? -24.634 -5.442 -33.130 1.00 53.81 379 THR A CA 1
ATOM 2923 C C . THR A 1 379 ? -24.002 -4.203 -33.748 1.00 53.81 379 THR A C 1
ATOM 2925 O O . THR A 1 379 ? -24.682 -3.449 -34.445 1.00 53.81 379 THR A O 1
ATOM 2928 N N . GLY A 1 380 ? -22.715 -3.974 -33.486 1.00 49.34 380 GLY A N 1
ATOM 2929 C CA . GLY A 1 380 ? -21.973 -2.873 -34.100 1.00 49.34 380 GLY A CA 1
ATOM 2930 C C . GLY A 1 380 ? -20.719 -2.470 -33.334 1.00 49.34 380 GLY A C 1
ATOM 2931 O O . GLY A 1 380 ? -20.662 -1.367 -32.795 1.00 49.34 380 GLY A O 1
ATOM 2932 N N . GLY A 1 381 ? -19.734 -3.365 -33.298 1.00 35.72 381 GLY A N 1
ATOM 2933 C CA . GLY A 1 381 ? -18.381 -3.124 -32.801 1.00 35.72 381 GLY A CA 1
ATOM 2934 C C . GLY A 1 381 ? -17.477 -4.271 -33.198 1.00 35.72 381 GLY A C 1
ATOM 2935 O O . GLY A 1 381 ? -17.636 -5.337 -32.569 1.00 35.72 381 GLY A O 1
#

Foldseek 3Di:
DPPVVVVVVVVLVVQLVVLLVVVVVVPPPDPPCVPPDPVCSSVCSNVVCVPDVPVVVVVVVVVVVVVVVVVVVVVVVVCVVVDDCPFDDPLVVVLVVLVVQLVVLVVVVVVCVVVVPDPDDPDPPPCSVVSNVVSVVVNVVSVVVCVLCVVVVVVLVVQVVVQVVCVVPDDRDDRCGPVNCVVVCNVPVVPPDPDVVVVVPPPPDDDDDDDDDDDDDPDDDDDDDDDDDDPPPPDPVNPLLAQPPVLVVLLVLAPVNVVVCVVPPPPDDDDADPVGPDPQPVSLVVVVVVVVVVQVVCCVVVVHHDDQDPVNVVVVVVSVVLSVPSCSRVVVSVVSVVVSVVCVVSVVVNVQVVLCVQQNDPPDPSSVVSVVCCVVPVDDD